Protein AF-A0A8T5SJI7-F1 (afdb_monomer)

Nearest PDB structures (foldseek):
  3ja6-assembly1_I  TM=4.798E-01  e=3.494E-02  Escherichia coli
  3zx6-assembly1_A  TM=3.991E-01  e=2.069E-02  Archaeoglobus fulgidus DSM 4304
  5nnv-assembly1_A  TM=4.488E-01  e=2.986E-02  Bacillus subtilis subsp. subtilis str. 168
  8c5v-assembly1_I  TM=3.950E-01  e=1.685E+00  Escherichia coli

Radius of gyration: 64.14 Å; Cα contacts (8 Å, |Δi|>4): 163; chains: 1; bounding box: 125×96×188 Å

Mean predicted aligned e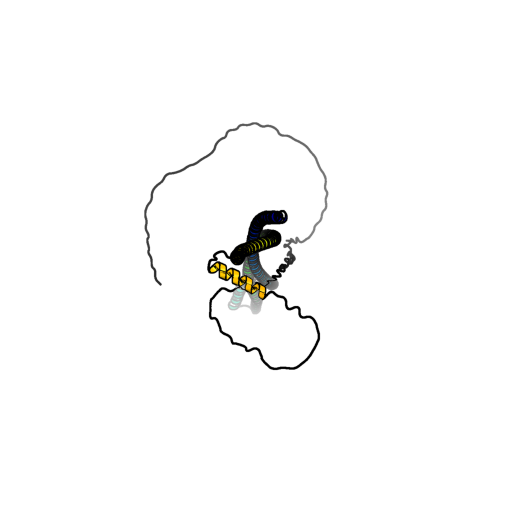rror: 20.42 Å

Secondary structure (DSSP, 8-state):
--HHHHHHHHHHHHHHHHHHHHHHHHHHHHHHHHHHHHHHHHHHHHHHHHHHHHHHHHHHHHHHHHHHHHHHHHHHHHHHHHHHHHHHHHHHHHHHHHHHHT--S--HHHHHHHHHHHHHHHHHHHHS---HHHHHHHHHHHHHHHHHHHHHHHHHHHHHHHHHHHHHHHHHHHHHHHHHHHHHHHHHHHHHHHHHHHHHHHHHHHHHHHHHHHHHHHHHHHHHHHHHHHHHHHHHHHHHHHHHHHHHHHHHHHHHHHHHHHHHHHHHHHHHHHHHHHHHHTTPPPPHHHHHHHHHHHHHHHH--------------------PPPP------------PPPP-----------------------PPP-----------------------------------------------------------------

Sequence (434 aa):
MTEVAEAKPEEVEFLRTKLREFKIQARDELEILRRDRDQMREYKTIRDDHNKEVRGLIESVKAEREERDRINKDISQAKDRRTAIHAQLKSVYDEIRDLRSNLVGSPSTDQRHMMRRVEELEWRQQTDQLSKDEELSIVEEIAKIESKLVKIGQEKEKQDRISEIRRLARKLKEEASEAHEKVIELSEQSQIHHQEVVRIRPQLEEYKKSADTAHKNFVEWLKKVKDGEAKLKEVRTQIDEIQGKLRKVTVEKHDVDRQDLRDHQRAQVRERTDEAVEKLQSGKRLTFDEFILAQRQVTDDKRRKPKKRSRKSEDAEIAEERAKPEAFPEREPEDVEEAAEPELEVIEEAAEPEVFPEPEDVEEVSEPEPEVELEETAEPNAIPAQEPENVEEVVESEPEVVEEAAEPEATAEPEPKVAEEPVSEETVEDVAEE

Foldseek 3Di:
DCPVVVVLVVVLVVLVVVLVVLVVVLVVLVVVLVVLVVLLVVLVVQLVVLVVVLVVLVVLLVVLVVVLVVLVVVLVVLVVLLVVLVVVLVVLVVVLVVLVVVADDDLPPLLVVLVVLLVVLVVCLVPDPDDPVVNVVSVVSNVVSVVSNVVSVVNVVSVVVSVVSVVVSVVSVVVSVVSVVSSVVSVVVSVVSVVVSVVSVVVSVVSVVSSVVSVVSSVVSVVVSVVSVVVSVVSVVVSVVSVVVSVVSVVVVVVVVVVVVVVVVVVVLVVLQVVLLVCVVVVHDDDPVSVVSVVVVVVVVVVPDDPDDDDDDDDDDDDDDDDDDDDDDDDDDDDDDDDDDDDDDDPPPPPDPPPPDDPDPPPPPPPDDDDPDDDDDDDDDDDDDDDDDDDDDDDDDDDDDDDDDDDDDDDDDDDDDDDDDDDDDDDDDDDDDD

pLDDT: mean 71.95, std 23.99, range [28.72, 96.75]

Structure (mmCIF, N/CA/C/O backbone):
data_AF-A0A8T5SJI7-F1
#
_entry.id   AF-A0A8T5SJI7-F1
#
loop_
_atom_site.group_PDB
_atom_site.id
_atom_site.type_symbol
_atom_site.label_atom_id
_atom_site.label_alt_id
_atom_site.label_comp_id
_atom_site.label_asym_id
_atom_site.label_entity_id
_atom_site.label_seq_id
_atom_site.pdbx_PDB_ins_code
_atom_site.Cartn_x
_atom_site.Cartn_y
_atom_site.Cartn_z
_atom_site.occupancy
_atom_site.B_iso_or_equiv
_atom_site.auth_seq_id
_atom_site.auth_comp_id
_atom_site.auth_asym_id
_atom_site.auth_atom_id
_atom_site.pdbx_PDB_model_num
ATOM 1 N N . MET A 1 1 ? 43.701 12.412 -76.023 1.00 36.69 1 MET A N 1
ATOM 2 C CA . MET A 1 1 ? 42.691 11.492 -75.442 1.00 36.69 1 MET A CA 1
ATOM 3 C C . MET A 1 1 ? 43.094 11.068 -74.021 1.00 36.69 1 MET A C 1
ATOM 5 O O . MET A 1 1 ? 42.845 9.938 -73.636 1.00 36.69 1 MET A O 1
ATOM 9 N N . THR A 1 2 ? 43.718 11.952 -73.235 1.00 37.53 2 THR A N 1
ATOM 10 C CA . THR A 1 2 ? 44.265 11.637 -71.898 1.00 37.53 2 THR A CA 1
ATOM 11 C C . THR A 1 2 ? 43.460 12.270 -70.760 1.00 37.53 2 THR A C 1
ATOM 13 O O . THR A 1 2 ? 43.389 11.693 -69.685 1.00 37.53 2 THR A O 1
ATOM 16 N N . GLU A 1 3 ? 42.739 13.364 -71.015 1.00 37.28 3 GLU A N 1
ATOM 17 C CA . GLU A 1 3 ? 41.972 14.086 -69.981 1.00 37.28 3 GLU A CA 1
ATOM 18 C C . GLU A 1 3 ? 40.774 13.285 -69.426 1.00 37.28 3 GLU A C 1
ATOM 20 O O . GLU A 1 3 ? 40.378 13.453 -68.278 1.00 37.28 3 GLU A O 1
ATOM 25 N N . VAL A 1 4 ? 40.224 12.335 -70.193 1.00 40.28 4 VAL A N 1
ATOM 26 C CA . VAL A 1 4 ? 39.095 11.488 -69.746 1.00 40.28 4 VAL A CA 1
ATOM 27 C C . VAL A 1 4 ? 39.546 10.373 -68.786 1.00 40.28 4 VAL A C 1
ATOM 29 O O . VAL A 1 4 ? 38.731 9.821 -68.045 1.00 40.28 4 VAL A O 1
ATOM 32 N N . ALA A 1 5 ? 40.840 10.034 -68.771 1.00 44.50 5 ALA A N 1
ATOM 33 C CA . ALA A 1 5 ? 41.392 9.024 -67.871 1.00 44.50 5 ALA A CA 1
ATOM 34 C C . ALA A 1 5 ? 41.778 9.599 -66.496 1.00 44.50 5 ALA A C 1
ATOM 36 O O . ALA A 1 5 ? 41.747 8.850 -65.524 1.00 44.50 5 ALA A O 1
ATOM 37 N N . GLU A 1 6 ? 42.072 10.901 -66.397 1.00 47.69 6 GLU A N 1
ATOM 38 C CA . GLU A 1 6 ? 42.426 11.594 -65.142 1.00 47.69 6 GLU A CA 1
ATOM 39 C C . GLU A 1 6 ? 41.206 12.058 -64.326 1.00 47.69 6 GLU A C 1
ATOM 41 O O . GLU A 1 6 ? 41.266 12.083 -63.102 1.00 47.69 6 GLU A O 1
ATOM 46 N N . ALA A 1 7 ? 40.047 12.284 -64.950 1.00 48.94 7 ALA A N 1
ATOM 47 C CA . ALA A 1 7 ? 38.823 12.634 -64.214 1.00 48.94 7 ALA A CA 1
ATOM 48 C C . ALA A 1 7 ? 38.255 11.469 -63.362 1.00 48.94 7 ALA A C 1
ATOM 50 O O . ALA A 1 7 ? 37.628 11.679 -62.325 1.00 48.94 7 ALA A O 1
ATOM 51 N N . LYS A 1 8 ? 38.495 10.213 -63.767 1.00 61.47 8 LYS A N 1
ATOM 52 C CA . LYS A 1 8 ? 38.037 9.007 -63.047 1.00 61.47 8 LYS A CA 1
ATOM 53 C C . LYS A 1 8 ? 38.786 8.714 -61.731 1.00 61.47 8 LYS A C 1
ATOM 55 O O . LYS A 1 8 ? 38.146 8.226 -60.799 1.00 61.47 8 LYS A O 1
ATOM 60 N N . PRO A 1 9 ? 40.119 8.889 -61.608 1.00 66.25 9 PRO A N 1
ATOM 61 C CA . PRO A 1 9 ? 40.813 8.713 -60.334 1.00 66.25 9 PRO A CA 1
ATOM 62 C C . PRO A 1 9 ? 40.443 9.789 -59.310 1.00 66.25 9 PRO A C 1
ATOM 64 O O . PRO A 1 9 ? 40.228 9.425 -58.156 1.00 66.25 9 PRO A O 1
ATOM 67 N N . GLU A 1 10 ? 40.263 11.048 -59.719 1.00 75.62 10 GLU A N 1
ATOM 68 C CA . GLU A 1 10 ? 39.835 12.131 -58.817 1.00 75.62 10 GLU A CA 1
ATOM 69 C C . GLU A 1 10 ? 38.439 11.870 -58.226 1.00 75.62 10 GLU A C 1
ATOM 71 O O . GLU A 1 10 ? 38.226 12.007 -57.020 1.00 75.62 10 GLU A O 1
ATOM 76 N N . GLU A 1 11 ? 37.496 11.384 -59.041 1.00 78.69 11 GLU A N 1
ATOM 77 C CA . GLU A 1 11 ? 36.156 11.002 -58.579 1.00 78.69 11 GLU A CA 1
ATOM 78 C C . GLU A 1 11 ? 36.193 9.820 -57.590 1.00 78.69 11 GLU A C 1
ATOM 80 O O . GLU A 1 11 ? 35.466 9.795 -56.594 1.00 78.69 11 GLU A O 1
ATOM 85 N N . VAL A 1 12 ? 37.091 8.852 -57.802 1.00 79.50 12 VAL A N 1
ATOM 86 C CA . VAL A 1 12 ? 37.297 7.729 -56.872 1.00 79.50 12 VAL A CA 1
ATOM 87 C C . VAL A 1 12 ? 37.907 8.193 -55.552 1.00 79.50 12 VAL A C 1
ATOM 89 O O . VAL A 1 12 ? 37.511 7.705 -54.491 1.00 79.50 12 VAL A O 1
ATOM 92 N N . GLU A 1 13 ? 38.863 9.117 -55.587 1.00 83.62 13 GLU A N 1
ATOM 93 C CA . GLU A 1 13 ? 39.455 9.694 -54.378 1.00 83.62 13 GLU A CA 1
ATOM 94 C C . GLU A 1 13 ? 38.436 10.514 -53.588 1.00 83.62 13 GLU A C 1
ATOM 96 O O . GLU A 1 13 ? 38.346 10.352 -52.370 1.00 83.62 13 GLU A O 1
ATOM 101 N N . PHE A 1 14 ? 37.589 11.279 -54.275 1.00 85.88 14 PHE A N 1
ATOM 102 C CA . PHE A 1 14 ? 36.475 12.008 -53.674 1.00 85.88 14 PHE A CA 1
ATOM 103 C C . PHE A 1 14 ? 35.425 11.087 -53.033 1.00 85.88 14 PHE A C 1
ATOM 105 O O . PHE A 1 14 ? 34.946 11.337 -51.926 1.00 85.88 14 PHE A O 1
ATOM 112 N N . LEU A 1 15 ? 35.077 9.971 -53.680 1.00 85.44 15 LEU A N 1
ATOM 113 C CA . LEU A 1 15 ? 34.193 8.970 -53.074 1.00 85.44 15 LEU A CA 1
ATOM 114 C C . LEU A 1 15 ? 34.841 8.313 -51.846 1.00 85.44 15 LEU A C 1
ATOM 116 O O . LEU A 1 15 ? 34.154 8.011 -50.871 1.00 85.44 15 LEU A O 1
ATOM 120 N N . ARG A 1 16 ? 36.166 8.122 -51.852 1.00 85.31 16 ARG A N 1
ATOM 121 C CA . ARG A 1 16 ? 36.917 7.576 -50.709 1.00 85.31 16 ARG A CA 1
ATOM 122 C C . ARG A 1 16 ? 37.036 8.563 -49.547 1.00 85.31 16 ARG A C 1
ATOM 124 O O . ARG A 1 16 ? 36.993 8.121 -48.399 1.00 85.31 16 ARG A O 1
ATOM 131 N N . THR A 1 17 ? 37.198 9.863 -49.795 1.00 89.31 17 THR A N 1
ATOM 132 C CA . THR A 1 17 ? 37.189 10.885 -48.731 1.00 89.31 17 THR A CA 1
ATOM 133 C C . THR A 1 17 ? 35.810 10.980 -48.096 1.00 89.31 17 THR A C 1
ATOM 135 O O . THR A 1 17 ? 35.713 10.796 -46.885 1.00 89.31 17 THR A O 1
ATOM 138 N N . LYS A 1 18 ? 34.747 11.081 -48.902 1.00 88.69 18 LYS A N 1
ATOM 139 C CA . LYS A 1 18 ? 33.362 11.048 -48.410 1.00 88.69 18 LYS A CA 1
ATOM 140 C C . LYS A 1 18 ? 33.046 9.789 -47.613 1.00 88.69 18 LYS A C 1
ATOM 142 O O . LYS A 1 18 ? 32.432 9.857 -46.557 1.00 88.69 18 LYS A O 1
ATOM 147 N N . LEU A 1 19 ? 33.511 8.624 -48.070 1.00 88.00 19 LEU A N 1
ATOM 148 C CA . LEU A 1 19 ? 33.336 7.377 -47.326 1.00 88.00 19 LEU A CA 1
ATOM 149 C C . LEU A 1 19 ? 34.028 7.414 -45.956 1.00 88.00 19 LEU A C 1
ATOM 151 O O . LEU A 1 19 ? 33.513 6.839 -45.001 1.00 88.00 19 LEU A O 1
ATOM 155 N N . ARG A 1 20 ? 35.201 8.051 -45.846 1.00 89.75 20 ARG A N 1
ATOM 156 C CA . ARG A 1 20 ? 35.883 8.231 -44.555 1.00 89.75 20 ARG A CA 1
ATOM 157 C C . ARG A 1 20 ? 35.107 9.182 -43.649 1.00 89.75 20 ARG A C 1
ATOM 159 O O . ARG A 1 20 ? 34.936 8.856 -42.482 1.00 89.75 20 ARG A O 1
ATOM 166 N N . GLU A 1 21 ? 34.605 10.287 -44.187 1.00 91.31 21 GLU A N 1
ATOM 167 C CA . GLU A 1 21 ? 33.788 11.259 -43.450 1.00 91.31 21 GLU A CA 1
ATOM 168 C C . GLU A 1 21 ? 32.509 10.618 -42.902 1.00 91.31 21 GLU A C 1
ATOM 170 O O . GLU A 1 21 ? 32.288 10.656 -41.695 1.00 91.31 21 GLU A O 1
ATOM 175 N N . PHE A 1 22 ? 31.734 9.918 -43.738 1.00 90.69 22 PHE A N 1
ATOM 176 C CA . PHE A 1 22 ? 30.524 9.223 -43.284 1.00 90.69 22 PHE A CA 1
ATOM 177 C C . PHE A 1 22 ? 30.822 8.108 -42.276 1.00 90.69 22 PHE A C 1
ATOM 179 O O . PHE A 1 22 ? 30.042 7.878 -41.359 1.00 90.69 22 PHE A O 1
ATOM 186 N N . LYS A 1 23 ? 31.971 7.426 -42.387 1.00 89.94 23 LYS A N 1
ATOM 187 C CA . LYS A 1 23 ? 32.399 6.442 -41.377 1.00 89.94 23 LYS A CA 1
ATOM 188 C C . LYS A 1 23 ? 32.739 7.082 -40.031 1.00 89.94 23 LYS A C 1
ATOM 190 O O . LYS A 1 23 ? 32.484 6.456 -39.006 1.00 89.94 23 LYS A O 1
ATOM 195 N N . ILE A 1 24 ? 33.330 8.277 -40.030 1.00 91.75 24 ILE A N 1
ATOM 196 C CA . ILE A 1 24 ? 33.593 9.038 -38.801 1.00 91.75 24 ILE A CA 1
ATOM 197 C C . ILE A 1 24 ? 32.261 9.495 -38.201 1.00 91.75 24 ILE A C 1
ATOM 199 O O . ILE A 1 24 ? 31.999 9.190 -37.045 1.00 91.75 24 ILE A O 1
ATOM 203 N N . GLN A 1 25 ? 31.369 10.076 -39.010 1.00 91.50 25 GLN A N 1
ATOM 204 C CA . GLN A 1 25 ? 30.027 10.480 -38.573 1.00 91.50 25 GLN A CA 1
ATOM 205 C C . GLN A 1 25 ? 29.238 9.310 -37.970 1.00 91.50 25 GLN A C 1
ATOM 207 O O . GLN A 1 25 ? 28.727 9.424 -36.863 1.00 91.50 25 GLN A O 1
ATOM 212 N N . ALA A 1 26 ? 29.228 8.145 -38.625 1.00 90.12 26 ALA A N 1
ATOM 213 C CA . ALA A 1 26 ? 28.573 6.949 -38.096 1.00 90.12 26 ALA A CA 1
ATOM 214 C C . ALA A 1 26 ? 29.180 6.468 -36.767 1.00 90.12 26 ALA A C 1
ATOM 216 O O . ALA A 1 26 ? 28.484 5.872 -35.945 1.00 90.12 26 ALA A O 1
ATOM 217 N N . ARG A 1 27 ? 30.487 6.676 -36.552 1.00 91.44 27 ARG A N 1
ATOM 218 C CA . ARG A 1 27 ? 31.152 6.328 -35.291 1.00 91.44 27 ARG A CA 1
ATOM 219 C C . ARG A 1 27 ? 30.748 7.293 -34.179 1.00 91.44 27 ARG A C 1
ATOM 221 O O . ARG A 1 27 ? 30.428 6.823 -33.090 1.00 91.44 27 ARG A O 1
ATOM 228 N N . ASP A 1 28 ? 30.736 8.590 -34.463 1.00 91.44 28 ASP A N 1
ATOM 229 C CA . ASP A 1 28 ? 30.363 9.629 -33.501 1.00 91.44 28 ASP A CA 1
ATOM 230 C C . ASP A 1 28 ? 28.884 9.493 -33.102 1.00 91.44 28 ASP A C 1
ATOM 232 O O . ASP A 1 28 ? 28.553 9.485 -31.916 1.00 91.44 28 ASP A O 1
ATOM 236 N N . GLU A 1 29 ? 27.996 9.263 -34.075 1.00 91.06 29 GLU A N 1
ATOM 237 C CA . GLU A 1 29 ? 26.576 8.973 -33.834 1.00 91.06 29 GLU A CA 1
ATOM 238 C C . GLU A 1 29 ? 26.379 7.699 -33.009 1.00 91.06 29 GLU A C 1
ATOM 240 O O . GLU A 1 29 ? 25.549 7.672 -32.102 1.00 91.06 29 GLU A O 1
ATOM 245 N N . LEU A 1 30 ? 27.166 6.648 -33.262 1.00 91.81 30 LEU A N 1
ATOM 246 C CA . LEU A 1 30 ? 27.115 5.423 -32.464 1.00 91.81 30 LEU A CA 1
ATOM 247 C C . LEU A 1 30 ? 27.575 5.658 -31.018 1.00 91.81 30 LEU A C 1
ATOM 249 O O . LEU A 1 30 ? 27.070 5.006 -30.104 1.00 91.81 30 LEU A O 1
ATOM 253 N N . GLU A 1 31 ? 28.537 6.550 -30.795 1.00 92.50 31 GLU A N 1
ATOM 254 C CA . GLU A 1 31 ? 29.010 6.898 -29.455 1.00 92.50 31 GLU A CA 1
ATOM 255 C C . GLU A 1 31 ? 27.951 7.679 -28.670 1.00 92.50 31 GLU A C 1
ATOM 257 O O . GLU A 1 31 ? 27.696 7.364 -27.507 1.00 92.50 31 GLU A O 1
ATOM 262 N N . ILE A 1 32 ? 27.288 8.643 -29.317 1.00 92.94 32 ILE A N 1
ATOM 263 C CA . ILE A 1 32 ? 26.139 9.363 -28.749 1.00 92.94 32 ILE A CA 1
ATOM 264 C C . ILE A 1 32 ? 25.009 8.378 -28.43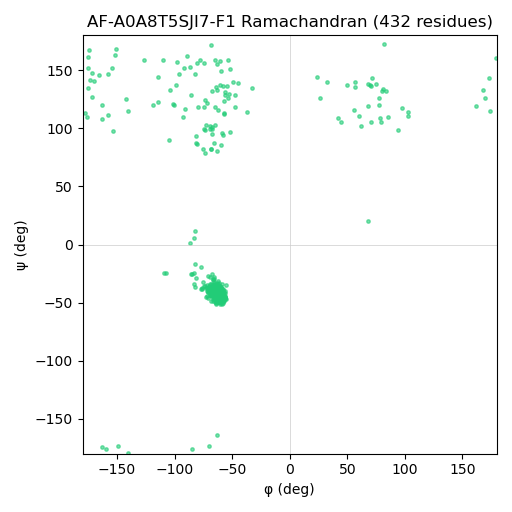8 1.00 92.94 32 ILE A C 1
ATOM 266 O O . ILE A 1 32 ? 24.520 8.341 -27.315 1.00 92.94 32 ILE A O 1
ATOM 270 N N . LEU A 1 33 ? 24.672 7.496 -29.381 1.00 92.81 33 LEU A N 1
ATOM 271 C CA . LEU A 1 33 ? 23.598 6.522 -29.204 1.00 92.81 33 LEU A CA 1
ATOM 272 C C . LEU A 1 33 ? 23.869 5.549 -28.048 1.00 92.81 33 LEU A C 1
ATOM 274 O O . LEU A 1 33 ? 22.948 5.158 -27.333 1.00 92.81 33 LEU A O 1
ATOM 278 N N . ARG A 1 34 ? 25.133 5.158 -27.837 1.00 93.38 34 ARG A N 1
ATOM 279 C CA . ARG A 1 34 ? 25.524 4.347 -26.673 1.00 93.38 34 ARG A CA 1
ATOM 280 C C . ARG A 1 34 ? 25.260 5.092 -25.369 1.00 93.38 34 ARG A C 1
ATOM 282 O O . ARG A 1 34 ? 24.618 4.515 -24.500 1.00 93.38 34 ARG A O 1
ATOM 289 N N . ARG A 1 35 ? 25.690 6.354 -25.266 1.00 93.94 35 ARG A N 1
ATOM 290 C CA . ARG A 1 35 ? 25.443 7.192 -24.080 1.00 93.94 35 ARG A CA 1
ATOM 291 C C . ARG A 1 35 ? 23.951 7.357 -23.812 1.00 93.94 35 ARG A C 1
ATOM 293 O O . ARG A 1 35 ? 23.514 7.119 -22.692 1.00 93.94 35 ARG A O 1
ATOM 300 N N . ASP A 1 36 ? 23.173 7.688 -24.838 1.00 93.31 36 ASP A N 1
ATOM 301 C CA . ASP A 1 36 ? 21.727 7.892 -24.719 1.00 93.31 36 ASP A CA 1
ATOM 302 C C . ASP A 1 36 ? 21.013 6.605 -24.284 1.00 93.31 36 ASP A C 1
ATOM 304 O O . ASP A 1 36 ? 20.096 6.639 -23.464 1.00 93.31 36 ASP A O 1
ATOM 308 N N . ARG A 1 37 ? 21.459 5.445 -24.783 1.00 92.50 37 ARG A N 1
ATOM 309 C CA . ARG A 1 37 ? 20.934 4.139 -24.371 1.00 92.50 37 ARG A CA 1
ATOM 310 C C . ARG A 1 37 ? 21.313 3.790 -22.934 1.00 92.50 37 ARG A C 1
ATOM 312 O O . ARG A 1 37 ? 20.497 3.198 -22.232 1.00 92.50 37 ARG A O 1
ATOM 319 N N . ASP A 1 38 ? 22.530 4.105 -22.510 1.00 94.38 38 ASP A N 1
ATOM 320 C CA . ASP A 1 38 ? 22.977 3.835 -21.144 1.00 94.38 38 ASP A CA 1
ATOM 321 C C . ASP A 1 38 ? 22.194 4.718 -20.153 1.00 94.38 38 ASP A C 1
ATOM 323 O O . ASP A 1 38 ? 21.622 4.192 -19.202 1.00 94.38 38 ASP A O 1
ATOM 327 N N . GLN A 1 39 ? 21.998 6.005 -20.466 1.00 93.25 39 GLN A N 1
ATOM 328 C CA . GLN A 1 39 ? 21.105 6.902 -19.717 1.00 93.25 39 GLN A CA 1
ATOM 329 C C . GLN A 1 39 ? 19.653 6.401 -19.704 1.00 93.25 39 GLN A C 1
ATOM 331 O O . GLN A 1 39 ? 19.009 6.356 -18.658 1.00 93.25 39 GLN A O 1
ATOM 336 N N . MET A 1 40 ? 19.128 5.949 -20.846 1.00 93.69 40 MET A N 1
ATOM 337 C CA . MET A 1 40 ? 17.790 5.355 -20.921 1.00 93.69 40 MET A CA 1
ATOM 338 C C . MET A 1 40 ? 17.656 4.123 -20.011 1.00 93.69 40 MET A C 1
ATOM 340 O O . MET A 1 40 ? 16.625 3.951 -19.362 1.00 93.69 40 MET A O 1
ATOM 344 N N . ARG A 1 41 ? 18.692 3.281 -19.923 1.00 94.06 41 ARG A N 1
ATOM 345 C CA . ARG A 1 41 ? 18.710 2.122 -19.019 1.00 94.06 41 ARG A CA 1
ATOM 346 C C . ARG A 1 41 ? 18.733 2.541 -17.553 1.00 94.06 41 ARG A C 1
ATOM 348 O O . ARG A 1 41 ? 17.978 1.958 -16.786 1.00 94.06 41 ARG A O 1
ATOM 355 N N . GLU A 1 42 ? 19.523 3.547 -17.186 1.00 94.50 42 GLU A N 1
ATOM 356 C CA . GLU A 1 42 ? 19.569 4.085 -15.818 1.00 94.50 42 GLU A CA 1
ATOM 357 C C . GLU A 1 42 ? 18.201 4.624 -15.376 1.00 94.50 42 GLU A C 1
ATOM 359 O O . GLU A 1 42 ? 17.688 4.246 -14.324 1.00 94.50 42 GLU A O 1
ATOM 364 N N . TYR A 1 43 ? 17.541 5.441 -16.203 1.00 93.38 43 TYR A N 1
ATOM 365 C CA . TYR A 1 43 ? 16.199 5.933 -15.872 1.00 93.38 43 TYR A CA 1
ATOM 366 C C . TYR A 1 43 ? 15.146 4.822 -15.863 1.00 93.38 43 TYR A C 1
ATOM 368 O O . TYR A 1 43 ? 14.195 4.894 -15.086 1.00 93.38 43 TYR A O 1
ATOM 376 N N . LYS A 1 44 ? 15.321 3.773 -16.678 1.00 93.88 44 LYS A N 1
ATOM 377 C CA . LYS A 1 44 ? 14.467 2.583 -16.622 1.00 93.88 44 LYS A CA 1
ATOM 378 C C . LYS A 1 44 ? 14.615 1.858 -15.285 1.00 93.88 44 LYS A C 1
ATOM 380 O O . LYS A 1 44 ? 13.598 1.552 -14.673 1.00 93.88 44 LYS A O 1
ATOM 385 N N . THR A 1 45 ? 15.843 1.608 -14.827 1.00 95.50 45 THR A N 1
ATOM 386 C CA . THR A 1 45 ? 16.079 0.928 -13.544 1.00 95.50 45 THR A CA 1
ATOM 387 C C . THR A 1 45 ? 15.564 1.762 -12.380 1.00 95.50 45 THR A C 1
ATOM 389 O O . THR A 1 45 ? 14.805 1.244 -11.576 1.00 95.50 45 THR A O 1
ATOM 392 N N . ILE A 1 46 ? 15.849 3.069 -12.358 1.00 94.75 46 ILE A N 1
ATOM 393 C CA . ILE A 1 46 ? 15.355 3.984 -11.315 1.00 94.75 46 ILE A CA 1
ATOM 394 C C . ILE A 1 46 ? 13.821 3.983 -11.262 1.00 94.75 46 ILE A C 1
ATOM 396 O O . ILE A 1 46 ? 13.230 3.906 -10.187 1.00 94.75 46 ILE A O 1
ATOM 400 N N . ARG A 1 47 ? 13.158 4.038 -12.423 1.00 93.19 47 ARG A N 1
ATOM 401 C CA . ARG A 1 47 ? 11.695 3.954 -12.511 1.00 93.19 47 ARG A CA 1
ATOM 402 C C . ARG A 1 47 ? 11.177 2.628 -11.957 1.00 93.19 47 ARG A C 1
ATOM 404 O O . ARG A 1 47 ? 10.203 2.623 -11.210 1.00 93.19 47 ARG A O 1
ATOM 411 N N . ASP A 1 48 ? 11.784 1.516 -12.359 1.00 94.19 48 ASP A N 1
ATOM 412 C CA . ASP A 1 48 ? 11.343 0.179 -11.958 1.00 94.19 48 ASP A CA 1
ATOM 413 C C . ASP A 1 48 ? 11.564 -0.050 -10.450 1.00 94.19 48 ASP A C 1
ATOM 415 O O . ASP A 1 48 ? 10.680 -0.595 -9.786 1.00 94.19 48 ASP A O 1
ATOM 419 N N . ASP A 1 49 ? 12.667 0.457 -9.894 1.00 95.75 49 ASP A N 1
ATOM 420 C CA . ASP A 1 49 ? 12.970 0.431 -8.461 1.00 95.75 49 ASP A CA 1
ATOM 421 C C . ASP A 1 49 ? 11.970 1.281 -7.666 1.00 95.75 49 ASP A C 1
ATOM 423 O O . ASP A 1 49 ? 11.345 0.784 -6.731 1.00 95.75 49 ASP A O 1
ATOM 427 N N . HIS A 1 50 ? 11.716 2.530 -8.073 1.00 94.50 50 HIS A N 1
ATOM 428 C CA . HIS A 1 50 ? 10.708 3.365 -7.413 1.00 94.50 50 HIS A CA 1
ATOM 429 C C . HIS A 1 50 ? 9.301 2.772 -7.517 1.00 94.50 50 HIS A C 1
ATOM 431 O O . HIS A 1 50 ? 8.563 2.789 -6.539 1.00 94.50 50 HIS A O 1
ATOM 437 N N . ASN A 1 51 ? 8.929 2.185 -8.657 1.00 93.75 51 ASN A N 1
ATOM 438 C CA . ASN A 1 51 ? 7.646 1.496 -8.798 1.00 93.75 51 ASN A CA 1
ATOM 439 C C . ASN A 1 51 ? 7.534 0.278 -7.876 1.00 93.75 51 ASN A C 1
ATOM 441 O O . ASN A 1 51 ? 6.445 -0.020 -7.381 1.00 93.75 51 ASN A O 1
ATOM 445 N N . LYS A 1 52 ? 8.638 -0.435 -7.639 1.00 96.31 52 LYS A N 1
ATOM 446 C CA . LYS A 1 52 ? 8.677 -1.543 -6.685 1.00 96.31 52 LYS A CA 1
ATOM 447 C C . LYS A 1 52 ? 8.458 -1.046 -5.256 1.00 96.31 52 LYS A C 1
ATOM 449 O O . LYS A 1 52 ? 7.612 -1.610 -4.565 1.00 96.31 52 LYS A O 1
ATOM 454 N N . GLU A 1 53 ? 9.141 0.023 -4.852 1.00 95.06 53 GLU A N 1
ATOM 455 C CA . GLU A 1 53 ? 8.944 0.650 -3.536 1.00 95.06 53 GLU A CA 1
ATOM 456 C C . GLU A 1 53 ? 7.507 1.167 -3.370 1.00 95.06 53 GLU A C 1
ATOM 458 O O . GLU A 1 53 ? 6.856 0.880 -2.370 1.00 95.06 53 GLU A O 1
ATOM 463 N N . VAL A 1 54 ? 6.950 1.834 -4.388 1.00 95.25 54 VAL A N 1
ATOM 464 C CA . VAL A 1 54 ? 5.546 2.282 -4.398 1.00 95.25 54 VAL A CA 1
ATOM 465 C C . VAL A 1 54 ? 4.590 1.111 -4.176 1.00 95.25 54 VAL A C 1
ATOM 467 O O . VAL A 1 54 ? 3.676 1.224 -3.363 1.00 95.25 54 VAL A O 1
ATOM 470 N N . ARG A 1 55 ? 4.789 -0.024 -4.859 1.00 95.25 55 ARG A N 1
ATOM 471 C CA . ARG A 1 55 ? 3.951 -1.220 -4.664 1.00 95.25 55 ARG A CA 1
ATOM 472 C C . ARG A 1 55 ? 4.065 -1.769 -3.243 1.00 95.25 55 ARG A C 1
ATOM 474 O O . ARG A 1 55 ? 3.033 -2.061 -2.648 1.00 95.25 55 ARG A O 1
ATOM 481 N N . GLY A 1 56 ? 5.280 -1.852 -2.697 1.00 95.38 56 GLY A N 1
ATOM 482 C CA . GLY A 1 56 ? 5.505 -2.303 -1.321 1.00 95.38 56 GLY A CA 1
ATOM 483 C C . GLY A 1 56 ? 4.834 -1.394 -0.286 1.00 95.38 56 GLY A C 1
ATOM 484 O O . GLY A 1 56 ? 4.147 -1.877 0.612 1.00 95.38 56 GLY A O 1
ATOM 485 N N . LEU A 1 57 ? 4.947 -0.073 -0.451 1.00 94.88 57 LEU A N 1
ATOM 486 C CA . LEU A 1 57 ? 4.283 0.897 0.424 1.00 94.88 57 LEU A CA 1
ATOM 487 C C . LEU A 1 57 ? 2.755 0.842 0.297 1.00 94.88 57 LEU A C 1
ATOM 489 O O . LEU A 1 57 ? 2.061 0.951 1.304 1.00 94.88 57 LEU A O 1
ATOM 493 N N . ILE A 1 58 ? 2.211 0.641 -0.909 1.00 94.62 58 ILE A N 1
ATOM 494 C CA . ILE A 1 58 ? 0.762 0.458 -1.110 1.00 94.62 58 ILE A CA 1
ATOM 495 C C . ILE A 1 58 ? 0.270 -0.805 -0.402 1.00 94.62 58 ILE A C 1
ATOM 497 O O . ILE A 1 58 ? -0.775 -0.768 0.245 1.00 94.62 58 ILE A O 1
ATOM 501 N N . GLU A 1 59 ? 1.005 -1.911 -0.513 1.00 96.00 59 GLU A N 1
ATOM 502 C CA . GLU A 1 59 ? 0.662 -3.165 0.158 1.00 96.00 59 GLU A CA 1
ATOM 503 C C . GLU A 1 59 ? 0.699 -3.012 1.683 1.00 96.00 59 GLU A C 1
ATOM 505 O O . GLU A 1 59 ? -0.247 -3.419 2.356 1.00 96.00 59 GLU A O 1
ATOM 510 N N . SER A 1 60 ? 1.717 -2.333 2.218 1.00 94.38 60 SER A N 1
ATOM 511 C CA . SER A 1 60 ? 1.799 -2.004 3.644 1.00 94.38 60 SER A CA 1
ATOM 512 C C . SER A 1 60 ? 0.624 -1.132 4.098 1.00 94.38 60 SER A C 1
ATOM 514 O O . SER A 1 60 ? -0.070 -1.499 5.040 1.00 94.38 60 SER A O 1
ATOM 516 N N . VAL A 1 61 ? 0.310 -0.042 3.387 1.00 94.44 61 VAL A N 1
ATOM 517 C CA . VAL A 1 61 ? -0.850 0.814 3.709 1.00 94.44 61 VAL A CA 1
ATOM 518 C C . VAL A 1 61 ? -2.160 0.031 3.661 1.00 94.44 61 VAL A C 1
ATOM 520 O O . VAL A 1 61 ? -3.046 0.255 4.485 1.00 94.44 61 VAL A O 1
ATOM 523 N N . LYS A 1 62 ? -2.305 -0.886 2.700 1.00 95.00 62 LYS A N 1
ATOM 524 C CA . LYS A 1 62 ? -3.489 -1.737 2.594 1.00 95.00 62 LYS A CA 1
ATOM 525 C C . LYS A 1 62 ? -3.606 -2.675 3.796 1.00 95.00 62 LYS A C 1
ATOM 527 O O . LYS A 1 62 ? -4.690 -2.760 4.363 1.00 95.00 62 LYS A O 1
ATOM 532 N N . ALA A 1 63 ? -2.516 -3.328 4.196 1.00 95.19 63 ALA A N 1
ATOM 533 C CA . ALA A 1 63 ? -2.492 -4.209 5.361 1.00 95.19 63 ALA A CA 1
ATOM 534 C C . ALA A 1 63 ? -2.842 -3.456 6.657 1.00 95.19 63 ALA A C 1
ATOM 536 O O . ALA A 1 63 ? -3.721 -3.890 7.397 1.00 95.19 63 ALA A O 1
ATOM 537 N N . GLU A 1 64 ? -2.236 -2.286 6.880 1.00 94.75 64 GLU A N 1
ATOM 538 C CA . GLU A 1 64 ? -2.529 -1.432 8.040 1.00 94.75 64 GLU A CA 1
ATOM 539 C C . GLU A 1 64 ? -3.991 -0.959 8.051 1.00 94.75 64 GLU A C 1
ATOM 541 O O . GLU A 1 64 ? -4.649 -0.932 9.092 1.00 94.75 64 GLU A O 1
ATOM 546 N N . ARG A 1 65 ? -4.548 -0.630 6.878 1.00 93.75 65 ARG A N 1
ATOM 547 C CA . ARG A 1 65 ? -5.960 -0.252 6.747 1.00 93.75 65 ARG A CA 1
ATOM 548 C C . ARG A 1 65 ? -6.896 -1.417 7.057 1.00 93.75 65 ARG A C 1
ATOM 550 O O . ARG A 1 65 ? -7.887 -1.212 7.751 1.00 93.75 65 ARG A O 1
ATOM 557 N N . GLU A 1 66 ? -6.600 -2.614 6.555 1.00 95.75 66 GLU A N 1
ATOM 558 C CA . GLU A 1 66 ? -7.396 -3.811 6.839 1.00 95.75 66 GLU A CA 1
ATOM 559 C C . GLU A 1 66 ? -7.402 -4.137 8.336 1.00 95.75 66 GLU A C 1
ATOM 561 O O . GLU A 1 66 ? -8.461 -4.453 8.879 1.00 95.75 66 GLU A O 1
ATOM 566 N N . GLU A 1 67 ? -6.258 -4.019 9.013 1.00 95.25 67 GLU A N 1
ATOM 567 C CA . GLU A 1 67 ? -6.174 -4.271 10.453 1.00 95.25 67 GLU A CA 1
ATOM 568 C C . GLU A 1 67 ? -6.919 -3.203 11.260 1.00 95.25 67 GLU A C 1
ATOM 570 O O . GLU A 1 67 ? -7.748 -3.531 12.111 1.00 95.25 67 GLU A O 1
ATOM 575 N N . ARG A 1 68 ? -6.754 -1.924 10.906 1.00 94.50 68 ARG A N 1
ATOM 576 C CA . ARG A 1 68 ? -7.544 -0.829 11.485 1.00 94.50 68 ARG A CA 1
ATOM 577 C C . ARG A 1 68 ? -9.049 -1.056 11.314 1.00 94.50 68 ARG A C 1
ATOM 579 O O . ARG A 1 68 ? -9.817 -0.857 12.253 1.00 94.50 68 ARG A O 1
ATOM 586 N N . ASP A 1 69 ? -9.495 -1.476 10.132 1.00 94.56 69 ASP A N 1
ATOM 587 C CA . ASP A 1 69 ? -10.916 -1.697 9.850 1.00 94.56 69 ASP A CA 1
ATOM 588 C C . ASP A 1 69 ? -11.472 -2.908 10.634 1.00 94.56 69 ASP A C 1
ATOM 590 O O . ASP A 1 69 ? -12.618 -2.873 11.096 1.00 94.56 69 ASP A O 1
ATOM 594 N N . ARG A 1 70 ? -10.658 -3.952 10.865 1.00 96.75 70 ARG A N 1
ATOM 595 C CA . ARG A 1 70 ? -11.000 -5.060 11.778 1.00 96.75 70 ARG A CA 1
ATOM 596 C C . ARG A 1 70 ? -11.152 -4.572 13.214 1.00 96.75 70 ARG A C 1
ATOM 598 O O . ARG A 1 70 ? -12.182 -4.842 13.831 1.00 96.75 70 ARG A O 1
ATOM 605 N N . ILE A 1 71 ? -10.186 -3.805 13.715 1.00 95.75 71 ILE A N 1
ATOM 606 C CA . ILE A 1 71 ? -10.224 -3.255 15.074 1.00 95.75 71 ILE A CA 1
ATOM 607 C C . ILE A 1 71 ? -11.434 -2.331 15.244 1.00 95.75 71 ILE A C 1
ATOM 609 O O . ILE A 1 71 ? -12.159 -2.445 16.227 1.00 95.75 71 ILE A O 1
ATOM 613 N N . ASN A 1 72 ? -11.741 -1.480 14.263 1.00 94.75 72 ASN A N 1
ATOM 614 C CA . ASN A 1 72 ? -12.924 -0.615 14.299 1.00 94.75 72 ASN A CA 1
ATOM 615 C C . ASN A 1 72 ? -14.234 -1.412 14.382 1.00 94.75 72 ASN A C 1
ATOM 617 O O . ASN A 1 72 ? -15.161 -1.021 15.098 1.00 94.75 72 ASN A O 1
ATOM 621 N N . LYS A 1 73 ? -14.311 -2.561 13.703 1.00 96.50 73 LYS A N 1
ATOM 622 C CA . LYS A 1 73 ? -15.454 -3.471 13.828 1.00 96.50 73 LYS A CA 1
ATOM 623 C C . LYS A 1 73 ? -15.565 -4.048 15.242 1.00 96.50 73 LYS A C 1
ATOM 625 O O . LYS A 1 73 ? -16.678 -4.167 15.760 1.00 96.50 73 LYS A O 1
ATOM 630 N N . ASP A 1 74 ? -14.446 -4.379 15.872 1.00 95.31 74 ASP A N 1
ATOM 631 C CA . ASP A 1 74 ? -14.421 -4.879 17.248 1.00 95.31 74 ASP A CA 1
ATOM 632 C C . ASP A 1 74 ? -14.750 -3.779 18.268 1.00 95.31 74 ASP A C 1
ATOM 634 O O . ASP A 1 74 ? -15.512 -4.030 19.207 1.00 95.31 74 ASP A O 1
ATOM 638 N N . ILE A 1 75 ? -14.294 -2.542 18.037 1.00 95.88 75 ILE A N 1
ATOM 639 C CA . ILE A 1 75 ? -14.687 -1.351 18.803 1.00 95.88 75 ILE A CA 1
ATOM 640 C C . ILE A 1 75 ? -16.201 -1.152 18.721 1.00 95.88 75 ILE A C 1
ATOM 642 O O . ILE A 1 75 ? -16.841 -0.958 19.754 1.00 95.88 75 ILE A O 1
ATOM 646 N N . SER A 1 76 ? -16.795 -1.233 17.524 1.00 95.69 76 SER A N 1
ATOM 647 C CA . SER A 1 76 ? -18.250 -1.121 17.350 1.00 95.69 76 SER A CA 1
ATOM 648 C C . SER A 1 76 ? -18.986 -2.189 18.157 1.00 95.69 76 SER A C 1
ATOM 650 O O . SER A 1 76 ? -19.878 -1.864 18.935 1.00 95.69 76 SER A O 1
ATOM 652 N N . GLN A 1 77 ? -18.567 -3.455 18.058 1.00 95.50 77 GLN A N 1
ATOM 653 C CA . GLN A 1 77 ? -19.183 -4.542 18.826 1.00 95.50 77 GLN A CA 1
ATOM 654 C C . GLN A 1 77 ? -19.046 -4.341 20.341 1.00 95.50 77 GLN A C 1
ATOM 656 O O . GLN A 1 77 ? -19.969 -4.652 21.097 1.00 95.50 77 GLN A O 1
ATOM 661 N N . ALA A 1 78 ? -17.903 -3.840 20.811 1.00 94.50 78 ALA A N 1
ATOM 662 C CA . ALA A 1 78 ? -17.688 -3.552 22.224 1.00 94.50 78 ALA A CA 1
ATOM 663 C C . ALA A 1 78 ? -18.544 -2.361 22.701 1.00 94.50 78 ALA A C 1
ATOM 665 O O . ALA A 1 78 ? -19.156 -2.444 23.769 1.00 94.50 78 ALA A O 1
ATOM 666 N N . LYS A 1 79 ? -18.684 -1.304 21.886 1.00 94.75 79 LYS A N 1
ATOM 667 C CA . LYS A 1 79 ? -19.602 -0.176 22.132 1.00 94.75 79 LYS A CA 1
ATOM 668 C C . LYS A 1 79 ? -21.065 -0.636 22.187 1.00 94.75 79 LYS A C 1
ATOM 670 O O . LYS A 1 79 ? -21.795 -0.213 23.088 1.00 94.75 79 LYS A O 1
ATOM 675 N N . ASP A 1 80 ? -21.482 -1.536 21.298 1.00 95.81 80 ASP A N 1
ATOM 676 C CA . ASP A 1 80 ? -22.837 -2.102 21.281 1.00 95.81 80 ASP A CA 1
ATOM 677 C C . ASP A 1 80 ? -23.115 -2.924 22.543 1.00 95.81 80 ASP A C 1
ATOM 679 O O . ASP A 1 80 ? -24.142 -2.734 23.201 1.00 95.81 80 ASP A O 1
ATOM 683 N N . ARG A 1 81 ? -22.168 -3.785 22.946 1.00 94.19 81 ARG A N 1
ATOM 684 C CA . ARG A 1 81 ? -22.250 -4.545 24.207 1.00 94.19 81 ARG A CA 1
ATOM 685 C C . ARG A 1 81 ? -22.356 -3.616 25.411 1.00 94.19 81 ARG A C 1
ATOM 687 O O . ARG A 1 81 ? -23.252 -3.795 26.231 1.00 94.19 81 ARG A O 1
ATOM 694 N N . ARG A 1 82 ? -21.502 -2.590 25.492 1.00 93.06 82 ARG A N 1
ATOM 695 C CA . ARG A 1 82 ? -21.541 -1.583 26.563 1.00 93.06 82 ARG A CA 1
ATOM 696 C C . ARG A 1 82 ? -22.906 -0.891 26.623 1.00 93.06 82 ARG A C 1
ATOM 698 O O . ARG A 1 82 ? -23.481 -0.738 27.697 1.00 93.06 82 ARG A O 1
ATOM 705 N N . THR A 1 83 ? -23.455 -0.510 25.471 1.00 95.06 83 THR A N 1
ATOM 706 C CA . THR A 1 83 ? -24.767 0.151 25.375 1.00 95.06 83 THR A CA 1
ATOM 707 C C . THR A 1 83 ? -25.901 -0.775 25.818 1.00 95.06 83 THR A C 1
ATOM 709 O O . THR A 1 83 ? -26.778 -0.354 26.575 1.00 95.06 83 THR A O 1
ATOM 712 N N . ALA A 1 84 ? -25.858 -2.052 25.429 1.00 95.75 84 ALA A N 1
ATOM 713 C CA . ALA A 1 84 ? -26.814 -3.059 25.882 1.00 95.75 84 ALA A CA 1
ATOM 714 C C . ALA A 1 84 ? -26.754 -3.268 27.405 1.00 95.75 84 ALA A C 1
ATOM 716 O O . ALA A 1 84 ? -27.798 -3.299 28.061 1.00 95.75 84 ALA A O 1
ATOM 717 N N . ILE A 1 85 ? -25.549 -3.335 27.983 1.00 94.62 85 ILE A N 1
ATOM 718 C CA . ILE A 1 85 ? -25.363 -3.454 29.435 1.00 94.62 85 ILE A CA 1
ATOM 719 C C . ILE A 1 85 ? -25.897 -2.207 30.147 1.00 94.62 85 ILE A C 1
ATOM 721 O O . ILE A 1 85 ? -26.615 -2.335 31.135 1.00 94.62 85 ILE A O 1
ATOM 725 N N . HIS A 1 86 ? -25.641 -0.997 29.640 1.00 92.56 86 HIS A N 1
ATOM 726 C CA . HIS A 1 86 ? -26.209 0.226 30.220 1.00 92.56 86 HIS A CA 1
ATOM 727 C C . HIS A 1 86 ? -27.742 0.257 30.165 1.00 92.56 86 HIS A C 1
ATOM 729 O O . HIS A 1 86 ? -28.376 0.693 31.129 1.00 92.56 86 HIS A O 1
ATOM 735 N N . ALA A 1 87 ? -28.351 -0.243 29.086 1.00 95.88 87 ALA A N 1
ATOM 736 C CA . ALA A 1 87 ? -29.803 -0.376 28.993 1.00 95.88 87 ALA A CA 1
ATOM 737 C C . ALA A 1 87 ? -30.354 -1.362 30.041 1.00 95.88 87 ALA A C 1
ATOM 739 O O . ALA A 1 87 ? -31.339 -1.058 30.718 1.00 95.88 87 ALA A O 1
ATOM 740 N N . GLN A 1 88 ? -29.685 -2.503 30.240 1.00 94.38 88 GLN A N 1
ATOM 741 C CA . GLN A 1 88 ? -30.026 -3.457 31.303 1.00 94.38 88 GLN A CA 1
ATOM 742 C C . GLN A 1 88 ? -29.850 -2.842 32.695 1.00 94.38 88 GLN A C 1
ATOM 744 O O . GLN A 1 88 ? -30.734 -2.969 33.539 1.00 94.38 88 GLN A O 1
ATOM 749 N N . LEU A 1 89 ? -28.750 -2.122 32.926 1.00 93.56 89 LEU A N 1
ATOM 750 C CA . LEU A 1 89 ? -28.463 -1.439 34.186 1.00 93.56 89 LEU A CA 1
ATOM 751 C C . LEU A 1 89 ? -29.565 -0.428 34.529 1.00 93.56 89 LEU A C 1
ATOM 753 O O . LEU A 1 89 ? -30.003 -0.356 35.676 1.00 93.56 89 LEU A O 1
ATOM 757 N N . LYS A 1 90 ? -30.052 0.317 33.528 1.00 94.50 90 LYS A N 1
ATOM 758 C CA . LYS A 1 90 ? -31.172 1.253 33.677 1.00 94.50 90 LYS A CA 1
ATOM 759 C C . LYS A 1 90 ? -32.454 0.531 34.099 1.00 94.50 90 LYS A C 1
ATOM 761 O O . LYS A 1 90 ? -33.034 0.912 35.110 1.00 94.50 90 LYS A O 1
ATOM 766 N N . SER A 1 91 ? -32.825 -0.552 33.408 1.00 94.50 91 SER A N 1
ATOM 767 C CA . SER A 1 91 ? -33.982 -1.390 33.775 1.00 94.50 91 SER A CA 1
ATOM 768 C C . SER A 1 91 ? -33.878 -1.910 35.211 1.00 94.50 91 SER A C 1
ATOM 770 O O . SER A 1 91 ? -34.828 -1.830 35.983 1.00 94.50 91 SER A O 1
ATOM 772 N N . VAL A 1 92 ? -32.697 -2.395 35.597 1.00 94.19 92 VAL A N 1
ATOM 773 C CA . VAL A 1 92 ? -32.415 -2.906 36.943 1.00 94.19 92 VAL A CA 1
ATOM 774 C C . VAL A 1 92 ? -32.545 -1.805 38.004 1.00 94.19 92 VAL A C 1
ATOM 776 O O . VAL A 1 92 ? -33.082 -2.045 39.087 1.00 94.19 92 VAL A O 1
ATOM 779 N N . TYR A 1 93 ? -32.082 -0.585 37.722 1.00 91.19 93 TYR A N 1
ATOM 780 C CA . TYR A 1 93 ? -32.252 0.545 38.637 1.00 91.19 93 TYR A CA 1
ATOM 781 C C . TYR A 1 93 ? -33.700 1.023 38.741 1.00 91.19 93 TYR A C 1
ATOM 783 O O . TYR A 1 93 ? -34.120 1.401 39.839 1.00 91.19 93 TYR A O 1
ATOM 791 N N . ASP A 1 94 ? -34.460 0.977 37.648 1.00 93.00 94 ASP A N 1
ATOM 792 C CA . ASP A 1 94 ? -35.887 1.296 37.652 1.00 93.00 94 ASP A CA 1
ATOM 793 C C . ASP A 1 94 ? -36.675 0.259 38.473 1.00 93.00 94 ASP A C 1
ATOM 795 O O . ASP A 1 94 ? -37.444 0.642 39.354 1.00 93.00 94 ASP A O 1
ATOM 799 N N . GLU A 1 95 ? -36.365 -1.038 38.349 1.00 91.94 95 GLU A N 1
ATOM 800 C CA . GLU A 1 95 ? -36.926 -2.085 39.220 1.00 91.94 95 GLU A CA 1
ATOM 801 C C . GLU A 1 95 ? -36.601 -1.856 40.707 1.00 91.94 95 GLU A C 1
ATOM 803 O O . GLU A 1 95 ? -37.464 -2.006 41.577 1.00 91.94 95 GLU A O 1
ATOM 808 N N . ILE A 1 96 ? -35.361 -1.464 41.033 1.00 90.44 96 ILE A N 1
ATOM 809 C CA . ILE A 1 96 ? -34.985 -1.118 42.415 1.00 90.44 96 ILE A CA 1
ATOM 810 C C . ILE A 1 96 ? -35.789 0.093 42.903 1.00 90.44 96 ILE A C 1
ATOM 812 O O . ILE A 1 96 ? -36.204 0.119 44.066 1.00 90.44 96 ILE A O 1
ATOM 816 N N . ARG A 1 97 ? -35.983 1.108 42.052 1.00 90.50 97 ARG A N 1
ATOM 817 C CA . ARG A 1 97 ? -36.748 2.318 42.381 1.00 90.50 97 ARG A CA 1
ATOM 818 C C . ARG A 1 97 ? -38.210 1.969 42.672 1.00 90.50 97 ARG A C 1
ATOM 820 O O . ARG A 1 97 ? -38.721 2.420 43.697 1.00 90.50 97 ARG A O 1
ATOM 827 N N . ASP A 1 98 ? -38.825 1.118 41.857 1.00 90.00 98 ASP A N 1
ATOM 828 C CA . ASP A 1 98 ? -40.208 0.662 42.026 1.00 90.00 98 ASP A CA 1
ATOM 829 C C . ASP A 1 98 ? -40.388 -0.210 43.272 1.00 90.00 98 ASP A C 1
ATOM 831 O O . ASP A 1 98 ? -41.326 -0.030 44.049 1.00 90.00 98 ASP A O 1
ATOM 835 N N . LEU A 1 99 ? -39.469 -1.139 43.542 1.00 86.50 99 LEU A N 1
ATOM 836 C CA . LEU A 1 99 ? -39.531 -1.942 44.768 1.00 86.50 99 LEU A CA 1
ATOM 837 C C . LEU A 1 99 ? -39.327 -1.089 46.024 1.00 86.50 99 LEU A C 1
ATOM 839 O O . LEU A 1 99 ? -39.913 -1.379 47.067 1.00 86.50 99 LEU A O 1
ATOM 843 N N . ARG A 1 100 ? -38.517 -0.027 45.931 1.00 84.06 100 ARG A N 1
ATOM 844 C CA . ARG A 1 100 ? -38.251 0.892 47.042 1.00 84.06 100 ARG A CA 1
ATOM 845 C C . ARG A 1 100 ? -39.409 1.852 47.306 1.00 84.06 100 ARG A C 1
ATOM 847 O O . ARG A 1 100 ? -39.667 2.135 48.471 1.00 84.06 100 ARG A O 1
ATOM 854 N N . SER A 1 101 ? -40.099 2.347 46.276 1.00 83.12 101 SER A N 1
ATOM 855 C CA . SER A 1 101 ? -41.296 3.189 46.447 1.00 83.12 101 SER A CA 1
ATOM 856 C C . SER A 1 101 ? -42.461 2.405 47.063 1.00 83.12 101 SER A C 1
ATOM 858 O O . SER A 1 101 ? -43.235 2.955 47.841 1.00 83.12 101 SER A O 1
ATOM 860 N N . ASN A 1 102 ? -42.522 1.098 46.792 1.00 77.94 102 ASN A N 1
ATOM 861 C CA . ASN A 1 102 ? -43.490 0.161 47.362 1.00 77.94 102 ASN A CA 1
ATOM 862 C C . ASN A 1 102 ? -43.113 -0.378 48.760 1.00 77.94 102 ASN A C 1
ATOM 864 O O . ASN A 1 102 ? -43.794 -1.285 49.256 1.00 77.94 102 ASN A O 1
ATOM 868 N N . LEU A 1 103 ? -42.031 0.117 49.375 1.00 74.50 103 LEU A N 1
ATOM 869 C CA . LEU A 1 103 ? -41.539 -0.323 50.683 1.00 74.50 103 LEU A CA 1
ATOM 870 C C . LEU A 1 103 ? -41.940 0.676 51.778 1.00 74.50 103 LEU A C 1
ATOM 872 O O . LEU A 1 103 ? -41.544 1.841 51.745 1.00 74.50 103 LEU A O 1
ATOM 876 N N . VAL A 1 104 ? -42.684 0.218 52.783 1.00 63.59 104 VAL A N 1
ATOM 877 C CA . VAL A 1 104 ? -43.141 1.031 53.915 1.00 63.59 104 VAL A CA 1
ATOM 878 C C . VAL A 1 104 ? -42.308 0.692 55.156 1.00 63.59 104 VAL A C 1
ATOM 880 O O . VAL A 1 104 ? -42.654 -0.168 55.957 1.00 63.59 104 VAL A O 1
ATOM 883 N N . GLY A 1 105 ? -41.202 1.416 55.346 1.00 60.84 105 GLY A N 1
ATOM 884 C CA . GLY A 1 105 ? -40.421 1.396 56.593 1.00 60.84 105 GLY A CA 1
ATOM 885 C C . GLY A 1 105 ? -39.428 0.234 56.760 1.00 60.84 105 GLY A C 1
ATOM 886 O O . GLY A 1 105 ? -39.330 -0.672 55.937 1.00 60.84 105 GLY A O 1
ATOM 887 N N . SER A 1 106 ? -38.617 0.308 57.827 1.00 59.06 106 SER A N 1
ATOM 888 C CA . SER A 1 106 ? -37.590 -0.695 58.151 1.00 59.06 106 SER A CA 1
ATOM 889 C C . SER A 1 106 ? -38.164 -1.782 59.082 1.00 59.06 106 SER A C 1
ATOM 891 O O . SER A 1 106 ? -38.521 -1.457 60.215 1.00 59.06 106 SER A O 1
ATOM 893 N N . PRO A 1 107 ? -38.235 -3.061 58.665 1.00 59.25 107 PRO A N 1
ATOM 894 C CA . PRO A 1 107 ? -38.990 -4.105 59.370 1.00 59.25 107 PRO A CA 1
ATOM 895 C C . PRO A 1 107 ? -38.255 -4.744 60.566 1.00 59.25 107 PRO A C 1
ATOM 897 O O . PRO A 1 107 ? -38.867 -5.419 61.391 1.00 59.25 107 PRO A O 1
ATOM 900 N N . SER A 1 108 ? -36.932 -4.580 60.671 1.00 59.69 108 SER A N 1
ATOM 901 C CA . SER A 1 108 ? -36.100 -5.566 61.383 1.00 59.69 108 SER A CA 1
ATOM 902 C C . SER A 1 108 ? -36.150 -5.510 62.914 1.00 59.69 108 SER A C 1
ATOM 904 O O . SER A 1 108 ? -36.075 -6.561 63.552 1.00 59.69 108 SER A O 1
ATOM 906 N N . THR A 1 109 ? -36.209 -4.326 63.526 1.00 61.69 109 THR A N 1
ATOM 907 C CA . THR A 1 109 ? -36.154 -4.214 64.998 1.00 61.69 109 THR A CA 1
ATOM 908 C C . THR A 1 109 ? -37.528 -4.461 65.616 1.00 61.69 109 THR A C 1
ATOM 910 O O . THR A 1 109 ? -37.634 -5.133 66.640 1.00 61.69 109 THR A O 1
ATOM 913 N N . ASP A 1 110 ? -38.586 -4.003 64.947 1.00 68.44 110 ASP A N 1
ATOM 914 C CA . ASP A 1 110 ? -39.968 -4.117 65.421 1.00 68.44 110 ASP A CA 1
ATOM 915 C C . ASP A 1 110 ? -40.454 -5.582 65.404 1.00 68.44 110 ASP A C 1
ATOM 917 O O . ASP A 1 110 ? -41.126 -6.037 66.328 1.00 68.44 110 ASP A O 1
ATOM 921 N N . GLN A 1 111 ? -39.992 -6.382 64.432 1.00 77.88 111 GLN A N 1
ATOM 922 C CA . GLN A 1 111 ? -40.351 -7.798 64.292 1.00 77.88 111 GLN A CA 1
ATOM 923 C C . GLN A 1 111 ? -40.011 -8.648 65.526 1.00 77.88 111 GLN A C 1
ATOM 925 O O . GLN A 1 111 ? -40.843 -9.417 66.004 1.00 77.88 111 GLN A O 1
ATOM 930 N N . ARG A 1 112 ? -38.783 -8.530 66.050 1.00 80.75 112 ARG A N 1
ATOM 931 C CA . ARG A 1 112 ? -38.311 -9.356 67.177 1.00 80.75 112 ARG A CA 1
ATOM 932 C C . ARG A 1 112 ? -39.017 -8.982 68.483 1.00 80.75 112 ARG A C 1
ATOM 934 O O . ARG A 1 112 ? -39.307 -9.861 69.291 1.00 80.75 112 ARG A O 1
ATOM 941 N N . HIS A 1 113 ? -39.298 -7.693 68.682 1.00 81.94 113 HIS A N 1
ATOM 942 C CA . HIS A 1 113 ? -40.073 -7.216 69.827 1.00 81.94 113 HIS A CA 1
ATOM 943 C C . HIS A 1 113 ? -41.533 -7.677 69.748 1.00 81.94 113 HIS A C 1
ATOM 945 O O . HIS A 1 113 ? -42.076 -8.135 70.751 1.00 81.94 113 HIS A O 1
ATOM 951 N N . MET A 1 114 ? -42.136 -7.635 68.558 1.00 82.50 114 MET A N 1
ATOM 952 C CA . MET A 1 114 ? -43.494 -8.123 68.322 1.00 82.50 114 MET A CA 1
ATOM 953 C C . MET A 1 114 ? -43.631 -9.635 68.534 1.00 82.50 114 MET A C 1
ATOM 955 O O . MET A 1 114 ? -44.566 -10.051 69.208 1.00 82.50 114 MET A O 1
ATOM 959 N N . MET A 1 115 ? -42.683 -10.450 68.056 1.00 83.62 115 MET A N 1
ATOM 960 C CA . MET A 1 115 ? -42.685 -11.904 68.302 1.00 83.62 115 MET A CA 1
ATOM 961 C C . MET A 1 115 ? -42.608 -12.239 69.795 1.00 83.62 115 MET A C 1
ATOM 963 O O . MET A 1 115 ? -43.405 -13.029 70.286 1.00 83.62 115 MET A O 1
ATOM 967 N N . ARG A 1 116 ? -41.703 -11.585 70.537 1.00 87.38 116 ARG A N 1
ATOM 968 C CA . ARG A 1 116 ? -41.588 -11.788 71.991 1.00 87.38 116 ARG A CA 1
ATOM 969 C C . ARG A 1 116 ? -42.859 -11.357 72.727 1.00 87.38 116 ARG A C 1
ATOM 971 O O . ARG A 1 116 ? -43.262 -11.998 73.688 1.00 87.38 116 ARG A O 1
ATOM 978 N N . ARG A 1 117 ? -43.503 -10.276 72.271 1.00 86.50 117 ARG A N 1
ATOM 979 C CA . ARG A 1 117 ? -44.765 -9.805 72.849 1.00 86.50 117 ARG A CA 1
ATOM 980 C C . ARG A 1 117 ? -45.911 -10.791 72.610 1.00 86.50 117 ARG A C 1
ATOM 982 O O . ARG A 1 117 ? -46.732 -10.951 73.504 1.00 86.50 117 ARG A O 1
ATOM 989 N N . VAL A 1 118 ? -45.960 -11.444 71.447 1.00 88.50 118 VAL A N 1
ATOM 990 C CA . VAL A 1 118 ? -46.926 -12.522 71.177 1.00 88.50 118 VAL A CA 1
ATOM 991 C C . VAL A 1 118 ? -46.679 -13.701 72.116 1.00 88.50 118 VAL A C 1
ATOM 993 O O . VAL A 1 118 ? -47.610 -14.096 72.803 1.00 88.50 118 VAL A O 1
ATOM 996 N N . GLU A 1 119 ? -45.433 -14.169 72.255 1.00 88.62 119 GLU A N 1
ATOM 997 C CA . GLU A 1 119 ? -45.092 -15.260 73.188 1.00 88.62 119 GLU A CA 1
ATOM 998 C C . GLU A 1 119 ? -45.482 -14.937 74.644 1.00 88.62 119 GLU A C 1
ATOM 1000 O O . GLU A 1 119 ? -46.026 -15.786 75.348 1.00 88.62 119 GLU A O 1
ATOM 1005 N N . GLU A 1 120 ? -45.251 -13.702 75.108 1.00 90.19 120 GLU A N 1
ATOM 1006 C CA . GLU A 1 120 ? -45.675 -13.256 76.445 1.00 90.19 120 GLU A CA 1
ATOM 1007 C C . GLU A 1 120 ? -47.203 -13.264 76.613 1.00 90.19 120 GLU A C 1
ATOM 1009 O O . GLU A 1 120 ? -47.709 -13.650 77.670 1.00 90.19 120 GLU A O 1
ATOM 1014 N N . LEU A 1 121 ? -47.942 -12.817 75.593 1.00 87.94 121 LEU A N 1
ATOM 1015 C CA . LEU A 1 121 ? -49.405 -12.761 75.603 1.00 87.94 121 LEU A CA 1
ATOM 1016 C C . LEU A 1 121 ? -50.031 -14.163 75.536 1.00 87.94 121 LEU A C 1
ATOM 1018 O O . LEU A 1 121 ? -50.970 -14.440 76.280 1.00 87.94 121 LEU A O 1
ATOM 1022 N N . GLU A 1 122 ? -49.477 -15.060 74.720 1.00 87.19 122 GLU A N 1
ATOM 1023 C CA . GLU A 1 122 ? -49.877 -16.470 74.634 1.00 87.19 122 GLU A CA 1
ATOM 1024 C C . GLU A 1 122 ? -49.589 -17.218 75.939 1.00 87.19 122 GLU A C 1
ATOM 1026 O O . GLU A 1 122 ? -50.437 -17.963 76.433 1.00 87.19 122 GLU A O 1
ATOM 1031 N N . TRP A 1 123 ? -48.419 -16.986 76.544 1.00 88.25 123 TRP A N 1
ATOM 1032 C CA . TRP A 1 123 ? -48.083 -17.563 77.844 1.00 88.25 123 TRP A CA 1
ATOM 1033 C C . TRP A 1 123 ? -49.078 -17.117 78.917 1.00 88.25 123 TRP A C 1
ATOM 1035 O O . TRP A 1 123 ? -49.606 -17.949 79.658 1.00 88.25 123 TRP A O 1
ATOM 1045 N N . ARG A 1 124 ? -49.386 -15.813 78.964 1.00 85.88 124 ARG A N 1
ATOM 1046 C CA . ARG A 1 124 ? -50.368 -15.239 79.893 1.00 85.88 124 ARG A CA 1
ATOM 1047 C C . ARG A 1 124 ? -51.760 -15.843 79.694 1.00 85.88 124 ARG A C 1
ATOM 1049 O O . ARG A 1 124 ? -52.412 -16.174 80.678 1.00 85.88 124 ARG A O 1
ATOM 1056 N N . GLN A 1 125 ? -52.180 -16.055 78.446 1.00 82.50 125 GLN A N 1
ATOM 1057 C CA . GLN A 1 125 ? -53.439 -16.731 78.122 1.00 82.50 125 GLN A CA 1
ATOM 1058 C C . GLN A 1 125 ? -53.479 -18.186 78.627 1.00 82.50 125 GLN A C 1
ATOM 1060 O O . GLN A 1 125 ? -54.531 -18.660 79.043 1.00 82.50 125 GLN A O 1
ATOM 1065 N N . GLN A 1 126 ? -52.351 -18.903 78.603 1.00 81.88 126 GLN A N 1
ATOM 1066 C CA . GLN A 1 126 ? -52.276 -20.306 79.031 1.00 81.88 126 GLN A CA 1
ATOM 1067 C C . GLN A 1 126 ? -52.155 -20.494 80.552 1.00 81.88 126 GLN A C 1
ATOM 1069 O O . GLN A 1 126 ? -52.558 -21.542 81.060 1.00 81.88 126 GLN A O 1
ATOM 1074 N N . THR A 1 127 ? -51.565 -19.534 81.275 1.00 83.62 127 THR A N 1
ATOM 1075 C CA . THR A 1 127 ? -51.224 -19.696 82.704 1.00 83.62 127 THR A CA 1
ATOM 1076 C C . THR A 1 127 ? -52.092 -18.907 83.686 1.00 83.62 127 THR A C 1
ATOM 1078 O O . THR A 1 127 ? -52.213 -19.353 84.830 1.00 83.62 127 THR A O 1
ATOM 1081 N N . ASP A 1 128 ? -52.730 -17.804 83.283 1.00 77.81 128 ASP A N 1
ATOM 1082 C CA . ASP A 1 128 ? -53.545 -16.976 84.186 1.00 77.81 128 ASP A CA 1
ATOM 1083 C C . ASP A 1 128 ? -55.050 -17.317 84.126 1.00 77.81 128 ASP A C 1
ATOM 1085 O O . ASP A 1 128 ? -55.601 -17.646 83.079 1.00 77.81 128 ASP A O 1
ATOM 1089 N N . GLN A 1 129 ? -55.755 -17.195 85.262 1.00 72.31 129 GLN A N 1
ATOM 1090 C CA . GLN A 1 129 ? -57.225 -17.268 85.318 1.00 72.31 129 GLN A CA 1
ATOM 1091 C C . GLN A 1 129 ? -57.825 -15.911 84.927 1.00 72.31 129 GLN A C 1
ATOM 1093 O O . GLN A 1 129 ? -58.062 -15.057 85.782 1.00 72.31 129 GLN A O 1
ATOM 1098 N N . LEU A 1 130 ? -58.029 -15.706 83.630 1.00 75.62 130 LEU A N 1
ATOM 1099 C CA . LEU A 1 130 ? -58.506 -14.449 83.054 1.00 75.62 130 LEU A CA 1
ATOM 1100 C C . LEU A 1 130 ? -60.040 -14.365 83.035 1.00 75.62 130 LEU A C 1
ATOM 1102 O O . LEU A 1 130 ? -60.747 -15.375 82.961 1.00 75.62 130 LEU A O 1
ATOM 1106 N N . SER A 1 131 ? -60.577 -13.144 83.084 1.00 80.62 131 SER A N 1
ATOM 1107 C CA . SER A 1 131 ? -61.984 -12.912 82.748 1.00 80.62 131 SER A CA 1
ATOM 1108 C C . SER A 1 131 ? -62.199 -13.001 81.232 1.00 80.62 131 SER A C 1
ATOM 1110 O O . SER A 1 131 ? -61.281 -12.766 80.446 1.00 80.62 131 SER A O 1
ATOM 1112 N N . LYS A 1 132 ? -63.432 -13.297 80.797 1.00 78.06 132 LYS A N 1
ATOM 1113 C CA . LYS A 1 132 ? -63.764 -13.394 79.361 1.00 78.06 132 LYS A CA 1
ATOM 1114 C C . LYS A 1 132 ? -63.398 -12.131 78.571 1.00 78.06 132 LYS A C 1
ATOM 1116 O O . LYS A 1 132 ? -63.003 -12.238 77.416 1.00 78.06 132 LYS A O 1
ATOM 1121 N N . ASP A 1 133 ? -63.519 -10.956 79.184 1.00 81.12 133 ASP A N 1
ATOM 1122 C CA . ASP A 1 133 ? -63.219 -9.679 78.528 1.00 81.12 133 ASP A CA 1
ATOM 1123 C C . ASP A 1 133 ? -61.700 -9.464 78.368 1.00 81.12 133 ASP A C 1
ATOM 1125 O O . ASP A 1 133 ? -61.247 -8.946 77.347 1.00 81.12 133 ASP A O 1
ATOM 1129 N N . GLU A 1 134 ? -60.894 -9.916 79.335 1.00 81.25 134 GLU A N 1
ATOM 1130 C CA . GLU A 1 134 ? -59.427 -9.852 79.266 1.00 81.25 134 GLU A CA 1
ATOM 1131 C C . GLU A 1 134 ? -58.854 -10.863 78.264 1.00 81.25 134 GLU A C 1
ATOM 1133 O O . GLU A 1 134 ? -57.927 -10.526 77.528 1.00 81.25 134 GLU A O 1
ATOM 1138 N N . GLU A 1 135 ? -59.429 -12.068 78.169 1.00 80.25 135 GLU A N 1
ATOM 1139 C CA . GLU A 1 135 ? -59.071 -13.038 77.122 1.00 80.25 135 GLU A CA 1
ATOM 1140 C C . GLU A 1 135 ? -59.354 -12.486 75.721 1.00 80.25 135 GLU A C 1
ATOM 1142 O O . GLU A 1 135 ? -58.503 -12.588 74.838 1.00 80.25 135 GLU A O 1
ATOM 1147 N N . LEU A 1 136 ? -60.518 -11.855 75.513 1.00 83.88 136 LEU A N 1
ATOM 1148 C CA . LEU A 1 136 ? -60.857 -11.223 74.233 1.00 83.88 136 LEU A CA 1
ATOM 1149 C C . LEU A 1 136 ? -59.871 -10.101 73.878 1.00 83.88 136 LEU A C 1
ATOM 1151 O O . LEU A 1 136 ? -59.421 -10.025 72.736 1.00 83.88 136 LEU A O 1
ATOM 1155 N N . SER A 1 137 ? -59.475 -9.279 74.856 1.00 86.06 137 SER A N 1
ATOM 1156 C CA . SER A 1 137 ? -58.470 -8.228 74.653 1.00 86.06 137 SER A CA 1
ATOM 1157 C C . SER A 1 137 ? -57.101 -8.794 74.263 1.00 86.06 137 SER A C 1
ATOM 1159 O O . SER A 1 137 ? -56.448 -8.251 73.372 1.00 86.06 137 SER A O 1
ATOM 1161 N N . ILE A 1 138 ? -56.660 -9.884 74.902 1.00 85.19 138 ILE A N 1
ATOM 1162 C CA . ILE A 1 138 ? -55.386 -10.546 74.580 1.00 85.19 138 ILE A CA 1
ATOM 1163 C C . ILE A 1 138 ? -55.425 -11.121 73.159 1.00 85.19 138 ILE A C 1
ATOM 1165 O O . ILE A 1 138 ? -54.493 -10.901 72.386 1.00 85.19 138 ILE A O 1
ATOM 1169 N N . VAL A 1 139 ? -56.518 -11.788 72.779 1.00 85.81 139 VAL A N 1
ATOM 1170 C CA . VAL A 1 139 ? -56.698 -12.341 71.426 1.00 85.81 139 VAL A CA 1
ATOM 1171 C C . VAL A 1 139 ? -56.705 -11.235 70.366 1.00 85.81 139 VAL A C 1
ATOM 1173 O O . VAL A 1 139 ? -56.074 -11.378 69.318 1.00 85.81 139 VAL A O 1
ATOM 1176 N N . GLU A 1 140 ? -57.360 -10.102 70.630 1.00 87.12 140 GLU A N 1
ATOM 1177 C CA . GLU A 1 140 ? -57.321 -8.951 69.725 1.00 87.12 140 GLU A CA 1
ATOM 1178 C C . GLU A 1 140 ? -55.920 -8.337 69.593 1.00 87.12 140 GLU A C 1
ATOM 1180 O O . GLU A 1 140 ? -55.542 -7.901 68.502 1.00 87.12 140 GLU A O 1
ATOM 1185 N N . GLU A 1 141 ? -55.154 -8.258 70.685 1.00 86.62 141 GLU A N 1
ATOM 1186 C CA . GLU A 1 141 ? -53.768 -7.779 70.655 1.00 86.62 141 GLU A CA 1
ATOM 1187 C C . GLU A 1 141 ? -52.866 -8.717 69.850 1.00 86.62 141 GLU A C 1
ATOM 1189 O O . GLU A 1 141 ? -52.117 -8.236 68.996 1.00 86.62 141 GLU A O 1
ATOM 1194 N N . ILE A 1 142 ? -52.986 -10.032 70.052 1.00 85.94 142 ILE A N 1
ATOM 1195 C CA . ILE A 1 142 ? -52.257 -11.043 69.276 1.00 85.94 142 ILE A CA 1
ATOM 1196 C C . ILE A 1 142 ? -52.600 -10.903 67.789 1.00 85.94 142 ILE A C 1
ATOM 1198 O O . ILE A 1 142 ? -51.695 -10.693 66.984 1.00 85.94 142 ILE A O 1
ATOM 1202 N N . ALA A 1 143 ? -53.885 -10.860 67.418 1.00 86.56 143 ALA A N 1
ATOM 1203 C CA . ALA A 1 143 ? -54.305 -10.712 66.020 1.00 86.56 143 ALA A CA 1
ATOM 1204 C C . ALA A 1 143 ? -53.788 -9.410 65.369 1.00 86.56 143 ALA A C 1
ATOM 1206 O O . ALA A 1 143 ? -53.388 -9.389 64.198 1.00 86.56 143 ALA A O 1
ATOM 1207 N N . LYS A 1 144 ? -53.747 -8.301 66.125 1.00 87.69 144 LYS A N 1
ATOM 1208 C CA . LYS A 1 144 ? -53.161 -7.027 65.667 1.00 87.69 144 LYS A CA 1
ATOM 1209 C C . LYS A 1 144 ? -51.652 -7.146 65.444 1.00 87.69 144 LYS A C 1
ATOM 1211 O O . LYS A 1 144 ? -51.147 -6.567 64.479 1.00 87.69 144 LYS A O 1
ATOM 1216 N N . ILE A 1 145 ? -50.929 -7.842 66.321 1.00 85.31 145 ILE A N 1
ATOM 1217 C CA . ILE A 1 145 ? -49.479 -8.033 66.200 1.00 85.31 145 ILE A CA 1
ATOM 1218 C C . ILE A 1 145 ? -49.153 -9.002 65.057 1.00 85.31 145 ILE A C 1
ATOM 1220 O O . ILE A 1 145 ? -48.302 -8.684 64.229 1.00 85.31 145 ILE A O 1
ATOM 1224 N N . GLU A 1 146 ? -49.872 -10.114 64.929 1.00 84.12 146 GLU A N 1
ATOM 1225 C CA . GLU A 1 146 ? -49.733 -11.067 63.822 1.00 84.12 146 GLU A CA 1
ATOM 1226 C C . GLU A 1 146 ? -49.978 -10.397 62.464 1.00 84.12 146 GLU A C 1
ATOM 1228 O O . GLU A 1 146 ? -49.167 -10.534 61.546 1.00 84.12 146 GLU A O 1
ATOM 1233 N N . SER A 1 147 ? -51.027 -9.571 62.341 1.00 85.12 147 SER A N 1
ATOM 1234 C CA . SER A 1 147 ? -51.274 -8.791 61.121 1.00 85.12 147 SER A CA 1
ATOM 1235 C C . SER A 1 147 ? -50.114 -7.855 60.765 1.00 85.12 147 SER A C 1
ATOM 1237 O O . SER A 1 147 ? -49.886 -7.602 59.578 1.00 85.12 147 SER A O 1
ATOM 1239 N N . LYS A 1 148 ? -49.410 -7.298 61.755 1.00 83.31 148 LYS A N 1
ATOM 1240 C CA . LYS A 1 148 ? -48.228 -6.457 61.515 1.00 83.31 148 LYS A CA 1
ATOM 1241 C C . LYS A 1 148 ? -47.022 -7.312 61.140 1.00 83.31 148 LYS A C 1
ATOM 1243 O O . LYS A 1 148 ? -46.284 -6.942 60.232 1.00 83.31 148 LYS A O 1
ATOM 1248 N N . LEU A 1 149 ? -46.869 -8.475 61.767 1.00 82.31 149 LEU A N 1
ATOM 1249 C CA . LEU A 1 149 ? -45.794 -9.424 61.498 1.00 82.31 149 LEU A CA 1
ATOM 1250 C C . LEU A 1 149 ? -45.837 -9.960 60.059 1.00 82.31 149 LEU A C 1
ATOM 1252 O O . LEU A 1 149 ? -44.795 -10.064 59.415 1.00 82.31 149 LEU A O 1
ATOM 1256 N N . VAL A 1 150 ? -47.034 -10.225 59.523 1.00 84.12 150 VAL A N 1
ATOM 1257 C CA . VAL A 1 150 ? -47.224 -10.616 58.114 1.00 84.12 150 VAL A CA 1
ATOM 1258 C C . VAL A 1 150 ? -46.770 -9.506 57.161 1.00 84.12 150 VAL A C 1
ATOM 1260 O O . VAL A 1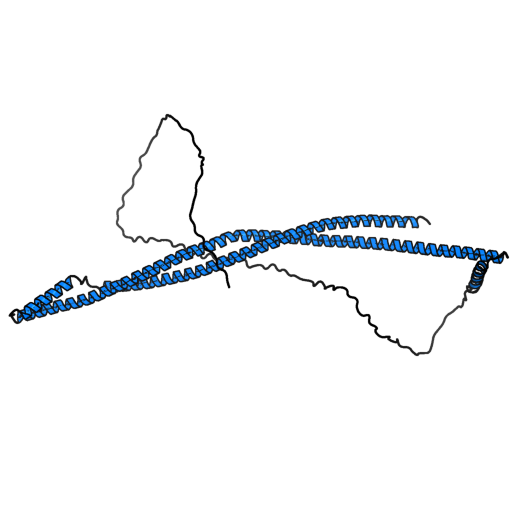 150 ? -46.051 -9.785 56.202 1.00 84.12 150 VAL A O 1
ATOM 1263 N N . LYS A 1 151 ? -47.127 -8.243 57.438 1.00 82.31 151 LYS A N 1
ATOM 1264 C CA . LYS A 1 151 ? -46.690 -7.090 56.628 1.00 82.31 151 LYS A CA 1
ATOM 1265 C C . LYS A 1 151 ? -45.169 -6.944 56.647 1.00 82.31 151 LYS A C 1
ATOM 1267 O O . LYS A 1 151 ? -44.556 -6.861 55.593 1.00 82.31 151 LYS A O 1
ATOM 1272 N N . ILE A 1 152 ? -44.564 -7.035 57.831 1.00 81.81 152 ILE A N 1
ATOM 1273 C CA . ILE A 1 152 ? -43.108 -7.039 58.031 1.00 81.81 152 ILE A CA 1
ATOM 1274 C C . ILE A 1 152 ? -42.430 -8.167 57.233 1.00 81.81 152 ILE A C 1
ATOM 1276 O O . ILE A 1 152 ? -41.372 -7.949 56.646 1.00 81.81 152 ILE A O 1
ATOM 1280 N N . GLY A 1 153 ? -43.031 -9.361 57.179 1.00 81.62 153 GLY A N 1
ATOM 1281 C CA . GLY A 1 153 ? -42.537 -10.480 56.372 1.00 81.62 153 GLY A CA 1
ATOM 1282 C C . GLY A 1 153 ? -42.507 -10.170 54.871 1.00 81.62 153 GLY A C 1
ATOM 1283 O O . GLY A 1 153 ? -41.486 -10.396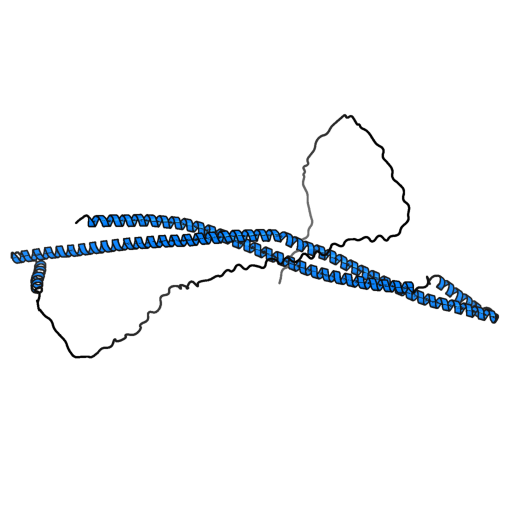 54.225 1.00 81.62 153 GLY A O 1
ATOM 1284 N N . GLN A 1 154 ? -43.582 -9.583 54.335 1.00 82.94 154 GLN A N 1
ATOM 1285 C CA . GLN A 1 154 ? -43.658 -9.141 52.932 1.00 82.94 154 GLN A CA 1
ATOM 1286 C C . GLN A 1 154 ? -42.648 -8.024 52.625 1.00 82.94 154 GLN A C 1
ATOM 1288 O O . GLN A 1 154 ? -42.020 -7.999 51.568 1.00 82.94 154 GLN A O 1
ATOM 1293 N N . GLU A 1 155 ? -42.466 -7.101 53.565 1.00 82.50 155 GLU A N 1
ATOM 1294 C CA . GLU A 1 155 ? -41.477 -6.025 53.506 1.00 82.50 155 GLU A CA 1
ATOM 1295 C C . GLU A 1 155 ? -40.042 -6.587 53.451 1.00 82.50 155 GLU A C 1
ATOM 1297 O O . GLU A 1 155 ? -39.209 -6.123 52.671 1.00 82.50 155 GLU A O 1
ATOM 1302 N N . LYS A 1 156 ? -39.757 -7.629 54.243 1.00 83.50 156 LYS A N 1
ATOM 1303 C CA . LYS A 1 156 ? -38.461 -8.316 54.259 1.00 83.50 156 LYS A CA 1
ATOM 1304 C C . LYS A 1 156 ? -38.188 -9.056 52.947 1.00 83.50 156 LYS A C 1
ATOM 1306 O O . LYS A 1 156 ? -37.096 -8.926 52.407 1.00 83.50 156 LYS A O 1
ATOM 1311 N N . GLU A 1 157 ? -39.176 -9.753 52.391 1.00 85.62 157 GLU A N 1
ATOM 1312 C CA . GLU A 1 157 ? -39.044 -10.419 51.087 1.00 85.62 157 GLU A CA 1
ATOM 1313 C C . GLU A 1 157 ? -38.710 -9.415 49.967 1.00 85.62 157 GLU A C 1
ATOM 1315 O O . GLU A 1 157 ? -37.817 -9.653 49.150 1.00 85.62 157 GLU A O 1
ATOM 1320 N N . LYS A 1 158 ? -39.342 -8.231 49.979 1.00 85.44 158 LYS A N 1
ATOM 1321 C CA . LYS A 1 158 ? -38.982 -7.125 49.075 1.00 85.44 158 LYS A CA 1
ATOM 1322 C C . LYS A 1 158 ? -37.547 -6.637 49.302 1.00 85.44 158 LYS A C 1
ATOM 1324 O O . LYS A 1 158 ? -36.843 -6.366 48.331 1.00 85.44 158 LYS A O 1
ATOM 1329 N N . GLN A 1 159 ? -37.089 -6.523 50.552 1.00 85.62 159 GLN A N 1
ATOM 1330 C CA . GLN A 1 159 ? -35.706 -6.131 50.862 1.00 85.62 159 GLN A CA 1
ATOM 1331 C C . GLN A 1 159 ? -34.676 -7.164 50.391 1.00 85.62 159 GLN A C 1
ATOM 1333 O O . GLN A 1 159 ? -33.637 -6.782 49.841 1.00 85.62 159 GLN A O 1
ATOM 1338 N N . ASP A 1 160 ? -34.969 -8.452 50.557 1.00 88.19 160 ASP A N 1
ATOM 1339 C CA . ASP A 1 160 ? -34.127 -9.541 50.064 1.00 88.19 160 ASP A CA 1
ATOM 1340 C C . ASP A 1 160 ? -34.070 -9.503 48.527 1.00 88.19 160 ASP A C 1
ATOM 1342 O O . ASP A 1 160 ? -32.987 -9.568 47.937 1.00 88.19 160 ASP A O 1
ATOM 1346 N N . ARG A 1 161 ? -35.209 -9.248 47.863 1.00 89.12 161 ARG A N 1
ATOM 1347 C CA . ARG A 1 161 ? -35.268 -9.058 46.406 1.00 89.12 161 ARG A CA 1
ATOM 1348 C C . ARG A 1 161 ? -34.454 -7.850 45.936 1.00 89.12 161 ARG A C 1
ATOM 1350 O O . ARG A 1 161 ? -33.679 -7.979 44.992 1.00 89.12 161 ARG A O 1
ATOM 1357 N N . ILE A 1 162 ? -34.570 -6.700 46.603 1.00 89.75 162 ILE A N 1
ATOM 1358 C CA . ILE A 1 162 ? -33.755 -5.507 46.313 1.00 89.75 162 ILE A CA 1
ATOM 1359 C C . ILE A 1 162 ? -32.262 -5.822 46.475 1.00 89.75 162 ILE A C 1
ATOM 1361 O O . ILE A 1 162 ? -31.441 -5.364 45.680 1.00 89.75 162 ILE A O 1
ATOM 1365 N N . SER A 1 163 ? -31.893 -6.595 47.497 1.00 90.31 163 SER A N 1
ATOM 1366 C CA . SER A 1 163 ? -30.499 -6.971 47.752 1.00 90.31 163 SER A CA 1
ATOM 1367 C C . SER A 1 163 ? -29.930 -7.858 46.643 1.00 90.31 163 SER A C 1
ATOM 1369 O O . SER A 1 163 ? -28.800 -7.627 46.204 1.00 90.31 163 SER A O 1
ATOM 1371 N N . GLU A 1 164 ? -30.720 -8.804 46.129 1.00 92.69 164 GLU A N 1
ATOM 1372 C CA . GLU A 1 164 ? -30.319 -9.647 44.998 1.00 92.69 164 GLU A CA 1
ATOM 1373 C C . GLU A 1 164 ? -30.209 -8.843 43.695 1.00 92.69 164 GLU A C 1
ATOM 1375 O O . GLU A 1 164 ? -29.206 -8.943 42.989 1.00 92.69 164 GLU A O 1
ATOM 1380 N N . ILE A 1 165 ? -31.168 -7.955 43.416 1.00 92.81 165 ILE A N 1
ATOM 1381 C CA . ILE A 1 165 ? -31.124 -7.082 42.233 1.00 92.81 165 ILE A CA 1
ATOM 1382 C C . ILE A 1 165 ? -29.914 -6.133 42.297 1.00 92.81 165 ILE A C 1
ATOM 1384 O O . ILE A 1 165 ? -29.221 -5.937 41.301 1.00 92.81 165 ILE A O 1
ATOM 1388 N N . ARG A 1 166 ? -29.559 -5.614 43.480 1.00 91.75 166 ARG A N 1
ATOM 1389 C CA . ARG A 1 166 ? -28.317 -4.838 43.673 1.00 91.75 166 ARG A CA 1
ATOM 1390 C C . ARG A 1 166 ? -27.058 -5.656 43.401 1.00 91.75 166 ARG A C 1
ATOM 1392 O O . ARG A 1 166 ? -26.067 -5.103 42.930 1.00 91.75 166 ARG A O 1
ATOM 1399 N N . ARG A 1 167 ? -27.063 -6.955 43.713 1.00 93.81 167 ARG A N 1
ATOM 1400 C CA . ARG A 1 167 ? -25.947 -7.851 43.388 1.00 93.81 167 ARG A CA 1
ATOM 1401 C C . ARG A 1 167 ? -25.810 -8.022 41.876 1.00 93.81 167 ARG A C 1
ATOM 1403 O O . ARG A 1 167 ? -24.687 -7.964 41.388 1.00 93.81 167 ARG A O 1
ATOM 1410 N N . LEU A 1 168 ? -26.922 -8.159 41.153 1.00 93.38 168 LEU A N 1
ATOM 1411 C CA . LEU A 1 168 ? -26.931 -8.191 39.686 1.00 93.38 168 LEU A CA 1
ATOM 1412 C C . LEU A 1 168 ? -26.451 -6.864 39.084 1.00 93.38 168 LEU A C 1
ATOM 1414 O O . LEU A 1 168 ? -25.595 -6.877 38.208 1.00 93.38 168 LEU A O 1
ATOM 1418 N N . ALA A 1 169 ? -26.913 -5.728 39.613 1.00 93.44 169 ALA A N 1
ATOM 1419 C CA . ALA A 1 169 ? -26.468 -4.404 39.175 1.00 93.44 169 ALA A CA 1
ATOM 1420 C C . ALA A 1 169 ? -24.948 -4.221 39.314 1.00 93.44 169 ALA A C 1
ATOM 1422 O O . ALA A 1 169 ? -24.316 -3.637 38.440 1.00 93.44 169 ALA A O 1
ATOM 1423 N N . ARG A 1 170 ? -24.348 -4.729 40.403 1.00 94.31 170 ARG A N 1
ATOM 1424 C CA . ARG A 1 170 ? -22.888 -4.692 40.590 1.00 94.31 170 ARG A CA 1
ATOM 1425 C C . ARG A 1 170 ? -22.148 -5.503 39.527 1.00 94.31 170 ARG A C 1
ATOM 1427 O O . ARG A 1 170 ? -21.212 -4.972 38.950 1.00 94.31 170 ARG A O 1
ATOM 1434 N N . LYS A 1 171 ? -22.613 -6.718 39.221 1.00 94.75 171 LYS A N 1
ATOM 1435 C CA . LYS A 1 171 ? -22.020 -7.557 38.166 1.00 94.75 171 LYS A CA 1
ATOM 1436 C C . LYS A 1 171 ? -22.107 -6.902 36.789 1.00 94.75 171 LYS A C 1
ATOM 1438 O O . 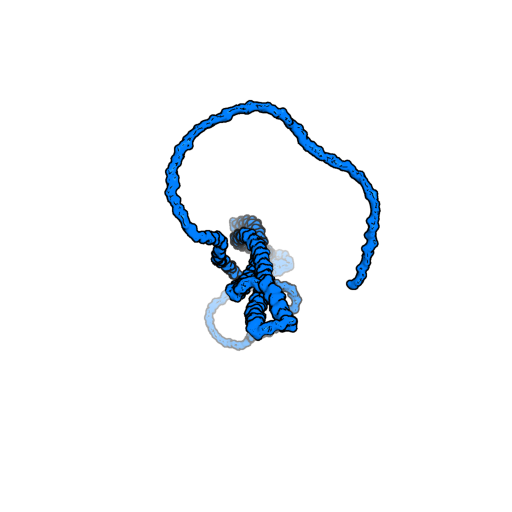LYS A 1 171 ? -21.107 -6.799 36.100 1.00 94.75 171 LYS A O 1
ATOM 1443 N N . LEU A 1 172 ? -23.279 -6.375 36.430 1.00 94.12 172 LEU A N 1
ATOM 1444 C CA . LEU A 1 172 ? -23.456 -5.642 35.171 1.00 94.12 172 LEU A CA 1
ATOM 1445 C C . LEU A 1 172 ? -22.566 -4.393 35.105 1.00 94.12 172 LEU A C 1
ATOM 1447 O O . LEU A 1 172 ? -22.100 -4.020 34.036 1.00 94.12 172 LEU A O 1
ATOM 1451 N N . LYS A 1 173 ? -22.311 -3.734 36.242 1.00 93.75 173 LYS A N 1
ATOM 1452 C CA . LYS A 1 173 ? -21.385 -2.600 36.295 1.00 93.75 173 LYS A CA 1
ATOM 1453 C C . LYS A 1 173 ? -19.937 -3.033 36.050 1.00 93.75 173 LYS A C 1
ATOM 1455 O O . LYS A 1 173 ? -19.235 -2.327 35.339 1.00 93.75 173 LYS A O 1
ATOM 1460 N N . GLU A 1 174 ? -19.509 -4.158 36.619 1.00 95.19 174 GLU A N 1
ATOM 1461 C CA . GLU A 1 174 ? -18.185 -4.744 36.361 1.00 95.19 174 GLU A CA 1
ATOM 1462 C C . GLU A 1 174 ? -18.034 -5.102 34.873 1.00 95.19 174 GLU A C 1
ATOM 1464 O O . GLU A 1 174 ? -17.106 -4.622 34.230 1.00 95.19 174 GLU A O 1
ATOM 1469 N N . GLU A 1 175 ? -19.015 -5.795 34.285 1.00 94.12 175 GLU A N 1
ATOM 1470 C CA . GLU A 1 175 ? -19.033 -6.123 32.848 1.00 94.12 175 GLU A CA 1
ATOM 1471 C C . GLU A 1 175 ? -19.017 -4.867 31.950 1.00 94.12 175 GLU A C 1
ATOM 1473 O O . GLU A 1 175 ? -18.383 -4.851 30.894 1.00 94.12 175 GLU A O 1
ATOM 1478 N N . ALA A 1 176 ? -19.696 -3.787 32.357 1.00 93.25 176 ALA A N 1
ATOM 1479 C CA . ALA A 1 176 ? -19.663 -2.514 31.636 1.00 93.25 176 ALA A CA 1
ATOM 1480 C C . ALA A 1 176 ? -18.280 -1.847 31.692 1.00 93.25 176 ALA A C 1
ATOM 1482 O O . ALA A 1 176 ? -17.845 -1.283 30.685 1.00 93.25 176 ALA A O 1
ATOM 1483 N N . SER A 1 177 ? -17.607 -1.899 32.846 1.00 94.00 177 SER A N 1
ATOM 1484 C CA . SER A 1 177 ? -16.242 -1.387 33.001 1.00 94.00 177 SER A CA 1
ATOM 1485 C C . SER A 1 177 ? -15.258 -2.173 32.136 1.00 94.00 177 SER A C 1
ATOM 1487 O O . SER A 1 177 ? -14.507 -1.558 31.388 1.00 94.00 177 SER A O 1
ATOM 1489 N N . GLU A 1 178 ? -15.331 -3.506 32.139 1.00 94.81 178 GLU A N 1
ATOM 1490 C CA . GLU A 1 178 ? -14.494 -4.361 31.282 1.00 94.81 178 GLU A CA 1
ATOM 1491 C C . GLU A 1 178 ? -14.716 -4.063 29.790 1.00 94.81 178 GLU A C 1
ATOM 1493 O O . GLU A 1 178 ? -13.769 -3.939 29.010 1.00 94.81 178 GLU A O 1
ATOM 1498 N N . ALA A 1 179 ? -15.976 -3.891 29.370 1.00 93.75 179 ALA A N 1
ATOM 1499 C CA . ALA A 1 179 ? -16.290 -3.504 27.997 1.00 93.75 179 ALA A CA 1
ATOM 1500 C C . ALA A 1 179 ? -15.742 -2.111 27.647 1.00 93.75 179 ALA A C 1
ATOM 1502 O O . ALA A 1 179 ? -15.348 -1.878 26.505 1.00 93.75 179 ALA A O 1
ATOM 1503 N N . HIS A 1 180 ? -15.720 -1.182 28.606 1.00 93.62 180 HIS A N 1
ATOM 1504 C CA . HIS A 1 180 ? -15.163 0.151 28.409 1.00 93.62 180 HIS A CA 1
ATOM 1505 C C . HIS A 1 180 ? -13.637 0.136 28.292 1.00 93.62 180 HIS A C 1
ATOM 1507 O O . HIS A 1 180 ? -13.120 0.743 27.356 1.00 93.62 180 HIS A O 1
ATOM 1513 N N . GLU A 1 181 ? -12.945 -0.579 29.179 1.00 95.81 181 GLU A N 1
ATOM 1514 C CA . GLU A 1 181 ? -11.489 -0.769 29.129 1.00 95.81 181 GLU A CA 1
ATOM 1515 C C . GLU A 1 181 ? -11.076 -1.374 27.786 1.00 95.81 181 GLU A C 1
ATOM 1517 O O . GLU A 1 181 ? -10.229 -0.822 27.089 1.00 95.81 181 GLU A O 1
ATOM 1522 N N . LYS A 1 182 ? -11.794 -2.406 27.329 1.00 94.75 182 LYS A N 1
ATOM 1523 C CA . LYS A 1 182 ? -11.556 -3.013 26.016 1.00 94.75 182 LYS A CA 1
ATOM 1524 C C . LYS A 1 182 ? -11.746 -2.043 24.846 1.00 94.75 182 LYS A C 1
ATOM 1526 O O . LYS A 1 182 ? -11.033 -2.136 23.851 1.00 94.75 182 LYS A O 1
ATOM 1531 N N . VAL A 1 183 ? -12.707 -1.118 24.927 1.00 96.00 183 VAL A N 1
ATOM 1532 C CA . VAL A 1 183 ? -12.877 -0.072 23.901 1.00 96.00 183 VAL A CA 1
ATOM 1533 C C . VAL A 1 183 ? -11.681 0.877 23.888 1.00 96.00 183 VAL A C 1
ATOM 1535 O O . VAL A 1 183 ? -11.258 1.263 22.804 1.00 96.00 183 VAL A O 1
ATOM 1538 N N . ILE A 1 184 ? -11.144 1.244 25.055 1.00 96.00 184 ILE A N 1
ATOM 1539 C CA . ILE A 1 184 ? -9.969 2.121 25.153 1.00 96.00 184 ILE A CA 1
ATOM 1540 C C . ILE A 1 184 ? -8.752 1.428 24.534 1.00 96.00 184 ILE A C 1
ATOM 1542 O O . ILE A 1 184 ? -8.149 1.986 23.623 1.00 96.00 184 ILE A O 1
ATOM 1546 N N . GLU A 1 185 ? -8.462 0.189 24.939 1.00 95.75 185 GLU A N 1
ATOM 1547 C CA . GLU A 1 185 ? -7.330 -0.590 24.417 1.00 95.75 185 GLU A CA 1
ATOM 1548 C C . GLU A 1 185 ? -7.392 -0.747 22.891 1.00 95.75 185 GLU A C 1
ATOM 1550 O O . GLU A 1 185 ? -6.422 -0.475 22.183 1.00 95.75 185 GLU A O 1
ATOM 1555 N N . LEU A 1 186 ? -8.554 -1.139 22.356 1.00 95.62 186 LEU A N 1
ATOM 1556 C CA . LEU A 1 186 ? -8.741 -1.274 20.910 1.00 95.62 186 LEU A CA 1
ATOM 1557 C C . LEU A 1 186 ? -8.648 0.082 20.196 1.00 95.62 186 LEU A C 1
ATOM 1559 O O . LEU A 1 186 ? -8.142 0.156 19.078 1.00 95.62 186 LEU A O 1
ATOM 1563 N N . SER A 1 187 ? -9.120 1.163 20.821 1.00 94.50 187 SER A N 1
ATOM 1564 C CA . SER A 1 187 ? -9.020 2.510 20.255 1.00 94.50 187 SER A CA 1
ATOM 1565 C C . SER A 1 187 ? -7.569 2.973 20.156 1.00 94.50 187 SER A C 1
ATOM 1567 O O . SER A 1 187 ? -7.191 3.552 19.139 1.00 94.50 187 SER A O 1
ATOM 1569 N N . GLU A 1 188 ? -6.748 2.702 21.172 1.00 96.12 188 GLU A N 1
ATOM 1570 C CA . GLU A 1 188 ? -5.312 2.992 21.144 1.00 96.12 188 GLU A CA 1
ATOM 1571 C C . GLU A 1 188 ? -4.610 2.191 20.039 1.00 96.12 188 GLU A C 1
ATOM 1573 O O . GLU A 1 188 ? -3.848 2.758 19.257 1.00 96.12 188 GLU A O 1
ATOM 1578 N N . GLN A 1 189 ? -4.932 0.901 19.898 1.00 94.94 189 GLN A N 1
ATOM 1579 C CA . GLN A 1 189 ? -4.400 0.061 18.818 1.00 94.94 189 GLN A CA 1
ATOM 1580 C C . GLN A 1 189 ? -4.803 0.573 17.428 1.00 94.94 189 GLN A C 1
ATOM 1582 O O . GLN A 1 189 ? -3.948 0.728 16.556 1.00 94.94 189 GLN A O 1
ATOM 1587 N N . SER A 1 190 ? -6.083 0.902 17.221 1.00 95.25 190 SER A N 1
ATOM 1588 C CA . SER A 1 190 ? -6.574 1.475 15.957 1.00 95.25 190 SER A CA 1
ATOM 1589 C C . SER A 1 190 ? -5.851 2.780 15.613 1.00 95.25 190 SER A C 1
ATOM 1591 O O . SER A 1 190 ? -5.482 3.013 14.458 1.00 95.25 190 SER A O 1
ATOM 1593 N N . GLN A 1 191 ? -5.578 3.607 16.626 1.00 94.62 191 GLN A N 1
ATOM 1594 C CA . GLN A 1 191 ? -4.866 4.865 16.451 1.00 94.62 191 GLN A CA 1
ATOM 1595 C C . GLN A 1 191 ? -3.405 4.660 16.032 1.00 94.62 191 GLN A C 1
ATOM 1597 O O . GLN A 1 191 ? -2.913 5.417 15.197 1.00 94.62 191 GLN A O 1
ATOM 1602 N N . ILE A 1 192 ? -2.721 3.631 16.541 1.00 95.81 192 ILE A N 1
ATOM 1603 C CA . ILE A 1 192 ? -1.356 3.282 16.112 1.00 95.81 192 ILE A CA 1
ATOM 1604 C C . ILE A 1 192 ? -1.341 2.913 14.621 1.00 95.81 192 ILE A C 1
ATOM 1606 O O . ILE A 1 192 ? -0.568 3.488 13.855 1.00 95.81 192 ILE A O 1
ATOM 1610 N N . HIS A 1 193 ? -2.244 2.031 14.181 1.00 94.50 193 HIS A N 1
ATOM 1611 C CA . HIS A 1 193 ? -2.360 1.661 12.763 1.00 94.50 193 HIS A CA 1
ATOM 1612 C C . HIS A 1 193 ? -2.702 2.870 11.879 1.00 94.50 193 HIS A C 1
ATOM 1614 O O . HIS A 1 193 ? -2.164 3.038 10.783 1.00 94.50 193 HIS A O 1
ATOM 1620 N N . HIS A 1 194 ? -3.563 3.770 12.363 1.00 94.00 194 HIS A N 1
ATOM 1621 C CA . HIS A 1 194 ? -3.854 5.018 11.664 1.00 94.00 194 HIS A CA 1
ATOM 1622 C C . HIS A 1 194 ? -2.611 5.913 11.524 1.00 94.00 194 HIS A C 1
ATOM 1624 O O . HIS A 1 194 ? -2.350 6.417 10.430 1.00 94.00 194 HIS A O 1
ATOM 1630 N N . GLN A 1 195 ? -1.824 6.077 12.590 1.00 95.19 195 GLN A N 1
ATOM 1631 C CA . GLN A 1 195 ? -0.587 6.861 12.564 1.00 95.19 195 GLN A CA 1
ATOM 1632 C C . GLN A 1 195 ? 0.443 6.285 11.586 1.00 95.19 195 GLN A C 1
ATOM 1634 O O . GLN A 1 195 ? 1.072 7.053 10.857 1.00 95.19 195 GLN A O 1
ATOM 1639 N N . GLU A 1 196 ? 0.574 4.959 11.493 1.00 94.31 196 GLU A N 1
ATOM 1640 C CA . GLU A 1 196 ? 1.460 4.325 10.509 1.00 94.31 196 GLU A CA 1
ATOM 1641 C C . GLU A 1 196 ? 1.023 4.607 9.067 1.00 94.31 196 GLU A C 1
ATOM 1643 O O . GLU A 1 196 ? 1.841 4.998 8.230 1.00 94.31 196 GLU A O 1
ATOM 1648 N N . VAL A 1 197 ? -0.279 4.527 8.775 1.00 93.69 197 VAL A N 1
ATOM 1649 C CA . VAL A 1 197 ? -0.811 4.909 7.455 1.00 93.69 197 VAL A CA 1
ATOM 1650 C C . VAL A 1 197 ? -0.505 6.377 7.138 1.00 93.69 197 VAL A C 1
ATOM 1652 O O . VAL A 1 197 ? -0.091 6.700 6.019 1.00 93.69 197 VAL A O 1
ATOM 1655 N N . VAL A 1 198 ? -0.682 7.272 8.114 1.00 95.12 198 VAL A N 1
ATOM 1656 C CA . VAL A 1 198 ? -0.372 8.703 7.963 1.00 95.12 198 VAL A CA 1
ATOM 1657 C C . VAL A 1 198 ? 1.124 8.920 7.724 1.00 95.12 198 VAL A C 1
ATOM 1659 O O . VAL A 1 198 ? 1.483 9.738 6.880 1.00 95.12 198 VAL A O 1
ATOM 1662 N N . ARG A 1 199 ? 1.999 8.158 8.388 1.00 95.06 199 ARG A N 1
ATOM 1663 C CA . ARG A 1 199 ? 3.457 8.223 8.208 1.00 95.06 199 ARG A CA 1
ATOM 1664 C C . ARG A 1 199 ? 3.897 7.762 6.816 1.00 95.06 199 ARG A C 1
ATOM 1666 O O . ARG A 1 199 ? 4.793 8.371 6.231 1.00 95.06 199 ARG A O 1
ATOM 1673 N N . ILE A 1 200 ? 3.279 6.710 6.277 1.00 94.00 200 ILE A N 1
ATOM 1674 C CA . ILE A 1 200 ? 3.651 6.138 4.972 1.00 94.00 200 ILE A CA 1
ATOM 1675 C C . ILE A 1 200 ? 3.153 7.003 3.806 1.00 94.00 200 ILE A C 1
ATOM 1677 O O . ILE A 1 200 ? 3.811 7.085 2.767 1.00 94.00 200 ILE A O 1
ATOM 1681 N N . ARG A 1 201 ? 2.008 7.680 3.950 1.00 92.56 201 ARG A N 1
ATOM 1682 C CA . ARG A 1 201 ? 1.375 8.435 2.854 1.00 92.56 201 ARG A CA 1
ATOM 1683 C C . ARG A 1 201 ? 2.300 9.487 2.197 1.00 92.56 201 ARG A C 1
ATOM 1685 O O . ARG A 1 201 ? 2.378 9.471 0.967 1.00 92.56 201 ARG A O 1
ATOM 1692 N N . PRO A 1 202 ? 3.033 10.349 2.931 1.00 95.56 202 PRO A N 1
ATOM 1693 C CA . PRO A 1 202 ? 3.988 11.281 2.328 1.00 95.56 202 PRO A CA 1
ATOM 1694 C C . PRO A 1 202 ? 5.108 10.580 1.553 1.0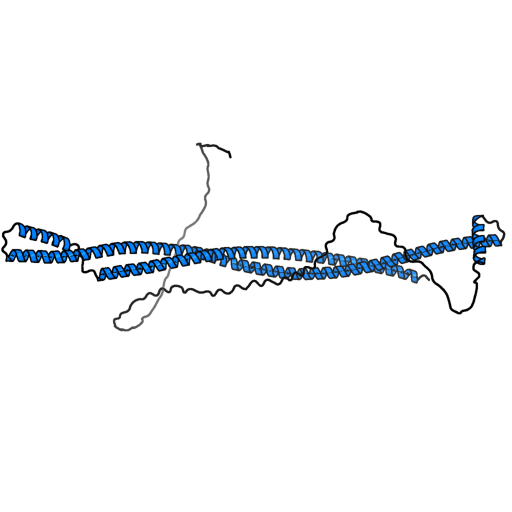0 95.56 202 PRO A C 1
ATOM 1696 O O . PRO A 1 202 ? 5.440 11.000 0.447 1.00 95.56 202 PRO A O 1
ATOM 1699 N N . GLN A 1 203 ? 5.644 9.482 2.099 1.00 94.19 203 GLN A N 1
ATOM 1700 C CA . GLN A 1 203 ? 6.700 8.694 1.451 1.00 94.19 203 GLN A CA 1
ATOM 1701 C C . GLN A 1 203 ? 6.192 8.097 0.137 1.00 94.19 203 GLN A C 1
ATOM 1703 O O . GLN A 1 203 ? 6.849 8.190 -0.897 1.00 94.19 203 GLN A O 1
ATOM 1708 N N . LEU A 1 204 ? 4.980 7.540 0.153 1.00 94.50 204 LEU A N 1
ATOM 1709 C CA . LEU A 1 204 ? 4.329 7.012 -1.039 1.00 94.50 204 LEU A CA 1
ATOM 1710 C C . LEU A 1 204 ? 4.179 8.087 -2.124 1.00 94.50 204 LEU A C 1
ATOM 1712 O O . LEU A 1 204 ? 4.418 7.813 -3.299 1.00 94.50 204 LEU A O 1
ATOM 1716 N N . GLU A 1 205 ? 3.787 9.304 -1.752 1.00 93.88 205 GLU A N 1
ATOM 1717 C CA . GLU A 1 205 ? 3.629 10.396 -2.710 1.00 93.88 205 GLU A CA 1
ATOM 1718 C C . GLU A 1 205 ? 4.972 10.881 -3.279 1.00 93.88 205 GLU A C 1
ATOM 1720 O O . GLU A 1 205 ? 5.072 11.154 -4.477 1.00 93.88 205 GLU A O 1
ATOM 1725 N N . GLU A 1 206 ? 6.019 10.933 -2.457 1.00 95.50 206 GLU A N 1
ATOM 1726 C CA . GLU A 1 206 ? 7.380 11.252 -2.895 1.00 95.50 206 GLU A CA 1
ATOM 1727 C C . GLU A 1 206 ? 7.918 10.216 -3.892 1.00 95.50 206 GLU A C 1
ATOM 1729 O O . GLU A 1 206 ? 8.417 10.582 -4.963 1.00 95.50 206 GLU A O 1
ATOM 1734 N N . TYR A 1 207 ? 7.757 8.923 -3.598 1.00 94.25 207 TYR A N 1
ATOM 1735 C CA . TYR A 1 207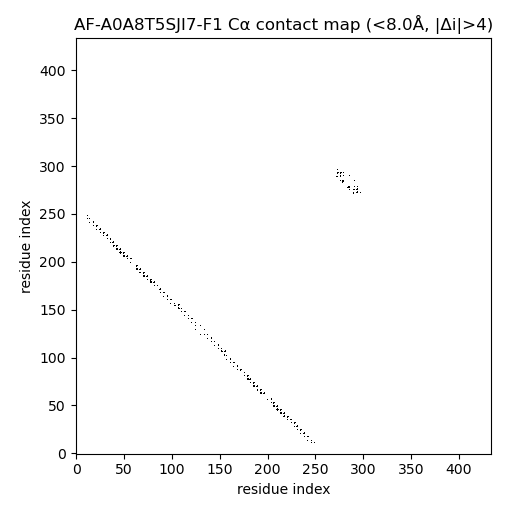 ? 8.173 7.857 -4.508 1.00 94.25 207 TYR A CA 1
ATOM 1736 C C . TYR A 1 207 ? 7.352 7.837 -5.797 1.00 94.25 207 TYR A C 1
ATOM 1738 O O . TYR A 1 207 ? 7.926 7.622 -6.864 1.00 94.25 207 TYR A O 1
ATOM 1746 N N . LYS A 1 208 ? 6.046 8.132 -5.743 1.00 94.31 208 LYS A N 1
ATOM 1747 C CA . LYS A 1 208 ? 5.217 8.289 -6.950 1.00 94.31 208 LYS A CA 1
ATOM 1748 C C . LYS A 1 208 ? 5.713 9.436 -7.829 1.00 94.31 208 LYS A C 1
ATOM 1750 O O . LYS A 1 208 ? 5.963 9.232 -9.013 1.00 94.31 208 LYS A O 1
ATOM 1755 N N . LYS A 1 209 ? 5.958 10.616 -7.249 1.00 96.25 209 LYS A N 1
ATOM 1756 C CA . LYS A 1 209 ? 6.523 11.766 -7.981 1.00 96.25 209 LYS A CA 1
ATOM 1757 C C . LYS A 1 209 ? 7.894 11.436 -8.580 1.00 96.25 209 LYS A C 1
ATOM 1759 O O . LYS A 1 209 ? 8.181 11.792 -9.726 1.00 96.25 209 LYS A O 1
ATOM 1764 N N . SER A 1 210 ? 8.736 10.726 -7.834 1.00 94.19 210 SER A N 1
ATOM 1765 C CA . SER A 1 210 ? 10.059 10.289 -8.298 1.00 94.19 210 SER A CA 1
ATOM 1766 C C . SER A 1 210 ? 9.959 9.266 -9.438 1.00 94.19 210 SER A C 1
ATOM 1768 O O . SER A 1 210 ? 10.662 9.385 -10.441 1.00 94.19 210 SER A O 1
ATOM 1770 N N . ALA A 1 211 ? 9.027 8.316 -9.357 1.00 94.31 211 ALA A N 1
ATOM 1771 C CA . ALA A 1 211 ? 8.752 7.363 -10.428 1.00 94.31 211 ALA A CA 1
ATOM 1772 C C . ALA A 1 211 ? 8.233 8.059 -11.698 1.00 94.31 211 ALA A C 1
ATOM 1774 O O . ALA A 1 211 ? 8.715 7.772 -12.796 1.00 94.31 211 ALA A O 1
ATOM 1775 N N . ASP A 1 212 ? 7.318 9.022 -11.561 1.00 94.69 212 ASP A N 1
ATOM 1776 C CA . ASP A 1 212 ? 6.759 9.779 -12.685 1.00 94.69 212 ASP A CA 1
ATOM 1777 C C . ASP A 1 212 ? 7.814 10.640 -13.384 1.00 94.69 212 ASP A C 1
ATOM 1779 O O . ASP A 1 212 ? 7.857 10.721 -14.614 1.00 94.69 212 ASP A O 1
ATOM 1783 N N . THR A 1 213 ? 8.691 11.290 -12.615 1.00 95.81 213 THR A N 1
ATOM 1784 C CA . THR A 1 213 ? 9.808 12.065 -13.177 1.00 95.81 213 THR A CA 1
ATOM 1785 C C . THR A 1 213 ? 10.818 11.158 -13.879 1.00 95.81 213 THR A C 1
ATOM 1787 O O . THR A 1 213 ? 11.214 11.457 -15.008 1.00 95.81 213 THR A O 1
ATOM 1790 N N . ALA A 1 214 ? 11.171 10.012 -13.287 1.00 94.06 214 ALA A N 1
ATOM 1791 C CA . ALA A 1 214 ? 12.019 9.010 -13.929 1.00 94.06 214 ALA A CA 1
ATOM 1792 C C . ALA A 1 214 ? 11.382 8.460 -15.217 1.00 94.06 214 ALA A C 1
ATOM 1794 O O . ALA A 1 214 ? 12.069 8.315 -16.229 1.00 94.06 214 ALA A O 1
ATOM 1795 N N . HIS A 1 215 ? 10.066 8.226 -15.225 1.00 94.38 215 HIS A N 1
ATOM 1796 C CA . HIS A 1 215 ? 9.331 7.791 -16.410 1.00 94.38 215 HIS A CA 1
ATOM 1797 C C . HIS A 1 215 ? 9.342 8.854 -17.517 1.00 94.38 215 HIS A C 1
ATOM 1799 O O . HIS A 1 215 ? 9.623 8.529 -18.671 1.00 94.38 215 HIS A O 1
ATOM 1805 N N . LYS A 1 216 ? 9.097 10.128 -17.185 1.00 96.00 216 LYS A N 1
ATOM 1806 C CA . LYS A 1 216 ? 9.179 11.240 -18.150 1.00 96.00 216 LYS A CA 1
ATOM 1807 C C . LYS A 1 216 ? 10.566 11.316 -18.787 1.00 96.00 216 LYS A C 1
ATOM 1809 O O . LYS A 1 216 ? 10.669 11.311 -20.013 1.00 96.00 216 LYS A O 1
ATOM 1814 N N . ASN A 1 217 ? 11.620 11.273 -17.970 1.00 94.69 217 ASN A N 1
ATOM 1815 C CA . ASN A 1 217 ? 13.003 11.264 -18.451 1.00 94.69 217 ASN A CA 1
ATOM 1816 C C . ASN A 1 217 ? 13.284 10.041 -19.335 1.00 94.69 217 ASN A C 1
ATOM 1818 O O . ASN A 1 217 ? 13.851 10.176 -20.417 1.00 94.69 217 ASN A O 1
ATOM 1822 N N . PHE A 1 218 ? 12.840 8.849 -18.927 1.00 95.00 218 PHE A N 1
ATOM 1823 C CA . PHE A 1 218 ? 12.962 7.628 -19.725 1.00 95.00 218 PHE A CA 1
ATOM 1824 C C . PHE A 1 218 ? 12.315 7.777 -21.110 1.00 95.00 218 PHE A C 1
ATOM 1826 O O . PHE A 1 218 ? 12.929 7.416 -22.114 1.00 95.00 218 PHE A O 1
ATOM 1833 N N . VAL A 1 219 ? 11.106 8.341 -21.189 1.00 95.31 219 VAL A N 1
ATOM 1834 C CA . VAL A 1 219 ? 10.401 8.564 -22.461 1.00 95.31 219 VAL A CA 1
ATOM 1835 C C . VAL A 1 219 ? 11.139 9.576 -23.341 1.00 95.31 219 VAL A C 1
ATOM 1837 O O . VAL A 1 219 ? 11.230 9.383 -24.555 1.00 95.31 219 VAL A O 1
ATOM 1840 N N . GLU A 1 220 ? 11.693 10.640 -22.762 1.00 95.62 220 GLU A N 1
ATOM 1841 C CA . GLU A 1 220 ? 12.514 11.608 -23.498 1.00 95.62 220 GLU A CA 1
ATOM 1842 C C . GLU A 1 220 ? 13.788 10.972 -24.063 1.00 95.62 220 GLU A C 1
ATOM 1844 O O . GLU A 1 220 ? 14.106 11.163 -25.240 1.00 95.62 220 GLU A O 1
ATOM 1849 N N . TRP A 1 221 ? 14.493 10.169 -23.264 1.00 93.94 221 TRP A N 1
ATOM 1850 C CA . TRP A 1 221 ? 15.668 9.432 -23.728 1.00 93.94 221 TRP A CA 1
ATOM 1851 C C . TRP A 1 221 ? 15.313 8.384 -24.780 1.00 93.94 221 TRP A C 1
ATOM 1853 O O . TRP A 1 221 ? 16.030 8.248 -25.766 1.00 93.94 221 TRP A O 1
ATOM 1863 N N . LEU A 1 222 ? 14.175 7.702 -24.644 1.00 93.88 222 LEU A N 1
ATOM 1864 C CA . LEU A 1 222 ? 13.693 6.759 -25.650 1.00 93.88 222 LEU A CA 1
ATOM 1865 C C . LEU A 1 222 ? 13.456 7.442 -27.005 1.00 93.88 222 LEU A C 1
ATOM 1867 O O . LEU A 1 222 ? 13.797 6.871 -28.040 1.00 93.88 222 LEU A O 1
ATOM 1871 N N . LYS A 1 223 ? 12.915 8.667 -27.014 1.00 95.00 223 LYS A N 1
ATOM 1872 C CA . LYS A 1 223 ? 12.771 9.462 -28.245 1.00 95.00 223 LYS A CA 1
ATOM 1873 C C . LYS A 1 223 ? 14.136 9.793 -28.854 1.00 95.00 223 LYS A C 1
ATOM 1875 O O . LYS A 1 223 ? 14.341 9.520 -30.031 1.00 95.00 223 LYS A O 1
ATOM 1880 N N . LYS A 1 224 ? 15.092 10.273 -28.048 1.00 93.88 224 LYS A N 1
ATOM 1881 C CA . LYS A 1 224 ? 16.464 10.567 -28.510 1.00 93.88 224 LYS A CA 1
ATOM 1882 C C . LYS A 1 224 ? 17.161 9.339 -29.098 1.00 93.88 224 LYS A C 1
ATOM 1884 O O . LYS A 1 224 ? 17.782 9.444 -30.151 1.00 93.88 224 LYS A O 1
ATOM 1889 N N . VAL A 1 225 ? 17.012 8.174 -28.462 1.00 93.62 225 VAL A N 1
ATOM 1890 C CA . VAL A 1 225 ? 17.562 6.904 -28.960 1.00 93.62 225 VAL A CA 1
ATOM 1891 C C . VAL A 1 225 ? 16.942 6.539 -30.309 1.00 93.62 225 VAL A C 1
ATOM 1893 O O . VAL A 1 225 ? 17.684 6.250 -31.242 1.00 93.62 225 VAL A O 1
ATOM 1896 N N . LYS A 1 226 ? 15.613 6.623 -30.457 1.00 94.06 226 LYS A N 1
ATOM 1897 C CA . LYS A 1 226 ? 14.933 6.354 -31.739 1.00 94.06 226 LYS A CA 1
ATOM 1898 C C . LYS A 1 226 ? 15.380 7.315 -32.846 1.00 94.06 226 LYS A C 1
ATOM 1900 O O . LYS A 1 226 ? 15.662 6.879 -33.961 1.00 94.06 226 LYS A O 1
ATOM 1905 N N . ASP A 1 227 ? 15.500 8.604 -32.534 1.00 94.00 227 ASP A N 1
ATOM 1906 C CA . ASP A 1 227 ? 15.984 9.613 -33.481 1.00 94.00 227 ASP A CA 1
ATOM 1907 C C . ASP A 1 227 ? 17.452 9.364 -33.870 1.00 94.00 227 ASP A C 1
ATOM 1909 O O . ASP A 1 227 ? 17.833 9.523 -35.031 1.00 94.00 227 ASP A O 1
ATOM 1913 N N . GLY A 1 228 ? 18.289 8.954 -32.912 1.00 91.75 228 GLY A N 1
ATOM 1914 C CA . GLY A 1 228 ? 19.682 8.575 -33.146 1.00 91.75 228 GLY A CA 1
ATOM 1915 C C . GLY A 1 228 ? 19.819 7.304 -33.990 1.00 91.75 228 GLY A C 1
ATOM 1916 O O . GLY A 1 228 ? 20.656 7.253 -34.889 1.00 91.75 228 GLY A O 1
ATOM 1917 N N . GLU A 1 229 ? 18.969 6.300 -33.766 1.00 91.62 229 GLU A N 1
ATOM 1918 C CA . GLU A 1 229 ? 18.902 5.082 -34.583 1.00 91.62 229 GLU A CA 1
ATOM 1919 C C . GLU A 1 229 ? 18.487 5.380 -36.027 1.00 91.62 229 GLU A C 1
ATOM 1921 O O . GLU A 1 229 ? 19.070 4.817 -36.958 1.00 91.62 229 GLU A O 1
ATOM 1926 N N . ALA A 1 230 ? 17.523 6.285 -36.225 1.00 93.50 230 ALA A N 1
ATOM 1927 C CA . ALA A 1 230 ? 17.100 6.726 -37.550 1.00 93.50 230 ALA A CA 1
ATOM 1928 C C . ALA A 1 230 ? 18.244 7.419 -38.309 1.00 93.50 230 ALA A C 1
ATOM 1930 O O . ALA A 1 230 ? 18.561 7.012 -39.427 1.00 93.50 230 ALA A O 1
ATOM 1931 N N . LYS A 1 231 ? 18.933 8.379 -37.674 1.00 91.38 231 LYS A N 1
ATOM 1932 C CA . LYS A 1 231 ? 20.111 9.058 -38.254 1.00 91.38 231 LYS A CA 1
ATOM 1933 C C . LYS A 1 231 ? 21.221 8.071 -38.608 1.00 91.38 231 LYS A C 1
ATOM 1935 O O . LYS A 1 231 ? 21.706 8.056 -39.736 1.00 91.38 231 LYS A O 1
ATOM 1940 N N . LEU A 1 232 ? 21.535 7.154 -37.694 1.00 91.94 232 LEU A N 1
ATOM 1941 C CA . LEU A 1 232 ? 22.562 6.144 -37.931 1.00 91.94 232 LEU A CA 1
ATOM 1942 C C . LEU A 1 232 ? 22.190 5.209 -39.091 1.00 91.94 232 LEU A C 1
ATOM 1944 O O . LEU A 1 232 ? 23.063 4.773 -39.846 1.00 91.94 232 LEU A O 1
ATOM 1948 N N . LYS A 1 233 ? 20.900 4.891 -39.259 1.00 93.19 233 LYS A N 1
ATOM 1949 C CA . LYS A 1 233 ? 20.401 4.129 -40.410 1.00 93.19 233 LYS A CA 1
ATOM 1950 C C . LYS A 1 233 ? 20.580 4.916 -41.710 1.00 93.19 233 LYS A C 1
ATOM 1952 O O . LYS A 1 233 ? 21.063 4.336 -42.680 1.00 93.19 233 LYS A O 1
ATOM 1957 N N . GLU A 1 234 ? 20.271 6.210 -41.728 1.00 93.06 234 GLU A N 1
ATOM 1958 C CA . GLU A 1 234 ? 20.503 7.081 -42.888 1.00 93.06 234 GLU A CA 1
ATOM 1959 C C . GLU A 1 234 ? 21.990 7.125 -43.271 1.00 93.06 234 GLU A C 1
ATOM 1961 O O . GLU A 1 234 ? 22.340 6.823 -44.415 1.00 93.06 234 GLU A O 1
ATOM 1966 N N . VAL A 1 235 ? 22.890 7.380 -42.317 1.00 90.88 235 VAL A N 1
ATOM 1967 C CA . VAL A 1 235 ? 24.339 7.400 -42.583 1.00 90.88 235 VAL A CA 1
ATOM 1968 C C . VAL A 1 235 ? 24.833 6.033 -43.071 1.00 90.88 235 VAL A C 1
ATOM 1970 O O . VAL A 1 235 ? 25.629 5.960 -44.009 1.00 90.88 235 VAL A O 1
ATOM 1973 N N . ARG A 1 236 ? 24.326 4.923 -42.514 1.00 90.31 236 ARG A N 1
ATOM 1974 C CA . ARG A 1 236 ? 24.636 3.570 -43.016 1.00 90.31 236 ARG A CA 1
ATOM 1975 C C . ARG A 1 236 ? 24.194 3.377 -44.465 1.00 90.31 236 ARG A C 1
ATOM 1977 O O . ARG A 1 236 ? 24.994 2.902 -45.265 1.00 90.31 236 ARG A O 1
ATO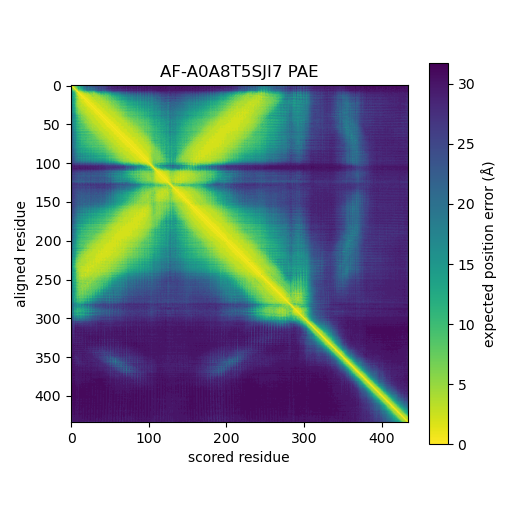M 1984 N N . THR A 1 237 ? 22.983 3.803 -44.831 1.00 93.31 237 THR A N 1
ATOM 1985 C CA . THR A 1 237 ? 22.524 3.717 -46.229 1.00 93.31 237 THR A CA 1
ATOM 1986 C C . THR A 1 237 ? 23.401 4.543 -47.172 1.00 93.31 237 THR A C 1
ATOM 1988 O O . THR A 1 237 ? 23.788 4.052 -48.231 1.00 93.31 237 THR A O 1
ATOM 1991 N N . GLN A 1 238 ? 23.830 5.742 -46.762 1.00 91.81 238 GLN A N 1
ATOM 1992 C CA . GLN A 1 238 ? 24.755 6.576 -47.540 1.00 91.81 238 GLN A CA 1
ATOM 1993 C C . GLN A 1 238 ? 26.135 5.919 -47.704 1.00 91.81 238 GLN A C 1
ATOM 1995 O O . GLN A 1 238 ? 26.730 5.961 -48.788 1.00 91.81 238 GLN A O 1
ATOM 2000 N N . ILE A 1 239 ? 26.643 5.270 -46.651 1.00 90.94 239 ILE A N 1
ATOM 2001 C CA . ILE A 1 239 ? 27.874 4.472 -46.706 1.00 90.94 239 ILE A CA 1
ATOM 2002 C C . ILE A 1 239 ? 27.723 3.338 -47.726 1.00 90.94 239 ILE A C 1
ATOM 2004 O O . ILE A 1 239 ? 28.608 3.166 -48.568 1.00 90.94 239 ILE A O 1
ATOM 2008 N N . ASP A 1 240 ? 26.621 2.590 -47.685 1.00 91.38 240 ASP A N 1
ATOM 2009 C CA . ASP A 1 240 ? 26.373 1.462 -48.588 1.00 91.38 240 ASP A CA 1
ATOM 2010 C C . ASP A 1 240 ? 26.220 1.906 -50.047 1.00 91.38 240 ASP A C 1
ATOM 2012 O O . ASP A 1 240 ? 26.766 1.262 -50.951 1.00 91.38 240 ASP A O 1
ATOM 2016 N N . GLU A 1 241 ? 25.571 3.046 -50.294 1.00 92.25 241 GLU A N 1
ATOM 2017 C CA . GLU A 1 241 ? 25.480 3.660 -51.620 1.00 92.25 241 GLU A CA 1
ATOM 2018 C C . GLU A 1 241 ? 26.856 4.035 -52.181 1.00 92.25 241 GLU A C 1
ATOM 2020 O O . GLU A 1 241 ? 27.161 3.738 -53.342 1.00 92.25 241 GLU A O 1
ATOM 2025 N N . ILE A 1 242 ? 27.711 4.676 -51.375 1.00 90.12 242 ILE A N 1
ATOM 2026 C CA . ILE A 1 242 ? 29.063 5.070 -51.796 1.00 90.12 242 ILE A CA 1
ATOM 2027 C C . ILE A 1 242 ? 29.939 3.839 -52.011 1.00 90.12 242 ILE A C 1
ATOM 2029 O O . ILE A 1 242 ? 30.667 3.773 -53.004 1.00 90.12 242 ILE A O 1
ATOM 2033 N N . GLN A 1 243 ? 29.843 2.833 -51.142 1.00 88.44 243 GLN A N 1
ATOM 2034 C CA . GLN A 1 243 ? 30.516 1.554 -51.356 1.00 88.44 243 GLN A CA 1
ATOM 2035 C C . GLN A 1 243 ? 30.022 0.866 -52.633 1.00 88.44 243 GLN A C 1
ATOM 2037 O O . GLN A 1 243 ? 30.827 0.310 -53.377 1.00 88.44 243 GLN A O 1
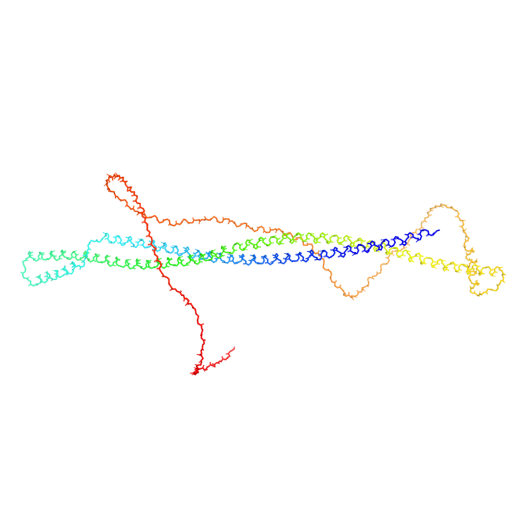ATOM 2042 N N . GLY A 1 244 ? 28.721 0.930 -52.924 1.00 89.44 244 GLY A N 1
ATOM 2043 C CA . GLY A 1 244 ? 28.130 0.447 -54.169 1.00 89.44 244 GLY A CA 1
ATOM 2044 C C . GLY A 1 244 ? 28.697 1.157 -55.399 1.00 89.44 244 GLY A C 1
ATOM 2045 O O . GLY A 1 244 ? 29.105 0.492 -56.350 1.00 89.44 244 GLY A O 1
ATOM 2046 N N . LYS A 1 245 ? 28.798 2.492 -55.367 1.00 88.06 245 LYS A N 1
ATOM 2047 C CA . LYS A 1 245 ? 29.430 3.298 -56.429 1.00 88.06 245 LYS A CA 1
ATOM 2048 C C . LYS A 1 245 ? 30.908 2.934 -56.604 1.00 88.06 245 LYS A C 1
ATOM 2050 O O . LYS A 1 245 ? 31.346 2.689 -57.723 1.00 88.06 245 LYS A O 1
ATOM 2055 N N . LEU A 1 246 ? 31.657 2.799 -55.509 1.00 85.25 246 LEU A N 1
ATOM 2056 C CA . LEU A 1 246 ? 33.069 2.409 -55.547 1.00 85.25 246 LEU A CA 1
ATOM 2057 C C . LEU A 1 246 ? 33.265 0.990 -56.111 1.00 85.25 246 LEU A C 1
ATOM 2059 O O . LEU A 1 246 ? 34.178 0.769 -56.909 1.00 85.25 246 LEU A O 1
ATOM 2063 N N . ARG A 1 247 ? 32.395 0.037 -55.746 1.00 87.06 247 ARG A N 1
ATOM 2064 C CA . ARG A 1 247 ? 32.376 -1.318 -56.321 1.00 87.06 247 ARG A CA 1
ATOM 2065 C C . ARG A 1 247 ? 32.128 -1.275 -57.829 1.00 87.06 247 ARG A C 1
ATOM 2067 O O . ARG A 1 247 ? 32.897 -1.890 -58.559 1.00 87.06 247 ARG A O 1
ATOM 2074 N N . LYS A 1 248 ? 31.138 -0.505 -58.301 1.00 87.38 248 LYS A N 1
ATOM 2075 C CA . LYS A 1 248 ? 30.855 -0.331 -59.741 1.00 87.38 248 LYS A CA 1
ATOM 2076 C C . LYS A 1 248 ? 32.064 0.208 -60.499 1.00 87.38 248 LYS A C 1
ATOM 2078 O O . LYS A 1 248 ? 32.494 -0.424 -61.452 1.00 87.38 248 LYS A O 1
ATOM 2083 N N . VAL A 1 249 ? 32.684 1.286 -60.012 1.00 85.38 249 VAL A N 1
ATOM 2084 C CA . VAL A 1 249 ? 33.889 1.849 -60.648 1.00 85.38 249 VAL A CA 1
ATOM 2085 C C . VAL A 1 249 ? 35.050 0.848 -60.655 1.00 85.38 249 VAL A C 1
ATOM 2087 O O . VAL A 1 249 ? 35.822 0.800 -61.608 1.00 85.38 249 VAL A O 1
ATOM 2090 N N . THR A 1 250 ? 35.188 0.025 -59.612 1.00 81.50 250 THR A N 1
ATOM 2091 C CA . THR A 1 250 ? 36.238 -1.007 -59.556 1.00 81.50 250 THR A CA 1
ATOM 2092 C C . THR A 1 250 ? 35.990 -2.127 -60.571 1.00 81.50 250 THR A C 1
ATOM 2094 O O . THR A 1 250 ? 36.926 -2.546 -61.248 1.00 81.50 250 THR A O 1
ATOM 2097 N N . VAL A 1 251 ? 34.741 -2.582 -60.707 1.00 84.81 251 VAL A N 1
ATOM 2098 C CA . VAL A 1 251 ? 34.344 -3.587 -61.707 1.00 84.81 251 VAL A CA 1
ATOM 2099 C C . VAL A 1 251 ? 34.522 -3.038 -63.121 1.00 84.81 251 VAL A C 1
ATOM 2101 O O . VAL A 1 251 ? 35.144 -3.698 -63.943 1.00 84.81 251 VAL A O 1
ATOM 2104 N N . GLU A 1 252 ? 34.075 -1.809 -63.385 1.00 84.12 252 GLU A N 1
ATOM 2105 C CA . GLU A 1 252 ? 34.246 -1.146 -64.682 1.00 84.12 252 GLU A CA 1
ATOM 2106 C C . GLU A 1 252 ? 35.723 -0.992 -65.060 1.00 84.12 252 GLU A C 1
ATOM 2108 O O . GLU A 1 252 ? 36.089 -1.273 -66.197 1.00 84.12 252 GLU A O 1
ATOM 2113 N N . LYS A 1 253 ? 36.590 -0.597 -64.115 1.00 80.25 253 LYS A N 1
ATOM 2114 C CA . LYS A 1 253 ? 38.044 -0.553 -64.347 1.00 80.25 253 LYS A CA 1
ATOM 2115 C C . LYS A 1 253 ? 38.593 -1.930 -64.706 1.00 80.25 253 LYS A C 1
ATOM 2117 O O . LYS A 1 253 ? 39.269 -2.060 -65.717 1.00 80.25 253 LYS A O 1
ATOM 2122 N N . HIS A 1 254 ? 38.250 -2.957 -63.932 1.00 78.31 254 HIS A N 1
ATOM 2123 C CA . HIS A 1 254 ? 38.702 -4.320 -64.200 1.00 78.31 254 HIS A CA 1
ATOM 2124 C C . HIS A 1 254 ? 38.188 -4.858 -65.549 1.00 78.31 254 HIS A C 1
ATOM 2126 O O . HIS A 1 254 ? 38.905 -5.574 -66.247 1.00 78.31 254 HIS A O 1
ATOM 2132 N N . ASP A 1 255 ? 36.960 -4.518 -65.946 1.00 81.50 255 ASP A N 1
ATOM 2133 C CA . ASP A 1 255 ? 36.401 -4.901 -67.243 1.00 81.50 255 ASP A CA 1
ATOM 2134 C C . ASP A 1 255 ? 37.087 -4.181 -68.408 1.00 81.50 255 ASP A C 1
ATOM 2136 O O . ASP A 1 255 ? 37.344 -4.821 -69.431 1.00 81.50 255 ASP A O 1
ATOM 2140 N N . VAL A 1 256 ? 37.428 -2.898 -68.248 1.00 83.62 256 VAL A N 1
ATOM 2141 C CA . VAL A 1 256 ? 38.238 -2.139 -69.215 1.00 83.62 256 VAL A CA 1
ATOM 2142 C C . VAL A 1 256 ? 39.638 -2.737 -69.317 1.00 83.62 256 VAL A C 1
ATOM 2144 O O . VAL A 1 256 ? 40.035 -3.117 -70.412 1.00 83.62 256 VAL A O 1
ATOM 2147 N N . ASP A 1 257 ? 40.331 -2.965 -68.200 1.00 80.38 257 ASP A N 1
ATOM 2148 C CA . ASP A 1 257 ? 41.665 -3.584 -68.189 1.00 80.38 257 ASP A CA 1
ATOM 2149 C C . ASP A 1 257 ? 41.646 -4.977 -68.849 1.00 80.38 257 ASP A C 1
ATOM 2151 O O . ASP A 1 257 ? 42.553 -5.364 -69.592 1.00 80.38 257 ASP A O 1
ATOM 2155 N N . ARG A 1 258 ? 40.576 -5.753 -68.624 1.00 83.75 258 ARG A N 1
ATOM 2156 C CA . ARG A 1 258 ? 40.372 -7.062 -69.260 1.00 83.75 258 ARG A CA 1
ATOM 2157 C C . ARG A 1 258 ? 40.095 -6.941 -70.758 1.00 83.75 258 ARG A C 1
ATOM 2159 O O . ARG A 1 258 ? 40.515 -7.824 -71.513 1.00 83.75 258 ARG A O 1
ATOM 2166 N N . GLN A 1 259 ? 39.359 -5.920 -71.195 1.00 82.31 259 GLN A N 1
ATOM 2167 C CA . GLN A 1 259 ? 39.145 -5.627 -72.615 1.00 82.31 259 GLN A CA 1
ATOM 2168 C C . GLN A 1 259 ? 40.448 -5.189 -73.279 1.00 82.31 259 GLN A C 1
ATOM 2170 O O . GLN A 1 259 ? 40.816 -5.786 -74.287 1.00 82.31 259 GLN A O 1
ATOM 2175 N N . ASP A 1 260 ? 41.197 -4.282 -72.663 1.00 82.62 260 ASP A N 1
ATOM 2176 C CA . ASP A 1 260 ? 42.488 -3.807 -73.153 1.00 82.62 260 ASP A CA 1
ATOM 2177 C C . ASP A 1 260 ? 43.497 -4.952 -73.256 1.00 82.62 260 ASP A C 1
ATOM 2179 O O . ASP A 1 260 ? 44.170 -5.097 -74.275 1.00 82.62 260 ASP A O 1
ATOM 2183 N N . LEU A 1 261 ? 43.552 -5.854 -72.268 1.00 82.44 261 LEU A N 1
ATOM 2184 C CA . LEU A 1 261 ? 44.397 -7.047 -72.342 1.00 82.44 261 LEU A CA 1
ATOM 2185 C C . LEU A 1 261 ? 43.979 -7.969 -73.496 1.00 82.44 261 LEU A C 1
ATOM 2187 O O . LEU A 1 261 ? 44.830 -8.497 -74.216 1.00 82.44 261 LEU A O 1
ATOM 2191 N N . ARG A 1 262 ? 42.670 -8.168 -73.698 1.00 83.88 262 ARG A N 1
ATOM 2192 C CA . ARG A 1 262 ? 42.147 -8.956 -74.825 1.00 83.88 262 ARG A CA 1
ATOM 2193 C C . ARG A 1 262 ? 42.463 -8.301 -76.163 1.00 83.88 262 ARG A C 1
ATOM 2195 O O . ARG A 1 262 ? 42.800 -9.011 -77.108 1.00 83.88 262 ARG A O 1
ATOM 2202 N N . ASP A 1 263 ? 42.365 -6.985 -76.256 1.00 83.19 263 ASP A N 1
ATOM 2203 C CA . ASP A 1 263 ? 42.623 -6.243 -77.480 1.00 83.19 263 ASP A CA 1
ATOM 2204 C C . ASP A 1 263 ? 44.122 -6.149 -77.778 1.00 83.19 263 ASP A C 1
ATOM 2206 O O . ASP A 1 263 ? 44.506 -6.341 -78.929 1.00 83.19 263 ASP A O 1
ATOM 2210 N N . HIS A 1 264 ? 44.986 -6.036 -76.766 1.00 82.50 264 HIS A N 1
ATOM 2211 C CA . HIS A 1 264 ? 46.434 -6.198 -76.911 1.00 82.50 264 HIS A CA 1
ATOM 2212 C C . HIS A 1 264 ? 46.815 -7.605 -77.373 1.00 82.50 264 HIS A C 1
ATOM 2214 O O . HIS A 1 264 ? 47.609 -7.748 -78.301 1.00 82.50 264 HIS A O 1
ATOM 2220 N N . GLN A 1 265 ? 46.228 -8.655 -76.789 1.00 83.19 265 GLN A N 1
ATOM 2221 C CA . GLN A 1 265 ? 46.447 -10.028 -77.256 1.00 83.19 265 GLN A CA 1
ATOM 2222 C C . GLN A 1 265 ? 45.980 -10.200 -78.705 1.00 83.19 265 GLN A C 1
ATOM 2224 O O . GLN A 1 265 ? 46.684 -10.796 -79.517 1.00 83.19 265 GLN A O 1
ATOM 2229 N N . ARG A 1 266 ? 44.820 -9.640 -79.068 1.00 82.69 266 ARG A N 1
ATOM 2230 C CA . ARG A 1 266 ? 44.324 -9.647 -80.452 1.00 82.69 266 ARG A CA 1
ATOM 2231 C C . ARG A 1 266 ? 45.228 -8.859 -81.391 1.00 82.69 266 ARG A C 1
ATOM 2233 O O . ARG A 1 266 ? 45.425 -9.311 -82.511 1.00 82.69 266 ARG A O 1
ATOM 2240 N N . ALA A 1 267 ? 45.764 -7.721 -80.964 1.00 83.25 267 ALA A N 1
ATOM 2241 C CA . ALA A 1 267 ? 46.684 -6.908 -81.748 1.00 83.25 267 ALA A CA 1
ATOM 2242 C C . ALA A 1 267 ? 48.010 -7.642 -81.983 1.00 83.25 267 ALA A C 1
ATOM 2244 O O . ALA A 1 267 ? 48.431 -7.735 -83.126 1.00 83.25 267 ALA A O 1
ATOM 2245 N N . GLN A 1 268 ? 48.595 -8.268 -80.957 1.00 84.06 268 GLN A N 1
ATOM 2246 C CA . GLN A 1 268 ? 49.802 -9.092 -81.109 1.00 84.06 268 GLN A CA 1
ATOM 2247 C C . GLN A 1 268 ? 49.566 -10.306 -82.009 1.00 84.06 268 GLN A C 1
ATOM 2249 O O . GLN A 1 268 ? 50.421 -10.669 -82.812 1.00 84.06 268 GLN A O 1
ATOM 2254 N N . VAL A 1 269 ? 48.403 -10.954 -81.889 1.00 82.38 269 VAL A N 1
ATOM 2255 C CA . VAL A 1 269 ? 48.032 -12.044 -82.798 1.00 82.38 269 VAL A CA 1
ATOM 2256 C C . VAL A 1 269 ? 47.876 -11.516 -84.225 1.00 82.38 269 VAL A C 1
ATOM 2258 O O . VAL A 1 269 ? 48.355 -12.174 -85.139 1.00 82.38 269 VAL A O 1
ATOM 2261 N N . ARG A 1 270 ? 47.267 -10.337 -84.420 1.00 81.50 270 ARG A N 1
ATOM 2262 C CA . ARG A 1 270 ? 47.122 -9.697 -85.738 1.00 81.50 270 ARG A CA 1
ATOM 2263 C C . ARG A 1 270 ? 48.462 -9.315 -86.357 1.00 81.50 270 ARG A C 1
ATOM 2265 O O . ARG A 1 270 ? 48.699 -9.632 -87.510 1.00 81.50 270 ARG A O 1
ATOM 2272 N N . GLU A 1 271 ? 49.353 -8.709 -85.587 1.00 83.50 271 GLU A N 1
ATOM 2273 C CA . GLU A 1 271 ? 50.698 -8.346 -86.038 1.00 83.50 271 GLU A CA 1
ATOM 2274 C C . GLU A 1 271 ? 51.480 -9.595 -86.462 1.00 83.50 271 GLU A C 1
ATOM 2276 O O . GLU A 1 271 ? 51.988 -9.661 -87.577 1.00 83.50 271 GLU A O 1
ATOM 2281 N N . ARG A 1 272 ? 51.450 -10.661 -85.649 1.00 81.62 272 ARG A N 1
ATOM 2282 C CA . ARG A 1 272 ? 52.045 -11.958 -86.016 1.00 81.62 272 ARG A CA 1
ATOM 2283 C C . ARG A 1 272 ? 51.402 -12.581 -87.256 1.00 81.62 272 ARG A C 1
ATOM 2285 O O . ARG A 1 272 ? 52.100 -13.234 -88.030 1.00 81.62 272 ARG A O 1
ATOM 2292 N N . THR A 1 273 ? 50.090 -12.426 -87.450 1.00 77.75 273 THR A N 1
ATOM 2293 C CA . THR A 1 273 ? 49.422 -12.919 -88.665 1.00 77.75 273 THR A CA 1
ATOM 2294 C C . THR A 1 273 ? 49.801 -12.094 -89.892 1.00 77.75 273 THR A C 1
ATOM 2296 O O . THR A 1 273 ? 50.088 -12.680 -90.932 1.00 77.75 273 THR A O 1
ATOM 2299 N N . ASP A 1 274 ? 49.887 -10.770 -89.770 1.00 79.94 274 ASP A N 1
ATOM 2300 C CA . ASP A 1 274 ? 50.236 -9.872 -90.871 1.00 79.94 274 ASP A CA 1
ATOM 2301 C C . ASP A 1 274 ? 51.707 -10.067 -91.284 1.00 79.94 274 ASP A C 1
ATOM 2303 O O . ASP A 1 274 ? 51.992 -10.240 -92.470 1.00 79.94 274 ASP A O 1
ATOM 2307 N N . GLU A 1 275 ? 52.629 -10.213 -90.325 1.00 81.50 275 GLU A N 1
ATOM 2308 C CA . GLU A 1 275 ? 54.020 -10.611 -90.587 1.00 81.50 275 GLU A CA 1
ATOM 2309 C C . GLU A 1 275 ? 54.117 -11.971 -91.301 1.00 81.50 275 GLU A C 1
ATOM 2311 O O . GLU A 1 275 ? 54.938 -12.157 -92.205 1.00 81.50 275 GLU A O 1
ATOM 2316 N N . ALA A 1 276 ? 53.288 -12.947 -90.911 1.00 76.94 276 ALA A N 1
ATOM 2317 C CA . ALA A 1 276 ? 53.249 -14.254 -91.562 1.00 76.94 276 ALA A CA 1
ATOM 2318 C C . ALA A 1 276 ? 52.720 -14.158 -93.006 1.00 76.94 276 ALA A C 1
ATOM 2320 O O . ALA A 1 276 ? 53.260 -14.812 -93.903 1.00 76.94 276 ALA A O 1
ATOM 2321 N N . VAL A 1 277 ? 51.715 -13.312 -93.260 1.00 77.31 277 VAL A N 1
ATOM 2322 C CA . VAL A 1 277 ? 51.202 -13.034 -94.611 1.00 77.31 277 VAL A CA 1
ATOM 2323 C C . VAL A 1 277 ? 52.246 -12.318 -95.469 1.00 77.31 277 VAL A C 1
ATOM 2325 O O . VAL A 1 277 ? 52.447 -12.709 -96.619 1.00 77.31 277 VAL A O 1
ATOM 2328 N N . GLU A 1 278 ? 52.968 -11.331 -94.939 1.00 79.62 278 GLU A N 1
ATOM 2329 C CA . GLU A 1 278 ? 54.040 -10.642 -95.671 1.00 79.62 278 GLU A CA 1
ATOM 2330 C C . GLU A 1 278 ? 55.215 -11.574 -96.004 1.00 79.62 278 GLU A C 1
ATOM 2332 O O . GLU A 1 278 ? 55.746 -11.550 -97.121 1.00 79.62 278 GLU A O 1
ATOM 2337 N N . LYS A 1 279 ? 55.620 -12.450 -95.073 1.00 78.00 279 LYS A N 1
ATOM 2338 C CA . LYS A 1 279 ? 56.640 -13.483 -95.335 1.00 78.00 279 LYS A CA 1
ATOM 2339 C C . LYS A 1 279 ? 56.173 -14.478 -96.411 1.00 78.00 279 LYS A C 1
ATOM 2341 O O . LYS A 1 279 ? 56.987 -14.876 -97.246 1.00 78.00 279 LYS A O 1
ATOM 2346 N N . LEU A 1 280 ? 54.878 -14.823 -96.440 1.00 75.06 280 LEU A N 1
ATOM 2347 C CA . LEU A 1 280 ? 54.274 -15.676 -97.472 1.00 75.06 280 LEU A CA 1
ATOM 2348 C C . LEU A 1 280 ? 54.262 -14.977 -98.842 1.00 75.06 280 LEU A C 1
ATOM 2350 O O . LEU A 1 280 ? 54.633 -15.588 -99.842 1.00 75.06 280 LEU A O 1
ATOM 2354 N N . GLN A 1 281 ? 53.890 -13.693 -98.892 1.00 75.00 281 GLN A N 1
ATOM 2355 C CA . GLN A 1 281 ? 53.883 -12.886 -100.120 1.00 75.00 281 GLN A CA 1
ATOM 2356 C C . GLN A 1 281 ? 55.295 -12.623 -100.665 1.00 75.00 281 GLN A C 1
ATOM 2358 O O . GLN A 1 281 ? 55.491 -12.595 -101.877 1.00 75.00 281 GLN A O 1
ATOM 2363 N N . SER A 1 282 ? 56.287 -12.467 -99.785 1.00 77.31 282 SER A N 1
ATOM 2364 C CA . SER A 1 282 ? 57.693 -12.241 -100.151 1.00 77.31 282 SER A CA 1
ATOM 2365 C C . SER A 1 282 ? 58.502 -13.526 -100.394 1.00 77.31 282 SER A C 1
ATOM 2367 O O . SER A 1 282 ? 59.694 -13.443 -100.693 1.00 77.31 282 SER A O 1
ATOM 2369 N N . GLY A 1 283 ? 57.882 -14.710 -100.291 1.00 68.69 283 GLY A N 1
ATOM 2370 C CA . GLY A 1 283 ? 58.511 -16.002 -100.597 1.00 68.69 283 GLY A CA 1
ATOM 2371 C C . GLY A 1 283 ? 59.622 -16.425 -99.627 1.00 68.69 283 GLY A C 1
ATOM 2372 O O . GLY A 1 283 ? 60.468 -17.250 -99.978 1.00 68.69 283 GLY A O 1
ATOM 2373 N N . LYS A 1 284 ? 59.654 -15.856 -98.415 1.00 72.94 284 LYS A N 1
ATOM 2374 C CA . LYS A 1 284 ? 60.637 -16.194 -97.372 1.00 72.94 284 LYS A CA 1
ATOM 2375 C C . LYS A 1 284 ? 60.219 -17.479 -96.641 1.00 72.94 284 LYS A C 1
ATOM 2377 O O . LYS A 1 284 ? 59.049 -17.849 -96.630 1.00 72.94 284 LYS A O 1
ATOM 2382 N N . ARG A 1 285 ? 61.175 -18.190 -96.027 1.00 71.00 285 ARG A N 1
ATOM 2383 C CA . ARG A 1 285 ? 60.900 -19.439 -95.286 1.00 71.00 285 ARG A CA 1
ATOM 2384 C C . ARG A 1 285 ? 60.016 -19.135 -94.067 1.00 71.00 285 ARG A C 1
ATOM 2386 O O . ARG A 1 285 ? 60.452 -18.396 -93.191 1.00 71.00 285 ARG A O 1
ATOM 2393 N N . LEU A 1 286 ? 58.814 -19.710 -94.020 1.00 72.50 286 LEU A N 1
ATOM 2394 C CA . LEU A 1 286 ? 57.916 -19.679 -92.857 1.00 72.50 286 LEU A CA 1
ATOM 2395 C C . LEU A 1 286 ? 58.139 -20.897 -91.956 1.00 72.50 286 LEU A C 1
ATOM 2397 O O . LEU A 1 286 ? 58.488 -21.980 -92.435 1.00 72.50 286 LEU A O 1
ATOM 2401 N N . THR A 1 287 ? 57.867 -20.732 -90.663 1.00 80.06 287 THR A N 1
ATOM 2402 C CA . THR A 1 287 ? 57.652 -21.858 -89.743 1.00 80.06 287 THR A CA 1
ATOM 2403 C C . THR A 1 287 ? 56.246 -22.455 -89.922 1.00 80.06 287 THR A C 1
ATOM 2405 O O . THR A 1 287 ? 55.344 -21.808 -90.457 1.00 80.06 287 THR A O 1
ATOM 2408 N N . PHE A 1 288 ? 56.045 -23.713 -89.508 1.00 72.81 288 PHE A N 1
ATOM 2409 C CA . PHE A 1 288 ? 54.769 -24.427 -89.691 1.00 72.81 288 PHE A CA 1
ATOM 2410 C C . PHE A 1 288 ? 53.588 -23.710 -89.009 1.00 72.81 288 PHE A C 1
ATOM 2412 O O . PHE A 1 288 ? 52.509 -23.607 -89.592 1.00 72.81 288 PHE A O 1
ATOM 2419 N N . ASP A 1 289 ? 53.822 -23.128 -87.833 1.00 77.00 289 ASP A N 1
ATOM 2420 C CA . ASP A 1 289 ? 52.803 -22.397 -87.074 1.00 77.00 289 ASP A CA 1
ATOM 2421 C C . ASP A 1 289 ? 52.436 -21.052 -87.729 1.00 77.00 289 ASP A C 1
ATOM 2423 O O . ASP A 1 289 ? 51.257 -20.700 -87.814 1.00 77.00 289 ASP A O 1
ATOM 2427 N N . GLU A 1 290 ? 53.416 -20.324 -88.280 1.00 74.56 290 GLU A N 1
ATOM 2428 C CA . GLU A 1 290 ? 53.179 -19.096 -89.060 1.00 74.56 290 GLU A CA 1
ATOM 2429 C C . GLU A 1 290 ? 52.397 -19.391 -90.353 1.00 74.56 290 GLU A C 1
ATOM 2431 O O . GLU A 1 290 ? 51.531 -18.613 -90.758 1.00 74.56 290 GLU A O 1
ATOM 2436 N N . PHE A 1 291 ? 52.658 -20.536 -90.994 1.00 72.06 291 PHE A N 1
ATOM 2437 C CA . PHE A 1 291 ? 51.969 -20.949 -92.220 1.00 72.06 291 PHE A CA 1
ATOM 2438 C C . PHE A 1 291 ? 50.479 -21.236 -91.977 1.00 72.06 291 PHE A C 1
ATOM 2440 O O . PHE A 1 291 ? 49.629 -20.792 -92.753 1.00 72.06 291 PHE A O 1
ATOM 2447 N N . ILE A 1 292 ? 50.146 -21.912 -90.872 1.00 78.06 292 ILE A N 1
ATOM 2448 C CA . ILE A 1 292 ? 48.753 -22.181 -90.475 1.00 78.06 292 ILE A CA 1
ATOM 2449 C C . ILE A 1 292 ? 48.006 -20.873 -90.177 1.00 78.06 292 ILE A C 1
ATOM 2451 O O . ILE A 1 292 ? 46.855 -20.706 -90.596 1.00 78.06 292 ILE A O 1
ATOM 2455 N N . LEU A 1 293 ? 48.656 -19.931 -89.489 1.00 77.62 293 LEU A N 1
ATOM 2456 C CA . LEU A 1 293 ? 48.086 -18.619 -89.174 1.00 77.62 293 LEU A CA 1
ATOM 2457 C C . LEU A 1 293 ? 47.779 -17.803 -90.443 1.00 77.62 293 LEU A C 1
ATOM 2459 O O . LEU A 1 293 ? 46.656 -17.315 -90.595 1.00 77.62 293 LEU A O 1
ATOM 2463 N N . ALA A 1 294 ? 48.716 -17.739 -91.394 1.00 72.25 294 ALA A N 1
ATOM 2464 C CA . ALA A 1 294 ? 48.520 -17.046 -92.670 1.00 72.25 294 ALA A CA 1
ATOM 2465 C C . ALA A 1 294 ? 47.449 -17.721 -93.556 1.00 72.25 294 ALA A C 1
ATOM 2467 O O . ALA A 1 294 ? 46.613 -17.046 -94.163 1.00 72.25 294 ALA A O 1
ATOM 2468 N N . GLN A 1 295 ? 47.405 -19.060 -93.604 1.00 72.19 295 GLN A N 1
ATOM 2469 C CA . GLN A 1 295 ? 46.391 -19.804 -94.364 1.00 72.19 295 GLN A CA 1
ATOM 2470 C C . GLN A 1 295 ? 44.974 -19.558 -93.827 1.00 72.19 295 GLN A C 1
ATOM 2472 O O . GLN A 1 295 ? 44.018 -19.439 -94.604 1.00 72.19 295 GLN A O 1
ATOM 2477 N N . ARG A 1 296 ? 44.821 -19.457 -92.504 1.00 74.62 296 ARG A N 1
ATOM 2478 C CA . ARG A 1 296 ? 43.536 -19.153 -91.869 1.00 74.62 296 ARG A CA 1
ATOM 2479 C C . ARG A 1 296 ? 43.022 -17.761 -92.259 1.00 74.62 296 ARG A C 1
ATOM 2481 O O . ARG A 1 296 ? 41.855 -17.637 -92.611 1.00 74.62 296 ARG A O 1
ATOM 2488 N N . GLN A 1 297 ? 43.887 -16.748 -92.314 1.00 70.00 297 GLN A N 1
ATOM 2489 C CA . GLN A 1 297 ? 43.514 -15.392 -92.745 1.00 70.00 297 GLN A CA 1
ATOM 2490 C C . GLN A 1 297 ? 43.086 -15.355 -94.226 1.00 70.00 297 GLN A C 1
ATOM 2492 O O . GLN A 1 297 ? 42.016 -14.845 -94.557 1.00 70.00 297 GLN A O 1
ATOM 2497 N N . VAL A 1 298 ? 43.845 -16.010 -95.113 1.00 63.94 298 VAL A N 1
ATOM 2498 C CA . VAL A 1 298 ? 43.540 -16.087 -96.558 1.00 63.94 298 VAL A CA 1
ATOM 2499 C C . VAL A 1 298 ? 42.248 -16.873 -96.851 1.00 63.94 298 VAL A C 1
ATOM 2501 O O . VAL A 1 298 ? 41.559 -16.617 -97.845 1.00 63.94 298 VAL A O 1
ATOM 2504 N N . THR A 1 299 ? 41.894 -17.845 -96.004 1.00 62.47 299 THR A N 1
ATOM 2505 C CA . THR A 1 299 ? 40.646 -18.620 -96.130 1.00 62.47 299 THR A CA 1
ATOM 2506 C C . THR A 1 299 ? 39.434 -17.909 -95.521 1.00 62.47 299 THR A C 1
ATOM 2508 O O . THR A 1 299 ? 38.344 -17.997 -96.095 1.00 62.47 299 THR A O 1
ATOM 2511 N N . ASP A 1 300 ? 39.609 -17.144 -94.440 1.00 59.88 300 ASP A N 1
ATOM 2512 C CA . ASP A 1 300 ? 38.553 -16.307 -93.854 1.00 59.88 300 ASP A CA 1
ATOM 2513 C C . ASP A 1 300 ? 38.221 -15.073 -94.720 1.00 59.88 300 ASP A C 1
ATOM 2515 O O . ASP A 1 300 ? 37.041 -14.737 -94.873 1.00 59.88 300 ASP A O 1
ATOM 2519 N N . ASP A 1 301 ? 39.195 -14.463 -95.407 1.00 57.59 301 ASP A N 1
ATOM 2520 C CA . ASP A 1 301 ? 38.937 -13.374 -96.370 1.00 57.59 301 ASP A CA 1
ATOM 2521 C C . ASP A 1 301 ? 38.129 -13.835 -97.596 1.00 57.59 301 ASP A C 1
ATOM 2523 O O . ASP A 1 301 ? 37.324 -13.081 -98.152 1.00 57.59 301 ASP A O 1
ATOM 2527 N N . LYS A 1 302 ? 38.240 -15.115 -97.982 1.00 54.56 302 LYS A N 1
ATOM 2528 C CA . LYS A 1 302 ? 37.357 -15.721 -98.995 1.00 54.56 302 LYS A CA 1
ATOM 2529 C C . LYS A 1 302 ? 35.924 -15.924 -98.488 1.00 54.56 302 LYS A C 1
ATOM 2531 O O . LYS A 1 302 ? 34.999 -15.902 -99.302 1.00 54.56 302 LYS A O 1
ATOM 2536 N N . ARG A 1 303 ? 35.719 -16.094 -97.174 1.00 54.28 303 ARG A N 1
ATOM 2537 C CA . ARG A 1 303 ? 34.392 -16.246 -96.543 1.00 54.28 303 ARG A CA 1
ATOM 2538 C C . ARG A 1 303 ? 33.695 -14.908 -96.261 1.00 54.28 303 ARG A C 1
ATOM 2540 O O . ARG A 1 303 ? 32.469 -14.876 -96.235 1.00 54.28 303 ARG A O 1
ATOM 2547 N N . ARG A 1 304 ? 34.433 -13.800 -96.121 1.00 50.22 304 ARG A N 1
ATOM 2548 C CA . ARG A 1 304 ? 33.905 -12.447 -95.833 1.00 50.22 304 ARG A CA 1
ATOM 2549 C C . ARG A 1 304 ? 33.372 -11.656 -97.042 1.00 50.22 304 ARG A C 1
ATOM 2551 O O . ARG A 1 304 ? 33.085 -10.469 -96.906 1.00 50.22 304 ARG A O 1
ATOM 2558 N N . LYS A 1 305 ? 33.175 -12.265 -98.222 1.00 38.38 305 LYS A N 1
ATOM 2559 C CA . LYS A 1 305 ? 32.456 -11.586 -99.322 1.00 38.38 305 LYS A CA 1
ATOM 2560 C C . LYS A 1 305 ? 30.953 -11.478 -99.002 1.00 38.38 305 LYS A C 1
ATOM 2562 O O . LYS A 1 305 ? 30.300 -12.511 -98.846 1.00 38.38 305 LYS A O 1
ATOM 2567 N N . PRO A 1 306 ? 30.356 -10.271 -98.957 1.00 43.34 306 PRO A N 1
ATOM 2568 C CA . PRO A 1 306 ? 28.945 -10.115 -98.628 1.00 43.34 306 PRO A CA 1
ATOM 2569 C C . PRO A 1 306 ? 28.065 -10.545 -99.813 1.00 43.34 306 PRO A C 1
ATOM 2571 O O . PRO A 1 306 ? 28.099 -9.935 -100.885 1.00 43.34 306 PRO A O 1
ATOM 2574 N N . LYS A 1 307 ? 27.219 -11.568 -99.623 1.00 38.44 307 LYS A N 1
ATOM 2575 C CA . LYS A 1 307 ? 26.060 -11.807 -100.499 1.00 38.44 307 LYS A CA 1
ATOM 2576 C C . LYS A 1 307 ? 25.056 -10.670 -100.292 1.00 38.44 307 LYS A C 1
ATOM 2578 O O . LYS A 1 307 ? 24.209 -10.714 -99.409 1.00 38.44 307 LYS A O 1
ATOM 2583 N N . LYS A 1 308 ? 25.139 -9.657 -101.150 1.00 38.06 308 LYS A N 1
ATOM 2584 C CA . LYS A 1 308 ? 24.077 -8.677 -101.386 1.00 38.06 308 LYS A CA 1
ATOM 2585 C C . LYS A 1 308 ? 22.934 -9.415 -102.106 1.00 38.06 308 LYS A C 1
ATOM 2587 O O . LYS A 1 308 ? 23.046 -9.684 -103.298 1.00 38.06 308 LYS A O 1
ATOM 2592 N N . ARG A 1 309 ? 21.854 -9.792 -101.413 1.00 36.41 309 ARG A N 1
ATOM 2593 C CA . ARG A 1 309 ? 20.572 -10.117 -102.067 1.00 36.41 309 ARG A CA 1
ATOM 2594 C C . ARG A 1 309 ? 19.502 -9.164 -101.562 1.00 36.41 309 ARG A C 1
ATOM 2596 O O . ARG A 1 309 ? 19.247 -9.047 -100.372 1.00 36.41 309 ARG A O 1
ATOM 2603 N N . SER A 1 310 ? 18.946 -8.442 -102.518 1.00 37.28 310 SER A N 1
ATOM 2604 C CA . SER A 1 310 ? 17.858 -7.491 -102.391 1.00 37.28 310 SER A CA 1
ATOM 2605 C C . SER A 1 310 ? 16.488 -8.177 -102.400 1.00 37.28 310 SER A C 1
ATOM 2607 O O . SER A 1 310 ? 16.284 -9.075 -103.211 1.00 37.28 310 SER A O 1
ATOM 2609 N N . ARG A 1 311 ? 15.568 -7.576 -101.628 1.00 34.62 311 ARG A N 1
ATOM 2610 C CA . ARG A 1 311 ? 14.111 -7.401 -101.849 1.00 34.62 311 ARG A CA 1
ATOM 2611 C C . ARG A 1 311 ? 13.142 -8.568 -101.563 1.00 34.62 311 ARG A C 1
ATOM 2613 O O . ARG A 1 311 ? 13.037 -9.491 -102.351 1.00 34.62 311 ARG A O 1
ATOM 2620 N N . LYS A 1 312 ? 12.433 -8.406 -100.429 1.00 31.64 312 LYS A N 1
ATOM 2621 C CA . LYS A 1 312 ? 10.989 -8.098 -100.217 1.00 31.64 312 LYS A CA 1
ATOM 2622 C C . LYS A 1 312 ? 9.896 -9.017 -100.822 1.00 31.64 312 LYS A C 1
ATOM 2624 O O . LYS A 1 312 ? 9.986 -9.350 -101.995 1.00 31.64 312 LYS A O 1
ATOM 2629 N N . SER A 1 313 ? 8.854 -9.207 -99.980 1.00 33.03 313 SER A N 1
ATOM 2630 C CA . SER A 1 313 ? 7.469 -9.738 -100.133 1.00 33.03 313 SER A CA 1
ATOM 2631 C C . SER A 1 313 ? 7.311 -11.242 -100.358 1.00 33.03 313 SER A C 1
ATOM 2633 O O . SER A 1 313 ? 8.096 -11.808 -101.104 1.00 33.03 313 SER A O 1
ATOM 2635 N N . GLU A 1 314 ? 6.312 -11.959 -99.849 1.00 30.80 314 GLU A N 1
ATOM 2636 C CA . GLU A 1 314 ? 5.244 -11.821 -98.835 1.00 30.80 314 GLU A CA 1
ATOM 2637 C C . GLU A 1 314 ? 4.645 -13.248 -98.729 1.00 30.80 314 GLU A C 1
ATOM 2639 O O . GLU A 1 314 ? 4.662 -13.981 -99.715 1.00 30.80 314 GLU A O 1
ATOM 2644 N N . ASP A 1 315 ? 4.181 -13.599 -97.531 1.00 28.72 315 ASP A N 1
ATOM 2645 C CA . ASP A 1 315 ? 3.053 -14.474 -97.162 1.00 28.72 315 ASP A CA 1
ATOM 2646 C C . ASP A 1 315 ? 2.885 -15.952 -97.597 1.00 28.72 315 ASP A C 1
ATOM 2648 O O . ASP A 1 315 ? 2.922 -16.313 -98.769 1.00 28.72 315 ASP A O 1
ATOM 2652 N N . ALA A 1 316 ? 2.505 -16.726 -96.556 1.00 30.36 316 ALA A N 1
ATOM 2653 C CA . ALA A 1 316 ? 1.607 -17.896 -96.502 1.00 30.36 316 ALA A CA 1
ATOM 2654 C C . ALA A 1 316 ? 2.104 -19.213 -97.159 1.00 30.36 316 ALA A C 1
ATOM 2656 O O . ALA A 1 316 ? 2.658 -19.213 -98.245 1.00 30.36 316 ALA A O 1
ATOM 2657 N N . GLU A 1 317 ? 1.950 -20.420 -96.601 1.00 30.88 317 GLU A N 1
ATOM 2658 C CA . GLU A 1 317 ? 1.051 -20.937 -95.564 1.00 30.88 317 GLU A CA 1
ATOM 2659 C C . GLU A 1 317 ? 1.432 -22.412 -95.234 1.00 30.88 317 GLU A C 1
ATOM 2661 O O . GLU A 1 317 ? 2.119 -23.047 -96.035 1.00 30.88 317 GLU A O 1
ATOM 2666 N N . ILE A 1 318 ? 0.882 -22.948 -94.126 1.00 32.53 318 ILE A N 1
ATOM 2667 C CA . ILE A 1 318 ? 0.677 -24.384 -93.768 1.00 32.53 318 ILE A CA 1
ATOM 2668 C C . ILE A 1 318 ? 1.905 -25.133 -93.205 1.00 32.53 318 ILE A C 1
ATOM 2670 O O . ILE A 1 318 ? 2.966 -25.155 -93.813 1.00 32.53 318 ILE A O 1
ATOM 2674 N N . ALA A 1 319 ? 1.855 -25.887 -92.105 1.00 30.22 319 ALA A N 1
ATOM 2675 C CA . ALA A 1 319 ? 0.923 -26.126 -90.996 1.00 30.22 319 ALA A CA 1
ATOM 2676 C C . ALA A 1 319 ? 1.727 -26.969 -89.973 1.00 30.22 319 ALA A C 1
ATOM 2678 O O . ALA A 1 319 ? 2.651 -27.682 -90.355 1.00 30.22 319 ALA A O 1
ATOM 2679 N N . GLU A 1 320 ? 1.567 -26.708 -88.675 1.00 31.47 320 GLU A N 1
ATOM 2680 C CA . GLU A 1 320 ? 0.960 -27.650 -87.718 1.00 31.47 320 GLU A CA 1
ATOM 2681 C C . GLU A 1 320 ? 1.693 -29.000 -87.585 1.00 31.47 320 GLU A C 1
ATOM 2683 O O . GLU A 1 320 ? 1.659 -29.808 -88.501 1.00 31.47 320 GLU A O 1
ATOM 2688 N N . GLU A 1 321 ? 2.334 -29.238 -86.427 1.00 30.55 321 GLU A N 1
ATOM 2689 C CA . GLU A 1 321 ? 2.200 -30.466 -85.612 1.00 30.55 321 GLU A CA 1
ATOM 2690 C C . GLU A 1 321 ? 3.375 -30.637 -84.607 1.00 30.55 321 GLU A C 1
ATOM 2692 O O . GLU A 1 321 ? 4.521 -30.822 -85.002 1.00 30.55 321 GLU A O 1
ATOM 2697 N N . ARG A 1 322 ? 3.032 -30.664 -83.299 1.00 29.22 322 ARG A N 1
ATOM 2698 C CA . ARG A 1 322 ? 3.785 -31.200 -82.124 1.00 29.22 322 ARG A CA 1
ATOM 2699 C C . ARG A 1 322 ? 5.084 -30.456 -81.721 1.00 29.22 322 ARG A C 1
ATOM 2701 O O . ARG A 1 322 ? 5.880 -30.062 -82.548 1.00 29.22 322 ARG A O 1
ATOM 2708 N N . ALA A 1 323 ? 5.397 -30.217 -80.445 1.00 33.59 323 ALA A N 1
ATOM 2709 C CA . ALA A 1 323 ? 5.213 -31.066 -79.274 1.00 33.59 323 ALA A CA 1
ATOM 2710 C C . ALA A 1 323 ? 5.094 -30.255 -77.963 1.00 33.59 323 ALA A C 1
ATOM 2712 O O . ALA A 1 323 ? 5.628 -29.157 -77.826 1.00 33.59 323 ALA A O 1
ATOM 2713 N N . LYS A 1 324 ? 4.365 -30.850 -77.014 1.00 37.34 324 LYS A N 1
ATOM 2714 C CA . LYS A 1 324 ? 4.141 -30.421 -75.625 1.00 37.34 324 LYS A CA 1
ATOM 2715 C C . LYS A 1 324 ? 5.442 -30.433 -74.796 1.00 37.34 324 LYS A C 1
ATOM 2717 O O . LYS A 1 324 ? 6.350 -31.186 -75.141 1.00 37.34 324 LYS A O 1
ATOM 2722 N N . PRO A 1 325 ? 5.507 -29.676 -73.683 1.00 36.44 325 PRO A N 1
ATOM 2723 C CA . PRO A 1 325 ? 6.608 -29.761 -72.729 1.00 36.44 325 PRO A CA 1
ATOM 2724 C C . PRO A 1 325 ? 6.493 -31.053 -71.906 1.00 36.44 325 PRO A C 1
ATOM 2726 O O . PRO A 1 325 ? 5.460 -31.308 -71.285 1.00 36.44 325 PRO A O 1
ATOM 2729 N N . GLU A 1 326 ? 7.543 -31.872 -71.911 1.00 35.09 326 GLU A N 1
ATOM 2730 C CA . GLU A 1 326 ? 7.683 -32.984 -70.971 1.00 35.09 326 GLU A CA 1
ATOM 2731 C C . GLU A 1 326 ? 8.172 -32.451 -69.623 1.00 35.09 326 GLU A C 1
ATOM 2733 O O . GLU A 1 326 ? 9.246 -31.862 -69.505 1.00 35.09 326 GLU A O 1
ATOM 2738 N N . ALA A 1 327 ? 7.331 -32.663 -68.614 1.00 36.28 327 ALA A N 1
ATOM 2739 C CA . ALA A 1 327 ? 7.686 -32.604 -67.213 1.00 36.28 327 ALA A CA 1
ATOM 2740 C C . ALA A 1 327 ? 8.709 -33.703 -66.895 1.00 36.28 327 ALA A C 1
ATOM 2742 O O . ALA A 1 327 ? 8.517 -34.855 -67.287 1.00 36.28 327 ALA A O 1
ATOM 2743 N N . PHE A 1 328 ? 9.749 -33.357 -66.138 1.00 33.84 328 PHE A N 1
ATOM 2744 C CA . PHE A 1 328 ? 10.528 -34.331 -65.380 1.00 33.84 328 PHE A CA 1
ATOM 2745 C C . PHE A 1 328 ? 10.353 -34.079 -63.880 1.00 33.84 328 PHE A C 1
ATOM 2747 O O . PHE A 1 328 ? 10.194 -32.923 -63.478 1.00 33.84 328 PHE A O 1
ATOM 2754 N N . PRO A 1 329 ? 10.320 -35.160 -63.082 1.00 41.53 329 PRO A N 1
ATOM 2755 C CA . PRO A 1 329 ? 9.804 -35.160 -61.730 1.00 41.53 329 PRO A CA 1
ATOM 2756 C C . PRO A 1 329 ? 10.872 -34.812 -60.694 1.00 41.53 329 PRO A C 1
ATOM 2758 O O . PRO A 1 329 ? 12.078 -34.907 -60.930 1.00 41.53 329 PRO A O 1
ATOM 2761 N N . GLU A 1 330 ? 10.339 -34.441 -59.539 1.00 35.41 330 GLU A N 1
ATOM 2762 C CA . GLU A 1 330 ? 10.963 -34.266 -58.236 1.00 35.41 330 GLU A CA 1
ATOM 2763 C C . GLU A 1 330 ? 12.126 -35.228 -57.967 1.00 35.41 330 GLU A C 1
ATOM 2765 O O . GLU A 1 330 ? 12.037 -36.444 -58.163 1.00 35.41 330 GLU A O 1
ATOM 2770 N N . ARG A 1 331 ? 13.214 -34.662 -57.441 1.00 35.50 331 ARG A N 1
ATOM 2771 C CA . ARG A 1 331 ? 14.196 -35.405 -56.664 1.00 35.50 331 ARG A CA 1
ATOM 2772 C C . ARG A 1 331 ? 14.652 -34.533 -55.501 1.00 35.50 331 ARG A C 1
ATOM 2774 O O . ARG A 1 331 ? 15.225 -33.466 -55.710 1.00 35.50 331 ARG A O 1
ATOM 2781 N N . GLU A 1 332 ? 14.315 -35.005 -54.311 1.00 40.84 332 GLU A N 1
ATOM 2782 C CA . GLU A 1 332 ? 14.682 -34.474 -53.000 1.00 40.84 332 GLU A CA 1
ATOM 2783 C C . GLU A 1 332 ? 16.196 -34.260 -52.865 1.00 40.84 332 GLU A C 1
ATOM 2785 O O . GLU A 1 332 ? 16.994 -35.012 -53.440 1.00 40.84 332 GLU A O 1
ATOM 2790 N N . PRO A 1 333 ? 16.592 -33.290 -52.033 1.00 40.12 333 PRO A N 1
ATOM 2791 C CA . PRO A 1 333 ? 17.722 -33.491 -51.145 1.00 40.12 333 PRO A CA 1
ATOM 2792 C C . PRO A 1 333 ? 17.269 -33.479 -49.679 1.00 40.12 333 PRO A C 1
ATOM 2794 O O . PRO A 1 333 ? 16.689 -32.505 -49.201 1.00 40.12 333 PRO A O 1
ATOM 2797 N N . GLU A 1 334 ? 17.574 -34.578 -48.993 1.00 34.62 334 GLU A N 1
ATOM 2798 C CA . GLU A 1 334 ? 17.605 -34.694 -47.536 1.00 34.62 334 GLU A CA 1
ATOM 2799 C C . GLU A 1 334 ? 18.636 -33.715 -46.927 1.00 34.62 334 GLU A C 1
ATOM 2801 O O . GLU A 1 334 ? 19.744 -33.554 -47.444 1.00 34.62 334 GLU A O 1
ATOM 2806 N N . ASP A 1 335 ? 18.207 -33.080 -45.833 1.00 33.53 335 ASP A N 1
ATOM 2807 C CA . ASP A 1 335 ? 18.916 -32.634 -44.625 1.00 33.53 335 ASP A CA 1
ATOM 2808 C C . ASP A 1 335 ? 20.306 -31.975 -44.706 1.00 33.53 335 ASP A C 1
ATOM 2810 O O . ASP A 1 335 ? 21.332 -32.648 -44.799 1.00 33.53 335 ASP A O 1
ATOM 2814 N N . VAL A 1 336 ? 20.338 -30.659 -44.430 1.00 37.00 336 VAL A N 1
ATOM 2815 C CA . VAL A 1 336 ? 21.312 -30.043 -43.504 1.00 37.00 336 VAL A CA 1
ATOM 2816 C C . VAL A 1 336 ? 20.614 -28.925 -42.708 1.00 37.00 336 VAL A C 1
ATOM 2818 O O . VAL A 1 336 ? 20.012 -28.023 -43.285 1.00 37.00 336 VAL A O 1
ATOM 2821 N N . GLU A 1 337 ? 20.693 -29.025 -41.381 1.00 40.78 337 GLU A N 1
ATOM 2822 C CA . GLU A 1 337 ? 20.210 -28.089 -40.356 1.00 40.78 337 GLU A CA 1
ATOM 2823 C C . GLU A 1 337 ? 20.745 -26.652 -40.525 1.00 40.78 337 GLU A C 1
ATOM 2825 O O . GLU A 1 337 ? 21.953 -26.491 -40.663 1.00 40.78 337 GLU A O 1
ATOM 2830 N N . GLU A 1 338 ? 19.903 -25.614 -40.369 1.00 33.84 338 GLU A N 1
ATOM 2831 C CA . GLU A 1 338 ? 20.297 -24.384 -39.650 1.00 33.84 338 GLU A CA 1
ATOM 2832 C C . GLU A 1 338 ? 19.092 -23.510 -39.226 1.00 33.84 338 GLU A C 1
ATOM 2834 O O . GLU A 1 338 ? 18.290 -23.074 -40.045 1.00 33.84 338 GLU A O 1
ATOM 2839 N N . ALA A 1 339 ? 18.995 -23.314 -37.908 1.00 33.78 339 ALA A N 1
ATOM 2840 C CA . ALA A 1 339 ? 18.383 -22.249 -37.103 1.00 33.78 339 ALA A CA 1
ATOM 2841 C C . ALA A 1 339 ? 17.205 -21.388 -37.628 1.00 33.78 339 ALA A C 1
ATOM 2843 O O . ALA A 1 339 ? 17.279 -20.652 -38.606 1.00 33.78 339 ALA A O 1
ATOM 2844 N N . ALA A 1 340 ? 16.160 -21.384 -36.799 1.00 35.19 340 ALA A N 1
ATOM 2845 C CA . ALA A 1 340 ? 14.965 -20.555 -36.837 1.00 35.19 340 ALA A CA 1
ATOM 2846 C C . ALA A 1 340 ? 15.219 -19.034 -36.792 1.00 35.19 340 ALA A C 1
ATOM 2848 O O . ALA A 1 340 ? 15.926 -18.535 -35.916 1.00 35.19 340 ALA A O 1
ATOM 2849 N N . GLU A 1 341 ? 14.501 -18.297 -37.639 1.00 37.19 341 GLU A N 1
ATOM 2850 C CA . GLU A 1 341 ? 14.087 -16.915 -37.381 1.00 37.19 341 GLU A CA 1
ATOM 2851 C C . GLU A 1 341 ? 12.621 -16.937 -36.913 1.00 37.19 341 GLU A C 1
ATOM 2853 O O . GLU A 1 341 ? 11.767 -17.414 -37.664 1.00 37.19 341 GLU A O 1
ATOM 2858 N N . PRO A 1 342 ? 12.279 -16.450 -35.707 1.00 43.16 342 PRO A N 1
ATOM 2859 C CA . PRO A 1 342 ? 10.905 -16.087 -35.410 1.00 43.16 342 PRO A CA 1
ATOM 2860 C C . PRO A 1 342 ? 10.630 -14.649 -35.859 1.00 43.16 342 PRO A C 1
ATOM 2862 O O . PRO A 1 342 ? 11.354 -13.707 -35.527 1.00 43.16 342 PRO A O 1
ATOM 2865 N N . GLU A 1 343 ? 9.545 -14.520 -36.616 1.00 35.06 343 GLU A N 1
ATOM 2866 C CA . GLU A 1 343 ? 8.868 -13.284 -36.981 1.00 35.06 343 GLU A CA 1
ATOM 2867 C C . GLU A 1 343 ? 8.659 -12.389 -35.746 1.00 35.06 343 GLU A C 1
ATOM 2869 O O . GLU A 1 343 ? 8.152 -12.823 -34.712 1.00 35.06 343 GLU A O 1
ATOM 2874 N N . LEU A 1 344 ? 9.067 -11.121 -35.849 1.00 35.41 344 LEU A N 1
ATOM 2875 C CA . LEU A 1 344 ? 8.792 -10.107 -34.836 1.00 35.41 344 LEU A CA 1
ATOM 2876 C C . LEU A 1 344 ? 7.318 -9.706 -34.924 1.00 35.41 344 LEU A C 1
ATOM 2878 O O . LEU A 1 344 ? 6.932 -8.885 -35.758 1.00 35.41 344 LEU A O 1
ATOM 2882 N N . GLU A 1 345 ? 6.516 -10.291 -34.039 1.00 33.88 345 GLU A N 1
ATOM 2883 C CA . GLU A 1 345 ? 5.182 -9.811 -33.708 1.00 33.88 345 GLU A CA 1
ATOM 2884 C C . GLU A 1 345 ? 5.237 -8.331 -33.309 1.00 33.88 345 GLU A C 1
ATOM 2886 O O . GLU A 1 345 ? 5.988 -7.896 -32.430 1.00 33.88 345 GLU A O 1
ATOM 2891 N N . VAL A 1 346 ? 4.415 -7.546 -33.999 1.00 36.81 346 VAL A N 1
ATOM 2892 C CA . VAL A 1 346 ? 4.096 -6.164 -33.669 1.00 36.81 346 VAL A CA 1
ATOM 2893 C C . VAL A 1 346 ? 3.291 -6.182 -32.374 1.00 36.81 346 VAL A C 1
ATOM 2895 O O . VAL A 1 346 ? 2.090 -6.435 -32.385 1.00 36.81 346 VAL A O 1
ATOM 2898 N N . ILE A 1 347 ? 3.953 -5.920 -31.250 1.00 34.56 347 ILE A N 1
ATOM 2899 C CA . ILE A 1 347 ? 3.271 -5.633 -29.990 1.00 34.56 347 ILE A CA 1
ATOM 2900 C C . ILE A 1 347 ? 2.866 -4.153 -30.029 1.00 34.56 347 ILE A C 1
ATOM 2902 O O . ILE A 1 347 ? 3.650 -3.263 -29.692 1.00 34.56 347 ILE A O 1
ATOM 2906 N N . GLU A 1 348 ? 1.636 -3.884 -30.469 1.00 39.47 348 GLU A N 1
ATOM 2907 C CA . GLU A 1 348 ? 0.902 -2.686 -30.055 1.00 39.47 348 GLU A CA 1
ATOM 2908 C C . GLU A 1 348 ? 0.562 -2.837 -28.566 1.00 39.47 348 GLU A C 1
ATOM 2910 O O . GLU A 1 348 ? -0.527 -3.258 -28.188 1.00 39.47 348 GLU A O 1
ATOM 2915 N N . GLU A 1 349 ? 1.520 -2.519 -27.695 1.00 36.91 349 GLU A N 1
ATOM 2916 C CA . GLU A 1 349 ? 1.232 -2.312 -26.279 1.00 36.91 349 GLU A CA 1
ATOM 2917 C C . GLU A 1 349 ? 0.674 -0.896 -26.140 1.00 36.91 349 GLU A C 1
ATOM 2919 O O . GLU A 1 349 ? 1.395 0.084 -25.928 1.00 36.91 349 GLU A O 1
ATOM 2924 N N . ALA A 1 350 ? -0.640 -0.787 -26.329 1.00 36.00 350 ALA A N 1
ATOM 2925 C CA . ALA A 1 350 ? -1.426 0.317 -25.812 1.00 36.00 350 ALA A CA 1
ATOM 2926 C C . ALA A 1 350 ? -1.349 0.274 -24.277 1.00 36.00 350 ALA A C 1
ATOM 2928 O O . ALA A 1 350 ? -2.230 -0.245 -23.602 1.00 36.00 350 ALA A O 1
ATOM 2929 N N . ALA A 1 351 ? -0.255 0.797 -23.725 1.00 36.47 351 ALA A N 1
ATOM 2930 C CA . ALA A 1 351 ? -0.176 1.176 -22.326 1.00 36.47 351 ALA A CA 1
ATOM 2931 C C . ALA A 1 351 ? -1.001 2.457 -22.155 1.00 36.47 351 ALA A C 1
ATOM 2933 O O . ALA A 1 351 ? -0.475 3.573 -22.146 1.00 36.47 351 ALA A O 1
ATOM 2934 N N . GLU A 1 352 ? -2.321 2.290 -22.090 1.00 39.72 352 GLU A N 1
ATOM 2935 C CA . GLU A 1 352 ? -3.172 3.277 -21.442 1.00 39.72 352 GLU A CA 1
ATOM 2936 C C . GLU A 1 352 ? -2.648 3.451 -20.009 1.00 39.72 352 GLU A C 1
ATOM 2938 O O . GLU A 1 352 ? -2.372 2.454 -19.333 1.00 39.72 352 GLU A O 1
ATOM 2943 N N . PRO A 1 353 ? -2.437 4.687 -19.529 1.00 36.34 353 PRO A N 1
ATOM 2944 C CA . PRO A 1 353 ? -2.147 4.877 -18.124 1.00 36.34 353 PRO A CA 1
ATOM 2945 C C . PRO A 1 353 ? -3.374 4.382 -17.364 1.00 36.34 353 PRO A C 1
ATOM 2947 O O . PRO A 1 353 ? -4.455 4.951 -17.516 1.00 36.34 353 PRO A O 1
ATOM 2950 N N . GLU A 1 354 ? -3.225 3.326 -16.561 1.00 36.03 354 GLU A N 1
ATOM 2951 C CA . GLU A 1 354 ? -4.202 3.031 -15.522 1.00 36.03 354 GLU A CA 1
ATOM 2952 C C . GLU A 1 354 ? -4.254 4.259 -14.613 1.00 36.03 354 GLU A C 1
ATOM 2954 O O . GLU A 1 354 ? -3.418 4.465 -13.729 1.00 36.03 354 GLU A O 1
ATOM 2959 N N . VAL A 1 355 ? -5.222 5.128 -14.894 1.00 36.25 355 VAL A N 1
ATOM 2960 C CA . VAL A 1 355 ? -5.695 6.153 -13.981 1.00 36.25 355 VAL A CA 1
ATOM 2961 C C . VAL A 1 355 ? -6.326 5.376 -12.839 1.00 36.25 355 VAL A C 1
ATOM 2963 O O . VAL A 1 355 ? -7.508 5.038 -12.863 1.00 36.25 355 VAL A O 1
ATOM 2966 N N . PHE A 1 356 ? -5.495 5.009 -11.865 1.00 40.03 356 PHE A N 1
ATOM 2967 C CA . PHE A 1 356 ? -5.983 4.547 -10.580 1.00 40.03 356 PHE A CA 1
ATOM 2968 C C . PHE A 1 356 ? -6.884 5.652 -10.035 1.00 40.03 356 PHE A C 1
ATOM 2970 O O . PHE A 1 356 ? -6.453 6.811 -10.042 1.00 40.03 356 PHE A O 1
ATOM 2977 N N . PRO A 1 357 ? -8.120 5.322 -9.622 1.00 34.41 357 PRO A N 1
ATOM 2978 C CA . PRO A 1 357 ? -9.060 6.324 -9.159 1.00 34.41 357 PRO A CA 1
ATOM 2979 C C . PRO A 1 357 ? -8.380 7.153 -8.074 1.00 34.41 357 PRO A C 1
ATOM 2981 O O . PRO A 1 357 ? -7.766 6.601 -7.152 1.00 34.41 357 PRO A O 1
ATOM 2984 N N . GLU A 1 358 ? -8.443 8.478 -8.237 1.00 40.44 358 GLU A N 1
ATOM 2985 C CA . GLU A 1 358 ? -8.130 9.410 -7.161 1.00 40.44 358 GLU A CA 1
ATOM 2986 C C . GLU A 1 358 ? -8.827 8.903 -5.897 1.00 40.44 358 GLU A C 1
ATOM 2988 O O . GLU A 1 358 ? -9.944 8.379 -5.993 1.00 40.44 358 GLU A O 1
ATOM 2993 N N . PRO A 1 359 ? -8.165 8.956 -4.728 1.00 41.56 359 PRO A N 1
ATOM 2994 C CA . PRO A 1 359 ? -8.828 8.555 -3.506 1.00 41.56 359 PRO A CA 1
ATOM 2995 C C . PRO A 1 359 ? -10.076 9.423 -3.393 1.00 41.56 359 PRO A C 1
ATOM 2997 O O . PRO A 1 359 ? -9.949 10.635 -3.256 1.00 41.56 359 PRO A O 1
ATOM 3000 N N . GLU A 1 360 ? -11.256 8.807 -3.502 1.00 35.72 360 GLU A N 1
ATOM 3001 C CA . GLU A 1 360 ? -12.490 9.449 -3.078 1.00 35.72 360 GLU A CA 1
ATOM 3002 C C . GLU A 1 360 ? -12.194 10.008 -1.692 1.00 35.72 360 GLU A C 1
ATOM 3004 O O . GLU A 1 360 ? -11.778 9.261 -0.794 1.00 35.72 360 GLU A O 1
ATOM 3009 N N . ASP A 1 361 ? -12.296 11.331 -1.576 1.00 35.66 361 ASP A N 1
ATOM 3010 C CA . ASP A 1 361 ? -12.322 12.027 -0.308 1.00 35.66 361 ASP A CA 1
ATOM 3011 C C . ASP A 1 361 ? -13.416 11.345 0.505 1.00 35.66 361 ASP A C 1
ATOM 3013 O O . ASP A 1 361 ? -14.611 11.568 0.307 1.00 35.66 361 ASP A O 1
ATOM 3017 N N . VAL A 1 362 ? -13.006 10.414 1.365 1.00 40.38 362 VAL A N 1
ATOM 3018 C CA . VAL A 1 362 ? -13.882 9.892 2.394 1.00 40.38 362 VAL A CA 1
ATOM 3019 C C . VAL A 1 362 ? -14.126 11.108 3.255 1.00 40.38 362 VAL A C 1
ATOM 3021 O O . VAL A 1 362 ? -13.211 11.533 3.962 1.00 40.38 362 VAL A O 1
ATOM 3024 N N . GLU A 1 363 ? -15.314 11.698 3.093 1.00 37.75 363 GLU A N 1
ATOM 3025 C CA . GLU A 1 363 ? -15.841 12.727 3.973 1.00 37.75 363 GLU A CA 1
ATOM 3026 C C . GLU A 1 363 ? -15.409 12.365 5.386 1.00 37.75 363 GLU A C 1
ATOM 3028 O O . GLU A 1 363 ? -15.753 11.308 5.924 1.00 37.75 363 GLU A O 1
ATOM 3033 N N . GLU A 1 364 ? -14.562 13.229 5.929 1.00 40.72 364 GLU A N 1
ATOM 3034 C CA . GLU A 1 364 ? -14.203 13.267 7.324 1.00 40.72 364 GLU A CA 1
ATOM 3035 C C . GLU A 1 364 ? -15.509 13.502 8.080 1.00 40.72 364 GLU A C 1
ATOM 3037 O O . GLU A 1 364 ? -15.918 14.633 8.345 1.00 40.72 364 GLU A O 1
ATOM 3042 N N . VAL A 1 365 ? -16.223 12.411 8.371 1.00 39.50 365 VAL A N 1
ATOM 3043 C CA . VAL A 1 365 ? -17.264 12.394 9.387 1.00 39.50 365 VAL A CA 1
ATOM 3044 C C . VAL A 1 365 ? -16.509 12.554 10.696 1.00 39.50 365 VAL A C 1
ATOM 3046 O O . VAL A 1 365 ? -16.144 11.588 11.363 1.00 39.50 365 VAL A O 1
ATOM 3049 N N . SER A 1 366 ? -16.198 13.812 10.993 1.00 37.34 366 SER A N 1
ATOM 3050 C CA . SER A 1 366 ? -15.871 14.284 12.320 1.00 37.34 366 SER A CA 1
ATOM 3051 C C . SER A 1 366 ? -17.071 13.942 13.198 1.00 37.34 366 SER A C 1
ATOM 3053 O O . SER A 1 366 ? -18.081 14.643 13.234 1.00 37.34 366 SER A O 1
ATOM 3055 N N . GLU A 1 367 ? -17.002 12.787 13.860 1.00 43.44 367 GLU A N 1
ATOM 3056 C CA . GLU A 1 367 ? -17.820 12.565 15.042 1.00 43.44 367 GLU A CA 1
ATOM 3057 C C . GLU A 1 367 ? -17.462 13.691 16.025 1.00 43.44 367 GLU A C 1
ATOM 3059 O O . GLU A 1 367 ? -16.276 13.885 16.310 1.00 43.44 367 GLU A O 1
ATOM 3064 N N . PRO A 1 368 ? -18.443 14.486 16.487 1.00 37.44 368 PRO A N 1
ATOM 3065 C CA . PRO A 1 368 ? -18.161 15.613 17.356 1.00 37.44 368 PRO A CA 1
ATOM 3066 C C . PRO A 1 368 ? -17.552 15.098 18.659 1.00 37.44 368 PRO A C 1
ATOM 3068 O O . PRO A 1 368 ? -18.056 14.144 19.263 1.00 37.44 368 PRO A O 1
ATOM 3071 N N . GLU A 1 369 ? -16.460 15.734 19.082 1.00 38.84 369 GLU A N 1
ATOM 3072 C CA . GLU A 1 369 ? -15.908 15.564 20.422 1.00 38.84 369 GLU A CA 1
ATOM 3073 C C . GLU A 1 369 ? -17.034 15.723 21.460 1.00 38.84 369 GLU A C 1
ATOM 3075 O O . GLU A 1 369 ? -17.911 16.576 21.289 1.00 38.84 369 GLU A O 1
ATOM 3080 N N . PRO A 1 370 ? -17.066 14.912 22.532 1.00 38.06 370 PRO A N 1
ATOM 3081 C CA . PRO A 1 370 ? -18.085 15.063 23.555 1.00 38.06 370 PRO A CA 1
ATOM 3082 C C . PRO A 1 370 ? -17.834 16.364 24.329 1.00 38.06 370 PRO A C 1
ATOM 3084 O O . PRO A 1 370 ? -16.999 16.406 25.234 1.00 38.06 370 PRO A O 1
ATOM 3087 N N . GLU A 1 371 ? -18.575 17.420 23.985 1.00 35.12 371 GLU A N 1
ATOM 3088 C CA . GLU A 1 371 ? -18.732 18.598 24.834 1.00 35.12 371 GLU A CA 1
ATOM 3089 C C . GLU A 1 371 ? -19.291 18.144 26.187 1.00 35.12 371 GLU A C 1
ATOM 3091 O O . GLU A 1 371 ? -20.411 17.645 26.313 1.00 35.12 371 GLU A O 1
ATOM 3096 N N . VAL A 1 372 ? -18.463 18.271 27.221 1.00 39.44 372 VAL A N 1
ATOM 3097 C CA . VAL A 1 372 ? -18.863 18.074 28.611 1.00 39.44 372 VAL A CA 1
ATOM 3098 C C . VAL A 1 372 ? -19.663 19.309 29.028 1.00 39.44 372 VAL A C 1
ATOM 3100 O O . VAL A 1 372 ? -19.130 20.241 29.626 1.00 39.44 372 VAL A O 1
ATOM 3103 N N . GLU A 1 373 ? -20.950 19.332 28.685 1.00 34.41 373 GLU A N 1
ATOM 3104 C CA . GLU A 1 373 ? -21.908 20.283 29.248 1.00 34.41 373 GLU A CA 1
ATOM 3105 C C . GLU A 1 373 ? -22.205 19.891 30.704 1.00 34.41 373 GLU A C 1
ATOM 3107 O O . GLU A 1 373 ? -22.923 18.934 31.003 1.00 34.41 373 GLU A O 1
ATOM 3112 N N . LEU A 1 374 ? -21.607 20.629 31.639 1.00 36.56 374 LEU A N 1
ATOM 3113 C CA . LEU A 1 374 ? -22.013 20.634 33.039 1.00 36.56 374 LEU A CA 1
ATOM 3114 C C . LEU A 1 374 ? -23.313 21.441 33.159 1.00 36.56 374 LEU A C 1
ATOM 3116 O O . LEU A 1 374 ? -23.289 22.668 33.209 1.00 36.56 374 LEU A O 1
ATOM 3120 N N . GLU A 1 375 ? -24.452 20.749 33.217 1.00 33.91 375 GLU A N 1
ATOM 3121 C CA . GLU A 1 375 ? -25.717 21.342 33.659 1.00 33.91 375 GLU A CA 1
ATOM 3122 C C . GLU A 1 375 ? -25.629 21.693 35.156 1.00 33.91 375 GLU A C 1
ATOM 3124 O O . GLU A 1 375 ? -25.765 20.833 36.030 1.00 33.91 375 GLU A O 1
ATOM 3129 N N . GLU A 1 376 ? -25.414 22.973 35.464 1.00 35.47 376 GLU A N 1
ATOM 3130 C CA . GLU A 1 376 ? -25.626 23.531 36.799 1.00 35.47 376 GLU A CA 1
ATOM 3131 C C . GLU A 1 376 ? -27.051 24.101 36.877 1.00 35.47 376 GLU A C 1
ATOM 3133 O O . GLU A 1 376 ? -27.416 25.080 36.224 1.00 35.47 376 GLU A O 1
ATOM 3138 N N . THR A 1 377 ? -27.899 23.425 37.649 1.00 33.12 377 THR A N 1
ATOM 3139 C CA . THR A 1 377 ? -29.301 23.781 37.871 1.00 33.12 377 THR A CA 1
ATOM 3140 C C . THR A 1 377 ? -29.443 25.084 38.661 1.00 33.12 377 THR A C 1
ATOM 3142 O O . THR A 1 377 ? -28.847 25.245 39.725 1.00 33.12 377 THR A O 1
ATOM 3145 N N . ALA A 1 378 ? -30.301 25.972 38.160 1.00 32.56 378 ALA A N 1
ATOM 3146 C CA . ALA A 1 378 ? -30.716 27.237 38.759 1.00 32.56 378 ALA A CA 1
ATOM 3147 C C . ALA A 1 378 ? -31.401 27.099 40.137 1.00 32.56 378 ALA A C 1
ATOM 3149 O O . ALA A 1 378 ? -32.139 26.145 40.362 1.00 32.56 378 ALA A O 1
ATOM 3150 N N . GLU A 1 379 ? -31.248 28.106 41.011 1.00 38.06 379 GLU A N 1
ATOM 3151 C CA . GLU A 1 379 ? -32.331 29.045 41.384 1.00 38.06 379 GLU A CA 1
ATOM 3152 C C . GLU A 1 379 ? -31.847 30.184 42.330 1.00 38.06 379 GLU A C 1
ATOM 3154 O O . GLU A 1 379 ? -30.760 30.094 42.902 1.00 38.06 379 GLU A O 1
ATOM 3159 N N . PRO A 1 380 ? -32.598 31.306 42.443 1.00 51.50 380 PRO A N 1
ATOM 3160 C CA . PRO A 1 380 ? -32.039 32.650 42.601 1.00 51.50 380 PRO A CA 1
ATOM 3161 C C . PRO A 1 380 ? -32.260 33.267 43.990 1.00 51.50 380 PRO A C 1
ATOM 3163 O O . PRO A 1 380 ? -33.231 32.959 44.679 1.00 51.50 380 PRO A O 1
ATOM 3166 N N . ASN A 1 381 ? -31.437 34.256 44.364 1.00 35.75 381 ASN A N 1
ATOM 3167 C CA . ASN A 1 381 ? -31.914 35.331 45.236 1.00 35.75 381 ASN A CA 1
ATOM 3168 C C . ASN A 1 381 ? -31.085 36.621 45.151 1.00 35.75 381 ASN A C 1
ATOM 3170 O O . ASN A 1 381 ? -29.884 36.618 44.909 1.00 35.75 381 ASN A O 1
ATOM 3174 N N . ALA A 1 382 ? -31.810 37.719 45.330 1.00 29.73 382 ALA A N 1
ATOM 3175 C CA . ALA A 1 382 ? -31.463 39.111 45.091 1.00 29.73 382 ALA A CA 1
ATOM 3176 C C . ALA A 1 382 ? -30.309 39.685 45.941 1.00 29.73 382 ALA A C 1
ATOM 3178 O O . ALA A 1 382 ? -30.120 39.280 47.084 1.00 29.73 382 ALA A O 1
ATOM 3179 N N . ILE A 1 383 ? -29.645 40.729 45.415 1.00 36.25 383 ILE A N 1
ATOM 3180 C CA . ILE A 1 383 ? -29.623 42.137 45.905 1.00 36.25 383 ILE A CA 1
ATOM 3181 C C . ILE A 1 383 ? -28.495 42.904 45.161 1.00 36.25 383 ILE A C 1
ATOM 3183 O O . ILE A 1 383 ? -27.381 42.392 45.091 1.00 36.25 383 ILE A O 1
ATOM 3187 N N . PRO A 1 384 ? -28.728 44.123 44.622 1.00 43.28 384 PRO A N 1
ATOM 3188 C CA . PRO A 1 384 ? -27.698 44.913 43.942 1.00 43.28 384 PRO A CA 1
ATOM 3189 C C . PRO A 1 384 ? -27.088 45.991 44.860 1.00 43.28 384 PRO A C 1
ATOM 3191 O O . PRO A 1 384 ? -27.825 46.703 45.540 1.00 43.28 384 PRO A O 1
ATOM 3194 N N . ALA A 1 385 ? -25.763 46.171 44.831 1.00 33.44 385 ALA A N 1
ATOM 3195 C CA . ALA A 1 385 ? -25.072 47.382 45.305 1.00 33.44 385 ALA A CA 1
ATOM 3196 C C . ALA A 1 385 ? -23.635 47.407 44.735 1.00 33.44 385 ALA A C 1
ATOM 3198 O O . ALA A 1 385 ? -22.869 46.487 44.984 1.00 33.44 385 ALA A O 1
ATOM 3199 N N . GLN A 1 386 ? -23.357 48.290 43.769 1.00 33.22 386 GLN A N 1
ATOM 3200 C CA . GLN A 1 386 ? -22.583 49.538 43.929 1.00 33.22 386 GLN A CA 1
ATOM 3201 C C . GLN A 1 386 ? -21.052 49.344 43.975 1.00 33.22 386 GLN A C 1
ATOM 3203 O O . GLN A 1 386 ? -20.503 48.882 44.969 1.00 33.22 386 GLN A O 1
ATOM 3208 N N . GLU A 1 387 ? -20.381 49.779 42.899 1.00 37.72 387 GLU A N 1
ATOM 3209 C CA . GLU A 1 387 ? -18.995 50.285 42.929 1.00 37.72 387 GLU A CA 1
ATOM 3210 C C . GLU A 1 387 ? -18.926 51.526 43.851 1.00 37.72 387 GLU A C 1
ATOM 3212 O O . GLU A 1 387 ? -19.966 52.169 44.061 1.00 37.72 387 GLU A O 1
ATOM 3217 N N . PRO A 1 388 ? -17.751 51.898 44.403 1.00 50.06 388 PRO A N 1
ATOM 3218 C CA . PRO A 1 388 ? -16.821 52.721 43.609 1.00 50.06 388 PRO A CA 1
ATOM 3219 C C . PRO A 1 388 ? -15.310 52.576 43.925 1.00 50.06 388 PRO A C 1
ATOM 3221 O O . PRO A 1 388 ? -14.920 52.115 44.993 1.00 50.06 388 PRO A O 1
ATOM 3224 N N . GLU A 1 389 ? -14.510 53.052 42.958 1.00 34.28 389 GLU A N 1
ATOM 3225 C CA . GLU A 1 389 ? -13.300 53.904 43.078 1.00 34.28 389 GLU A CA 1
ATOM 3226 C C . GLU A 1 389 ? -12.117 53.434 43.961 1.00 34.28 389 GLU A C 1
ATOM 3228 O O . GLU A 1 389 ? -12.236 53.216 45.158 1.00 34.28 389 GLU A O 1
ATOM 3233 N N . ASN A 1 390 ? -10.937 53.167 43.387 1.00 32.25 390 ASN A N 1
ATOM 3234 C CA . ASN A 1 390 ? -9.911 54.117 42.905 1.00 32.25 390 ASN A CA 1
ATOM 3235 C C . ASN A 1 390 ? -9.157 54.857 44.029 1.00 32.25 390 ASN A C 1
ATOM 3237 O O . ASN A 1 390 ? -9.709 55.801 44.575 1.00 32.25 390 ASN A O 1
ATOM 3241 N N . VAL A 1 391 ? -7.894 54.471 44.280 1.00 41.12 391 VAL A N 1
ATOM 3242 C CA . VAL A 1 391 ? -6.733 55.315 44.675 1.00 41.12 391 VAL A CA 1
ATOM 3243 C C . VAL A 1 391 ? -5.480 54.486 44.286 1.00 41.12 391 VAL A C 1
ATOM 3245 O O . VAL A 1 391 ? -5.397 53.326 44.686 1.00 41.12 391 VAL A O 1
ATOM 3248 N N . GLU A 1 392 ? -4.659 54.861 43.291 1.00 36.16 392 GLU A N 1
ATOM 3249 C CA . GLU A 1 392 ? -3.465 55.741 43.407 1.00 36.16 392 GLU A CA 1
ATOM 3250 C C . GLU A 1 392 ? -2.516 55.303 44.552 1.00 36.16 392 GLU A C 1
ATOM 3252 O O . GLU A 1 392 ? -2.962 54.985 45.644 1.00 36.16 392 GLU A O 1
ATOM 3257 N N . GLU A 1 393 ? -1.188 55.261 44.470 1.00 36.12 393 GLU A N 1
ATOM 3258 C CA . GLU A 1 393 ? -0.150 55.647 43.509 1.00 36.12 393 GLU A CA 1
ATOM 3259 C C . GLU A 1 393 ? 1.189 55.271 44.212 1.00 36.12 393 GLU A C 1
ATOM 3261 O O . GLU A 1 393 ? 1.213 55.240 45.442 1.00 36.12 393 GLU A O 1
ATOM 3266 N N . VAL A 1 394 ? 2.300 55.130 43.460 1.00 35.25 394 VAL A N 1
ATOM 3267 C CA . VAL A 1 394 ? 3.667 55.598 43.851 1.00 35.25 394 VAL A CA 1
ATOM 3268 C C . VAL A 1 394 ? 4.402 54.836 44.989 1.00 35.25 394 VAL A C 1
ATOM 3270 O O . VAL A 1 394 ? 3.840 54.556 46.034 1.00 35.25 394 VAL A O 1
ATOM 3273 N N . VAL A 1 395 ? 5.697 54.488 44.967 1.00 36.47 395 VAL A N 1
ATOM 3274 C CA . VAL A 1 395 ? 6.884 54.692 44.107 1.00 36.47 395 VAL A CA 1
ATOM 3275 C C . VAL A 1 395 ? 8.018 53.834 44.718 1.00 36.47 395 VAL A C 1
ATOM 3277 O O . VAL A 1 395 ? 7.982 53.570 45.916 1.00 36.47 395 VAL A O 1
ATOM 3280 N N . GLU A 1 396 ? 8.950 53.393 43.857 1.00 34.62 396 GLU A N 1
ATOM 3281 C CA . GLU A 1 396 ? 10.427 53.218 43.975 1.00 34.62 396 GLU A CA 1
ATOM 3282 C C . GLU A 1 396 ? 11.056 53.048 45.390 1.00 34.62 396 GLU A C 1
ATOM 3284 O O . GLU A 1 396 ? 10.649 53.678 46.353 1.00 34.62 396 GLU A O 1
ATOM 3289 N N . SER A 1 397 ? 12.099 52.253 45.657 1.00 37.75 397 SER A N 1
ATOM 3290 C CA . SER A 1 397 ? 13.400 52.098 44.983 1.00 37.75 397 SER A CA 1
ATOM 3291 C C . SER A 1 397 ? 14.283 51.148 45.829 1.00 37.75 397 SER A C 1
ATOM 3293 O O . SER A 1 397 ? 14.274 51.259 47.057 1.00 37.75 397 SER A O 1
ATOM 3295 N N . GLU A 1 398 ? 15.093 50.286 45.199 1.00 40.09 398 GLU A N 1
ATOM 3296 C CA . GLU A 1 398 ? 16.311 49.673 45.794 1.00 40.09 398 GLU A CA 1
ATOM 3297 C C . GLU A 1 398 ? 17.414 50.750 46.014 1.00 40.09 398 GLU A C 1
ATOM 3299 O O . GLU A 1 398 ? 17.215 51.868 45.519 1.00 40.09 398 GLU A O 1
ATOM 3304 N N . PRO A 1 399 ? 18.567 50.501 46.702 1.00 53.66 399 PRO A N 1
ATOM 3305 C CA . PRO A 1 399 ? 19.693 49.738 46.097 1.00 53.66 399 PRO A CA 1
ATOM 3306 C C . PRO A 1 399 ? 20.746 49.081 47.058 1.00 53.66 399 PRO A C 1
ATOM 3308 O O . PRO A 1 399 ? 20.655 49.193 48.277 1.00 53.66 399 PRO A O 1
ATOM 3311 N N . GLU A 1 400 ? 21.783 48.482 46.426 1.00 37.34 400 GLU A N 1
ATOM 3312 C CA . GLU A 1 400 ? 23.169 48.112 46.870 1.00 37.34 400 GLU A CA 1
ATOM 3313 C C . GLU A 1 400 ? 23.383 46.754 47.600 1.00 37.34 400 GLU A C 1
ATOM 3315 O O . GLU A 1 400 ? 22.845 46.543 48.679 1.00 37.34 400 GLU A O 1
ATOM 3320 N N . VAL A 1 401 ? 24.027 45.702 47.034 1.00 39.00 401 VAL A N 1
ATOM 3321 C CA . VAL A 1 401 ? 25.422 45.451 46.523 1.00 39.00 401 VAL A CA 1
ATOM 3322 C C . VAL A 1 401 ? 26.458 45.438 47.683 1.00 39.00 401 VAL A C 1
ATOM 3324 O O . VAL A 1 401 ? 26.497 46.388 48.450 1.00 39.00 401 VAL A O 1
ATOM 3327 N N . VAL A 1 402 ? 27.226 44.364 47.975 1.00 39.06 402 VAL A N 1
ATOM 3328 C CA . VAL A 1 402 ? 28.540 43.965 47.391 1.00 39.06 402 VAL A CA 1
ATOM 3329 C C . VAL A 1 402 ? 29.011 42.584 47.952 1.00 39.06 402 VAL A C 1
ATOM 3331 O O . VAL A 1 402 ? 28.952 42.372 49.158 1.00 39.06 402 VAL A O 1
ATOM 3334 N N . GLU A 1 403 ? 29.479 41.717 47.033 1.00 38.34 403 GLU A N 1
ATOM 3335 C CA . GLU A 1 403 ? 30.563 40.682 47.014 1.00 38.34 403 GLU A CA 1
ATOM 3336 C C . GLU A 1 403 ? 30.997 39.835 48.241 1.00 38.34 403 GLU A C 1
ATOM 3338 O O . GLU A 1 403 ? 31.233 40.354 49.322 1.00 38.34 403 GLU A O 1
ATOM 3343 N N . GLU A 1 404 ? 31.281 38.533 48.020 1.00 36.47 404 GLU A N 1
ATOM 3344 C CA . GLU A 1 404 ? 32.656 37.999 47.805 1.00 36.47 404 GLU A CA 1
ATOM 3345 C C . GLU A 1 404 ? 32.636 36.492 47.426 1.00 36.47 404 GLU A C 1
ATOM 3347 O O . GLU A 1 404 ? 31.812 35.715 47.905 1.00 36.47 404 GLU A O 1
ATOM 3352 N N . ALA A 1 405 ? 33.520 36.102 46.503 1.00 38.09 405 ALA A N 1
ATOM 3353 C CA . ALA A 1 405 ? 33.571 34.834 45.770 1.00 38.09 405 ALA A CA 1
ATOM 3354 C C . ALA A 1 405 ? 34.559 33.806 46.359 1.00 38.09 405 ALA A C 1
ATOM 3356 O O . ALA A 1 405 ? 35.555 34.209 46.949 1.00 38.09 405 ALA A O 1
ATOM 3357 N N . ALA A 1 406 ? 34.354 32.503 46.092 1.00 37.44 406 ALA A N 1
ATOM 3358 C CA . ALA A 1 406 ? 35.426 31.531 45.793 1.00 37.44 406 ALA A CA 1
ATOM 3359 C C . ALA A 1 406 ? 34.879 30.119 45.467 1.00 37.44 406 ALA A C 1
ATOM 3361 O O . ALA A 1 406 ? 34.387 29.406 46.335 1.00 37.44 406 ALA A O 1
ATOM 3362 N N . GLU A 1 407 ? 35.070 29.705 44.218 1.00 42.09 407 GLU A N 1
ATOM 3363 C CA . GLU A 1 407 ? 35.162 28.327 43.697 1.00 42.09 407 GLU A CA 1
ATOM 3364 C C . GLU A 1 407 ? 36.495 28.283 42.899 1.00 42.09 407 GLU A C 1
ATOM 3366 O O . GLU A 1 407 ? 36.954 29.377 42.530 1.00 42.09 407 GLU A O 1
ATOM 3371 N N . PRO A 1 408 ? 37.159 27.129 42.608 1.00 59.91 408 PRO A N 1
ATOM 3372 C CA . PRO A 1 408 ? 36.596 26.167 41.637 1.00 59.91 408 PRO A CA 1
ATOM 3373 C C . PRO A 1 408 ? 37.151 24.703 41.630 1.00 59.91 408 PRO A C 1
ATOM 3375 O O . PRO A 1 408 ? 38.014 24.332 42.421 1.00 59.91 408 PRO A O 1
ATOM 3378 N N . GLU A 1 409 ? 36.669 23.945 40.626 1.00 36.75 409 GLU A N 1
ATOM 3379 C CA . GLU A 1 409 ? 37.190 22.716 39.960 1.00 36.75 409 GLU A CA 1
ATOM 3380 C C . GLU A 1 409 ? 37.035 21.355 40.685 1.00 36.75 409 GLU A C 1
ATOM 3382 O O . GLU A 1 409 ? 37.482 21.187 41.810 1.00 36.75 409 GLU A O 1
ATOM 3387 N N . ALA A 1 410 ? 36.354 20.305 40.192 1.00 38.12 410 ALA A N 1
ATOM 3388 C CA . ALA A 1 410 ? 36.125 19.674 38.873 1.00 38.12 410 ALA A CA 1
ATOM 3389 C C . ALA A 1 410 ? 37.029 18.447 38.565 1.00 38.12 410 ALA A C 1
ATOM 3391 O O . ALA A 1 410 ? 38.227 18.561 38.342 1.00 38.12 410 ALA A O 1
ATOM 3392 N N . THR A 1 411 ? 36.351 17.298 38.397 1.00 36.56 411 THR A N 1
ATOM 3393 C CA . THR A 1 411 ? 36.609 16.159 37.476 1.00 36.56 411 THR A CA 1
ATOM 3394 C C . THR A 1 411 ? 37.595 15.009 37.792 1.00 36.56 411 THR A C 1
ATOM 3396 O O . THR A 1 411 ? 38.775 15.210 38.043 1.00 36.56 411 THR A O 1
ATOM 3399 N N . ALA A 1 412 ? 37.053 13.796 37.558 1.00 37.41 412 ALA A N 1
ATOM 3400 C CA . ALA A 1 412 ? 37.623 12.624 36.861 1.00 37.41 412 ALA A CA 1
ATOM 3401 C C . ALA A 1 412 ? 38.167 11.407 37.661 1.00 37.41 412 ALA A C 1
ATOM 3403 O O . ALA A 1 412 ? 39.198 11.460 38.325 1.00 37.41 412 ALA A O 1
ATOM 3404 N N . GLU A 1 413 ? 37.466 10.278 37.473 1.00 42.62 413 GLU A N 1
ATOM 3405 C CA . GLU A 1 413 ? 37.877 8.857 37.580 1.00 42.62 413 GLU A CA 1
ATOM 3406 C C . GLU A 1 413 ? 39.125 8.512 36.721 1.00 42.62 413 GLU A C 1
ATOM 3408 O O . GLU A 1 413 ? 39.401 9.264 35.779 1.00 42.62 413 GLU A O 1
ATOM 3413 N N . PRO A 1 414 ? 39.901 7.419 36.989 1.00 55.34 414 PRO A N 1
ATOM 3414 C CA . PRO A 1 414 ? 39.536 6.029 36.592 1.00 55.34 414 PRO A CA 1
ATOM 3415 C C . PRO A 1 414 ? 40.057 4.847 37.473 1.00 55.34 414 PRO A C 1
ATOM 3417 O O . PRO A 1 414 ? 40.928 5.006 38.325 1.00 55.34 414 PRO A O 1
ATOM 3420 N N . GLU A 1 415 ? 39.499 3.647 37.218 1.00 44.41 415 GLU A N 1
ATOM 3421 C CA . GLU A 1 415 ? 39.805 2.281 37.739 1.00 44.41 415 GLU A CA 1
ATOM 3422 C C . GLU A 1 415 ? 41.236 1.747 37.367 1.00 44.41 415 GLU A C 1
ATOM 3424 O O . GLU A 1 415 ? 42.026 2.556 36.874 1.00 44.41 415 GLU A O 1
ATOM 3429 N N . PRO A 1 416 ? 41.644 0.434 37.445 1.00 63.19 416 PRO A N 1
ATOM 3430 C CA . PRO A 1 416 ? 41.068 -0.824 38.007 1.00 63.19 416 PRO A CA 1
ATOM 3431 C C . PRO A 1 416 ? 42.090 -1.777 38.724 1.00 63.19 416 PRO A C 1
ATOM 3433 O O . PRO A 1 416 ? 43.287 -1.491 38.773 1.00 63.19 416 PRO A O 1
ATOM 3436 N N . LYS A 1 417 ? 41.642 -2.948 39.244 1.00 42.12 417 LYS A N 1
ATOM 3437 C CA . LYS A 1 417 ? 42.408 -4.220 39.495 1.00 42.12 417 LYS A CA 1
ATOM 3438 C C . LYS A 1 417 ? 41.446 -5.328 40.008 1.00 42.12 417 LYS A C 1
ATOM 3440 O O . LYS A 1 417 ? 40.809 -5.102 41.024 1.00 42.12 417 LYS A O 1
ATOM 3445 N N . VAL A 1 418 ? 41.106 -6.392 39.260 1.00 40.84 418 VAL A N 1
ATOM 3446 C CA . VAL A 1 418 ? 41.795 -7.681 38.939 1.00 40.84 418 VAL A CA 1
ATOM 3447 C C . VAL A 1 418 ? 41.755 -8.763 40.047 1.00 40.84 418 VAL A C 1
ATOM 3449 O O . VAL A 1 418 ? 42.288 -8.535 41.128 1.00 40.84 418 VAL A O 1
ATOM 3452 N N . ALA A 1 419 ? 41.269 -9.957 39.633 1.00 38.59 419 ALA A N 1
ATOM 3453 C CA . ALA A 1 419 ? 41.387 -11.333 40.181 1.00 38.59 419 ALA A CA 1
ATOM 3454 C C . ALA A 1 419 ? 40.540 -11.673 41.435 1.00 38.59 419 ALA A C 1
ATOM 3456 O O . ALA A 1 419 ? 40.442 -10.856 42.337 1.00 38.59 419 ALA A O 1
ATOM 3457 N N . GLU A 1 420 ? 39.879 -12.831 41.583 1.00 39.25 420 GLU A N 1
ATOM 3458 C CA . GLU A 1 420 ? 40.182 -14.203 41.131 1.00 39.25 420 GLU A CA 1
ATOM 3459 C C . GLU A 1 420 ? 38.911 -15.104 41.257 1.00 39.25 420 GLU A C 1
ATOM 3461 O O . GLU A 1 420 ? 38.106 -14.909 42.167 1.00 39.25 420 GLU A O 1
ATOM 3466 N N . GLU A 1 421 ? 38.732 -16.068 40.340 1.00 47.28 421 GLU A N 1
ATOM 3467 C CA . GLU A 1 421 ? 37.802 -17.232 40.389 1.00 47.28 421 GLU A CA 1
ATOM 3468 C C . GLU A 1 421 ? 38.270 -18.288 41.453 1.00 47.28 421 GLU A C 1
ATOM 3470 O O . GLU A 1 421 ? 39.283 -17.994 42.094 1.00 47.28 421 GLU A O 1
ATOM 3475 N N . PRO A 1 422 ? 37.706 -19.526 41.657 1.00 58.97 422 PRO A N 1
ATOM 3476 C CA . PRO A 1 422 ? 36.754 -20.307 40.828 1.00 58.97 422 PRO A CA 1
ATOM 3477 C C . PRO A 1 422 ? 35.743 -21.264 41.544 1.00 58.97 422 PRO A C 1
ATOM 3479 O O . PRO A 1 422 ? 35.717 -21.403 42.763 1.00 58.97 422 PRO A O 1
ATOM 3482 N N . VAL A 1 423 ? 35.016 -22.024 40.697 1.00 38.41 423 VAL A N 1
ATOM 3483 C CA . VAL A 1 423 ? 34.493 -23.415 40.845 1.00 38.41 423 VAL A CA 1
ATOM 3484 C C . VAL A 1 423 ? 33.001 -23.624 41.178 1.00 38.41 423 VAL A C 1
ATOM 3486 O O . VAL A 1 423 ? 32.569 -23.441 42.311 1.00 38.41 423 VAL A O 1
ATOM 3489 N N . SER A 1 424 ? 32.242 -24.145 40.200 1.00 41.72 424 SER A N 1
ATOM 3490 C CA . SER A 1 424 ? 31.426 -25.398 40.221 1.00 41.72 424 SER A CA 1
ATOM 3491 C C . SER A 1 424 ? 30.617 -25.484 38.907 1.00 41.72 424 SER A C 1
ATOM 3493 O O . SER A 1 424 ? 30.006 -24.505 38.497 1.00 41.72 424 SER A O 1
ATOM 3495 N N . GLU A 1 425 ? 30.873 -26.473 38.042 1.00 40.59 425 GLU A N 1
ATOM 3496 C CA . GLU A 1 425 ? 30.153 -27.765 37.949 1.00 40.59 425 GLU A CA 1
ATOM 3497 C C . GLU A 1 425 ? 28.659 -27.620 37.599 1.00 40.59 425 GLU A C 1
ATOM 3499 O O . GLU A 1 425 ? 27.860 -27.330 38.475 1.00 40.59 425 GLU A O 1
ATOM 3504 N N . GLU A 1 426 ? 28.278 -27.870 36.337 1.00 46.56 426 GLU A N 1
ATOM 3505 C CA . GLU A 1 426 ? 27.427 -29.024 35.986 1.00 46.56 426 GLU A CA 1
ATOM 3506 C C . GLU A 1 426 ? 27.303 -29.201 34.460 1.00 46.56 426 GLU A C 1
ATOM 3508 O O . GLU A 1 426 ? 26.966 -28.293 33.704 1.00 46.56 426 GLU A O 1
ATOM 3513 N N . THR A 1 427 ? 27.608 -30.420 34.034 1.00 43.19 427 THR A N 1
ATOM 3514 C CA . THR A 1 427 ? 27.488 -31.012 32.699 1.00 43.19 427 THR A CA 1
ATOM 3515 C C . THR A 1 427 ? 26.284 -31.950 32.668 1.00 43.19 427 THR A C 1
ATOM 3517 O O . THR A 1 427 ? 26.234 -32.821 33.530 1.00 43.19 427 THR A O 1
ATOM 3520 N N . VAL A 1 428 ? 25.416 -31.865 31.652 1.00 52.75 428 VAL A N 1
ATOM 3521 C CA . VAL A 1 428 ? 24.578 -32.974 31.127 1.00 52.75 428 VAL A CA 1
ATOM 3522 C C . VAL A 1 428 ? 24.303 -32.642 29.641 1.00 52.75 428 VAL A C 1
ATOM 3524 O O . VAL A 1 428 ? 23.681 -31.620 29.364 1.00 52.75 428 VAL A O 1
ATOM 3527 N N . GLU A 1 429 ? 25.044 -33.191 28.666 1.00 49.00 429 GLU A N 1
ATOM 3528 C CA . GLU A 1 429 ? 24.760 -34.423 27.878 1.00 49.00 429 GLU A CA 1
ATOM 3529 C C . GLU A 1 429 ? 23.298 -34.534 27.388 1.00 49.00 429 GLU A C 1
ATOM 3531 O O . GLU A 1 429 ? 22.367 -34.606 28.174 1.00 49.00 429 GLU A O 1
ATOM 3536 N N . ASP A 1 430 ? 23.038 -34.309 26.098 1.00 47.41 430 ASP A N 1
ATOM 3537 C CA . ASP A 1 430 ? 22.995 -35.302 25.000 1.00 47.41 430 ASP A CA 1
ATOM 3538 C C . ASP A 1 430 ? 21.675 -36.095 24.920 1.00 47.41 430 ASP A C 1
ATOM 3540 O O . ASP A 1 430 ? 21.169 -36.578 25.928 1.00 47.41 430 ASP A O 1
ATOM 3544 N N . VAL A 1 431 ? 21.137 -36.220 23.698 1.00 49.31 431 VAL A N 1
ATOM 3545 C CA . VAL A 1 431 ? 20.622 -37.458 23.068 1.00 49.31 431 VAL A CA 1
ATOM 3546 C C . VAL A 1 431 ? 19.865 -37.109 21.775 1.00 49.31 431 VAL A C 1
ATOM 3548 O O . VAL A 1 431 ? 18.951 -36.285 21.739 1.00 49.31 431 VAL A O 1
ATOM 3551 N N . ALA A 1 432 ? 20.310 -37.775 20.712 1.00 55.84 432 ALA A N 1
ATOM 3552 C CA . ALA A 1 432 ? 19.775 -37.822 19.360 1.00 55.84 432 ALA A CA 1
ATOM 3553 C C . ALA A 1 432 ? 18.654 -38.880 19.191 1.00 55.84 432 ALA A C 1
ATOM 3555 O O . ALA A 1 432 ? 18.332 -39.594 20.133 1.00 55.84 432 ALA A O 1
ATOM 3556 N N . GLU A 1 433 ? 18.187 -39.016 17.941 1.00 49.97 433 GLU A N 1
ATOM 3557 C CA . GLU A 1 433 ? 17.315 -40.056 17.340 1.00 49.97 433 GLU A CA 1
ATOM 3558 C C . GLU A 1 433 ? 15.798 -39.778 17.304 1.00 49.97 433 GLU A C 1
ATOM 3560 O O . GLU A 1 433 ? 15.075 -40.046 18.258 1.00 49.97 433 GLU A O 1
ATOM 3565 N N . GLU A 1 434 ? 15.309 -39.309 16.144 1.00 48.34 434 GLU A N 1
ATOM 3566 C CA . GLU A 1 434 ? 14.572 -40.141 15.164 1.00 48.34 434 GLU A CA 1
ATOM 3567 C C . GLU A 1 434 ? 14.647 -39.547 13.745 1.00 48.34 434 GLU A C 1
ATOM 3569 O O . GLU A 1 434 ? 14.627 -38.298 13.621 1.00 48.34 434 GLU A O 1
#

Solvent-accessible surface area (backbone atoms only — not comparable to full-atom values): 26479 Å² total; per-residue (Å²): 139,58,73,76,65,57,56,54,57,55,53,52,52,51,52,51,50,51,47,50,51,45,53,50,52,45,48,54,50,50,52,51,38,49,52,37,47,52,53,27,48,52,27,46,50,53,21,53,52,29,48,49,51,37,50,52,50,51,52,50,42,49,52,36,48,52,50,29,54,51,38,50,52,51,37,51,54,32,51,51,52,31,50,52,42,51,53,51,47,50,54,54,50,50,51,46,51,54,57,52,73,74,48,88,78,84,49,74,70,60,48,59,54,50,53,53,51,40,54,54,51,53,50,47,66,74,72,52,95,69,53,77,69,57,49,52,51,50,52,54,50,43,54,55,48,51,58,48,48,54,50,35,49,56,50,46,52,51,50,52,50,45,52,52,52,51,53,51,48,50,52,49,50,51,55,34,49,53,31,48,52,52,34,52,56,41,50,54,53,31,49,52,34,49,51,52,42,61,63,46,48,61,55,43,51,52,34,46,52,51,22,52,52,26,45,52,52,24,54,52,30,50,50,53,34,52,54,42,52,52,52,45,47,52,46,48,52,54,46,51,51,49,52,50,52,52,49,50,55,51,51,52,49,52,51,48,55,52,47,52,53,51,48,50,53,49,47,54,51,47,50,56,32,51,54,28,40,50,35,58,76,71,70,49,93,72,54,76,69,42,48,53,47,26,51,49,53,63,53,47,60,68,66,67,63,79,83,85,77,83,83,86,88,80,85,87,80,90,77,92,83,89,81,81,87,82,84,78,81,90,78,88,80,85,88,81,91,79,84,89,82,81,82,84,75,85,77,82,75,80,77,68,79,81,75,69,77,72,79,74,78,71,75,80,76,71,73,77,76,84,77,83,78,80,85,77,81,86,87,88,84,90,85,92,81,81,87,82,84,90,78,88,76,91,78,90,80,89,88,83,91,85,90,90,88,89,82,86,89,87,88,84,88,83,88,90,85,87,89,80,88,88,91,82,90,90,87,79,84,89,85,86,90,135